Protein AF-A0A437M415-F1 (afdb_monomer_lite)

Radius of gyration: 37.69 Å; chains: 1; bounding box: 76×55×123 Å

Sequence (689 aa):
MDRAWTAIFARMRRPAEAPAPAQPVRPDLPPLEAAQQARQDRAWADAAAFYAVHLADHPRDAAIWVQRGHCEKESGDLDAAAVSYGMALELTPRDADLHLNLGHLRKLMGDAEGSLAAYEAARAADPGLEDAADEAERMKALIAEGRRLPPRRGSEGARLIAAADAARDARRWAEAASFYARYLALVPQDADLWIQRGHAEKEAGDLPAAEAAYREAVALAPRMAEARLQLGHALKRQGRHEEALASYGAALELAPGHGDAVREIRAYAADGQVAALLKARSPAESDLPLRPAQTGALAFCTIASANYMAQVLALRDSLAEHHPEARFILCLAERELPPNLPAGLEVILAGQLGIPDFQGFAFRYSILEFCTALKPYLLRLLLGRCGFASAVYLDPDMLALARMDEVTERLWRDAALVLTPHLRRPAVGHMAPTDLSIMRAGTFNLGFIGASSRPEALALLDWWADHLLLNCLAMPEEGLFVDQKFMDLMPGFTGALHVERHPGLNLAYWNLSEHSLTRHGDFWQVDGQALQLFHFSGYDPQVPDRLSRHTGLFAPIRDEALRALTDRYAALMARHAQEDWRGHGYAFGHFASGARIPAMARRLHLERYTGWREDPFAMFEAVMRKPTEGVPRLLHHIWDTTPMLRSGYDLAKPEDVARFVAWLRGGGAALVGLEDWALEALLTGASPP

InterPro domains:
  IPR011990 Tetratricopeptide-like helical domain superfamily [G3DSA:1.25.40.10] (32-146)
  IPR011990 Tetratricopeptide-like helical domain superfamily [G3DSA:1.25.40.10] (153-270)
  IPR011990 Tetratricopeptide-like helical domain superfamily [SSF48452] (41-267)
  IPR013105 Tetratricopeptide repeat 2 [PF07719] (225-258)
  IPR019734 Tetratricopeptide repeat [PF13181] (191-222)
  IPR019734 Tetratricopeptide repeat [PS50005] (62-95)
  IPR019734 Tetratricopeptide repeat [PS50005] (191-224)
  IPR019734 Tetratricopeptide repeat [PS50005] (225-258)
  IPR019734 Tetratricopeptide repeat [SM00028] (62-95)
  IPR019734 Tetratricopeptide repeat [SM00028] (96-129)
  IPR019734 Tetratricopeptide repeat [SM00028] (191-224)
  IPR019734 Tetratricopeptide repeat [SM00028] (225-258)
  IPR029044 Nucleotide-diphospho-sugar transferases [G3DSA:3.90.550.10] (297-551)
  IPR029044 Nucleotide-diphospho-sugar transferases [SSF53448] (300-539)

Secondary structure (DSSP, 8-state):
--SHHHHHHHHTT---S-PPPPP----SS-HHHHHHHHHHTT-HHHHHHHHHHHHHH-TT-HHHHHHHHHHHHHHT-HHHHHHHHHHHHHH-TT-HHHHHHHHHHHHHHT-HHHHHHHHHHHHHH-TT-HHHHHHHHHHHHHHHTTPPPPPPTTSHHHHHHHHHHHHHHTT-HHHHHHHHHHHHHH-TT-HHHHHHHHHHHHHHT-HHHHHHHHHHHHHH-TT-HHHHHHHHHHHHHTT-HHHHHHHHHHHHHH-TT-HHHHHHHHHHHTTTHHHHHHHT--------SSPPPPTT-EEEEEEE-GGGHHHHHHHHHHHHHH-TTSEEEEEE-SSS--TTPPTT-EEEEGGGG--TTHHHHHHH--HHHHHHHTHHHHHHHHHHTS--SEEEEE-TTEEE-S--HHHHHHHHHT-SEEEEES-SS---SSSSSPHHHHHHH-SEEEEEEEEESSHHHHHHHHHHHHHTTT---EEGGGTEETTGGGGGGHHHH-TTEEE---TTSSBSTTTGGGS-EEEETTEEEETTEE--EEE-TT--TTSTT-S-TT-STTSS---HHHHHHHHHHHHHHHHTTTS-GGGPPPTTSB-TTSPBPPHHHHHHHHHH-TT--S-HHHHHHHHHHSEETTEEHHHHHHHHH-HHHHHH--TTSHHHHHHHHHHIIIIIHHHTT--HHHHHHHHH-PPP-

Structure (mmCIF, N/CA/C/O backbone):
data_AF-A0A437M415-F1
#
_entry.id   AF-A0A437M415-F1
#
loop_
_atom_site.group_PDB
_atom_site.id
_atom_site.type_symbol
_atom_site.label_atom_id
_atom_site.label_alt_id
_atom_site.label_comp_id
_atom_site.label_asym_id
_atom_site.label_entity_id
_atom_site.label_seq_id
_atom_site.pdbx_PDB_ins_code
_atom_site.Cartn_x
_atom_site.Cartn_y
_atom_site.Cartn_z
_atom_site.occupancy
_atom_site.B_iso_or_equiv
_atom_site.auth_seq_id
_atom_site.auth_comp_id
_atom_site.auth_asym_id
_atom_site.auth_atom_id
_atom_site.pdbx_PDB_model_num
ATOM 1 N N . MET A 1 1 ? 36.093 -28.789 -61.834 1.00 39.66 1 MET A N 1
ATOM 2 C CA . MET A 1 1 ? 35.709 -27.383 -62.088 1.00 39.66 1 MET A CA 1
ATOM 3 C C . MET A 1 1 ? 34.350 -27.400 -62.781 1.00 39.66 1 MET A C 1
ATOM 5 O O . MET A 1 1 ? 34.132 -28.325 -63.547 1.00 39.66 1 MET A O 1
ATOM 9 N N . ASP A 1 2 ? 33.460 -26.442 -62.497 1.00 45.97 2 ASP A N 1
ATOM 10 C CA . ASP A 1 2 ? 32.218 -26.172 -63.264 1.00 45.97 2 ASP A CA 1
ATOM 11 C C . ASP A 1 2 ? 30.914 -26.960 -62.974 1.00 45.97 2 ASP A C 1
ATOM 13 O O . ASP A 1 2 ? 30.218 -27.410 -63.875 1.00 45.97 2 ASP A O 1
ATOM 17 N N . ARG A 1 3 ? 30.512 -27.083 -61.698 1.00 34.25 3 ARG A N 1
ATOM 18 C CA . ARG A 1 3 ? 29.103 -27.413 -61.347 1.00 34.25 3 ARG A CA 1
ATOM 19 C C . ARG A 1 3 ? 28.429 -26.422 -60.394 1.00 34.25 3 ARG A C 1
ATOM 21 O O . ARG A 1 3 ? 27.215 -26.269 -60.455 1.00 34.25 3 ARG A O 1
ATOM 28 N N . ALA A 1 4 ? 29.197 -25.726 -59.553 1.00 35.50 4 ALA A N 1
ATOM 29 C CA . ALA A 1 4 ? 28.656 -24.725 -58.628 1.00 35.50 4 ALA A CA 1
ATOM 30 C C . ALA A 1 4 ? 28.166 -23.458 -59.360 1.00 35.50 4 ALA A C 1
ATOM 32 O O . ALA A 1 4 ? 27.071 -22.978 -59.091 1.00 35.50 4 ALA A O 1
ATOM 33 N N . TRP A 1 5 ? 28.919 -22.986 -60.357 1.00 39.00 5 TRP A N 1
ATOM 34 C CA . TRP A 1 5 ? 28.601 -21.769 -61.114 1.00 39.00 5 TRP A CA 1
ATOM 35 C C . TRP A 1 5 ? 27.391 -21.924 -62.047 1.00 39.00 5 TRP A C 1
ATOM 37 O O . TRP A 1 5 ? 26.539 -21.042 -62.116 1.00 39.00 5 TRP A O 1
ATOM 47 N N . THR A 1 6 ? 27.237 -23.079 -62.701 1.00 37.47 6 THR A N 1
ATOM 48 C CA . THR A 1 6 ? 26.104 -23.365 -63.601 1.00 37.47 6 THR A CA 1
ATOM 49 C C . THR A 1 6 ? 24.757 -23.366 -62.865 1.00 37.47 6 THR A C 1
ATOM 51 O O . THR A 1 6 ? 23.741 -22.955 -63.423 1.00 37.47 6 THR A O 1
ATOM 54 N N . ALA A 1 7 ? 24.741 -23.790 -61.597 1.00 35.41 7 ALA A N 1
ATOM 55 C CA . ALA A 1 7 ? 23.541 -23.812 -60.760 1.00 35.41 7 ALA A CA 1
ATOM 56 C C . ALA A 1 7 ? 23.107 -22.407 -60.294 1.00 35.41 7 ALA A C 1
ATOM 58 O O . ALA A 1 7 ? 21.913 -22.161 -60.120 1.00 35.41 7 ALA A O 1
ATOM 59 N N . ILE A 1 8 ? 24.058 -21.480 -60.136 1.00 40.53 8 ILE A N 1
ATOM 60 C CA . ILE A 1 8 ? 23.806 -20.087 -59.737 1.00 40.53 8 ILE A CA 1
ATOM 61 C C . ILE A 1 8 ? 23.208 -19.296 -60.912 1.00 40.53 8 ILE A C 1
ATOM 63 O O . ILE A 1 8 ? 22.152 -18.681 -60.760 1.00 40.53 8 ILE A O 1
ATOM 67 N N . PHE A 1 9 ? 23.772 -19.425 -62.120 1.00 41.53 9 PHE A N 1
ATOM 68 C CA . PHE A 1 9 ? 23.213 -18.799 -63.330 1.00 41.53 9 PHE A CA 1
ATOM 69 C C . PHE A 1 9 ? 21.821 -19.333 -63.708 1.00 41.53 9 PHE A C 1
ATOM 71 O O . PHE A 1 9 ? 20.983 -18.587 -64.217 1.00 41.53 9 PHE A O 1
ATOM 78 N N . ALA A 1 10 ? 21.528 -20.605 -63.419 1.00 36.94 10 ALA A N 1
ATOM 79 C CA . ALA A 1 10 ? 20.194 -21.174 -63.624 1.00 36.94 10 ALA A CA 1
ATOM 80 C C . ALA A 1 10 ? 19.135 -20.576 -62.675 1.00 36.94 10 ALA A C 1
ATOM 82 O O . ALA A 1 10 ? 17.958 -20.509 -63.032 1.00 36.94 10 ALA A O 1
ATOM 83 N N . ARG A 1 11 ? 19.542 -20.108 -61.486 1.00 35.31 11 ARG A N 1
ATOM 84 C CA . ARG A 1 11 ? 18.655 -19.484 -60.490 1.00 35.31 11 ARG A CA 1
ATOM 85 C C . ARG A 1 11 ? 18.259 -18.050 -60.859 1.00 35.31 11 ARG A C 1
ATOM 87 O O . ARG A 1 11 ? 17.147 -17.646 -60.545 1.00 35.31 11 ARG A O 1
ATOM 94 N N . MET A 1 12 ? 19.110 -17.336 -61.598 1.00 39.47 12 MET A N 1
ATOM 95 C CA . MET A 1 12 ? 18.845 -15.980 -62.108 1.00 39.47 12 MET A CA 1
ATOM 96 C C . MET A 1 12 ? 17.839 -15.932 -63.278 1.00 39.47 12 MET A C 1
ATOM 98 O O . MET A 1 12 ? 17.379 -14.861 -63.654 1.00 39.47 12 MET A O 1
ATOM 102 N N . ARG A 1 13 ? 17.463 -17.080 -63.867 1.00 36.84 13 ARG A N 1
ATOM 103 C CA . ARG A 1 13 ? 16.581 -17.168 -65.051 1.00 36.84 13 ARG A CA 1
ATOM 104 C C . ARG A 1 13 ? 15.077 -17.292 -64.763 1.00 36.84 13 ARG A C 1
ATOM 106 O O . ARG A 1 13 ? 14.324 -17.605 -65.682 1.00 36.84 13 ARG A O 1
ATOM 113 N N . ARG A 1 14 ? 14.603 -17.053 -63.536 1.00 31.81 14 ARG A N 1
ATOM 114 C CA . ARG A 1 14 ? 13.157 -16.899 -63.273 1.00 31.81 14 ARG A CA 1
ATOM 115 C C . ARG A 1 14 ? 12.820 -15.418 -63.083 1.00 31.81 14 ARG A C 1
ATOM 117 O O . ARG A 1 14 ? 13.121 -14.899 -62.014 1.00 31.81 14 ARG A O 1
ATOM 124 N N . PRO A 1 15 ? 12.187 -14.744 -64.058 1.00 38.41 15 PRO A N 1
ATOM 125 C CA . PRO A 1 15 ? 11.645 -13.418 -63.827 1.00 38.41 15 PRO A CA 1
ATOM 126 C C . PRO A 1 15 ? 10.276 -13.533 -63.146 1.00 38.41 15 PRO A C 1
ATOM 128 O O . PRO A 1 15 ? 9.389 -14.233 -63.635 1.00 38.41 15 PRO A O 1
ATOM 131 N N . ALA A 1 16 ? 10.102 -12.809 -62.040 1.00 34.34 16 ALA A N 1
ATOM 132 C CA . ALA A 1 16 ? 8.840 -12.117 -61.813 1.00 34.34 16 ALA A CA 1
ATOM 133 C C . ALA A 1 16 ? 8.704 -11.060 -62.924 1.00 34.34 16 ALA A C 1
ATOM 135 O O . ALA A 1 16 ? 9.704 -10.469 -63.331 1.00 34.34 16 ALA A O 1
ATOM 136 N N . GLU A 1 17 ? 7.503 -10.900 -63.468 1.00 37.28 17 GLU A N 1
ATOM 137 C CA . GLU A 1 17 ? 7.198 -10.069 -64.636 1.00 37.28 17 GLU A CA 1
ATOM 138 C C . GLU A 1 17 ? 7.726 -8.627 -64.483 1.00 37.28 17 GLU A C 1
ATOM 140 O O . GLU A 1 17 ? 7.136 -7.795 -63.801 1.00 37.28 17 GLU A O 1
ATOM 145 N N . ALA A 1 18 ? 8.846 -8.339 -65.149 1.00 33.09 18 ALA A N 1
ATOM 146 C CA . ALA A 1 18 ? 9.401 -7.010 -65.388 1.00 33.09 18 ALA A CA 1
ATOM 147 C C . ALA A 1 18 ? 9.548 -6.826 -66.914 1.00 33.09 18 ALA A C 1
ATOM 149 O O . ALA A 1 18 ? 9.745 -7.819 -67.626 1.00 33.09 18 ALA A O 1
ATOM 150 N N . PRO A 1 19 ? 9.401 -5.599 -67.450 1.00 30.91 19 PRO A N 1
ATOM 151 C CA . PRO A 1 19 ? 9.330 -5.366 -68.891 1.00 30.91 19 PRO A CA 1
ATOM 152 C C . PRO A 1 19 ? 10.616 -5.818 -69.594 1.00 30.91 19 PRO A C 1
ATOM 154 O O . PRO A 1 19 ? 11.704 -5.768 -69.023 1.00 30.91 19 PRO A O 1
ATOM 157 N N . ALA A 1 20 ? 10.470 -6.289 -70.836 1.00 28.38 20 ALA A N 1
ATOM 158 C CA . ALA A 1 20 ? 11.552 -6.853 -71.639 1.00 28.38 20 ALA A CA 1
ATOM 159 C C . ALA A 1 20 ? 12.807 -5.953 -71.642 1.00 28.38 20 ALA A C 1
ATOM 161 O O . ALA A 1 20 ? 12.670 -4.739 -71.817 1.00 28.38 20 ALA A O 1
ATOM 162 N N . PRO A 1 21 ? 14.023 -6.518 -71.490 1.00 35.28 21 PRO A N 1
ATOM 163 C CA . PRO A 1 21 ? 15.241 -5.727 -71.553 1.00 35.28 21 PRO A CA 1
ATOM 164 C C . PRO A 1 21 ? 15.347 -5.067 -72.929 1.00 35.28 21 PRO A C 1
ATOM 166 O O . PRO A 1 21 ? 15.112 -5.708 -73.960 1.00 35.28 21 PRO A O 1
ATOM 169 N N . ALA A 1 22 ? 15.713 -3.784 -72.943 1.00 40.03 22 ALA A N 1
ATOM 170 C CA . ALA A 1 22 ? 16.155 -3.118 -74.157 1.00 40.03 22 ALA A CA 1
ATOM 171 C C . ALA A 1 22 ? 17.259 -3.970 -74.807 1.00 40.03 22 ALA A C 1
ATOM 173 O O . ALA A 1 22 ? 18.116 -4.520 -74.110 1.00 40.03 22 ALA A O 1
ATOM 174 N N . GLN A 1 23 ? 17.199 -4.137 -76.132 1.00 40.59 23 GLN A N 1
ATOM 175 C CA . GLN A 1 23 ? 18.213 -4.883 -76.879 1.00 40.59 23 GLN A CA 1
ATOM 176 C C . GLN A 1 23 ? 19.614 -4.392 -76.482 1.00 40.59 23 GLN A C 1
ATOM 178 O O . GLN A 1 23 ? 19.799 -3.179 -76.365 1.00 40.59 23 GLN A O 1
ATOM 183 N N . PRO A 1 24 ? 20.597 -5.290 -76.275 1.00 43.19 24 PRO A N 1
ATOM 184 C CA . PRO A 1 24 ? 21.942 -4.871 -75.921 1.00 43.19 24 PRO A CA 1
ATOM 185 C C . PRO A 1 24 ? 22.467 -3.979 -77.043 1.00 43.19 24 PRO A C 1
ATOM 187 O O . PRO A 1 24 ? 22.620 -4.428 -78.182 1.00 43.19 24 PRO A O 1
ATOM 190 N N . VAL A 1 25 ? 22.710 -2.710 -76.718 1.00 49.94 25 VAL A N 1
ATOM 191 C CA . VAL A 1 25 ? 23.445 -1.794 -77.584 1.00 49.94 25 VAL A CA 1
ATOM 192 C C . VAL A 1 25 ? 24.791 -2.464 -77.820 1.00 49.94 25 VAL A C 1
ATOM 194 O O . VAL A 1 25 ? 25.581 -2.604 -76.891 1.00 49.94 25 VAL A O 1
ATOM 197 N N . ARG A 1 26 ? 25.028 -2.981 -79.029 1.00 54.12 26 ARG A N 1
ATOM 198 C CA . ARG A 1 26 ? 26.365 -3.426 -79.420 1.00 54.12 26 ARG A CA 1
ATOM 199 C C . ARG A 1 26 ? 27.157 -2.157 -79.707 1.00 54.12 26 ARG A C 1
ATOM 201 O O . ARG A 1 26 ? 26.798 -1.468 -80.659 1.00 54.12 26 ARG A O 1
ATOM 208 N N . PRO A 1 27 ? 28.156 -1.808 -78.885 1.00 55.38 27 PRO A N 1
ATOM 209 C CA . PRO A 1 27 ? 28.953 -0.628 -79.158 1.00 55.38 27 PRO A CA 1
ATOM 210 C C . PRO A 1 27 ? 29.771 -0.824 -80.443 1.00 55.38 27 PRO A C 1
ATOM 212 O O . PRO A 1 27 ? 30.180 -1.942 -80.756 1.00 55.38 27 PRO A O 1
ATOM 215 N N . ASP A 1 28 ? 30.045 0.267 -81.162 1.00 62.78 28 ASP A N 1
ATOM 216 C CA . ASP A 1 28 ? 30.957 0.283 -82.322 1.00 62.78 28 ASP A CA 1
ATOM 217 C C . ASP A 1 28 ? 32.435 0.058 -81.919 1.00 62.78 28 ASP A C 1
ATOM 219 O O . ASP A 1 28 ? 33.307 -0.125 -82.768 1.00 62.78 28 ASP A O 1
ATOM 223 N N . LEU A 1 29 ? 32.709 0.053 -80.610 1.00 73.31 29 LEU A N 1
ATOM 224 C CA . LEU A 1 29 ? 34.000 -0.184 -79.965 1.00 73.31 29 LEU A CA 1
ATOM 225 C C . LEU A 1 29 ? 33.984 -1.507 -79.176 1.00 73.31 29 LEU A C 1
ATOM 227 O O . LEU A 1 29 ? 32.911 -1.984 -78.802 1.00 73.31 29 LEU A O 1
ATOM 231 N N . PRO A 1 30 ? 35.150 -2.094 -78.845 1.00 85.56 30 PRO A N 1
ATOM 232 C CA . PRO A 1 30 ? 35.244 -3.183 -77.875 1.00 85.56 30 PRO A CA 1
ATOM 233 C C . PRO A 1 30 ? 34.500 -2.858 -76.559 1.00 85.56 30 PRO A C 1
ATOM 235 O O . PRO A 1 30 ? 34.580 -1.719 -76.090 1.00 85.56 30 PRO A O 1
ATOM 238 N N . PRO A 1 31 ? 33.817 -3.826 -75.907 1.00 84.44 31 PRO A N 1
ATOM 239 C CA . PRO A 1 31 ? 32.949 -3.561 -74.752 1.00 84.44 31 PRO A CA 1
ATOM 240 C C . PRO A 1 31 ? 33.609 -2.785 -73.603 1.00 84.44 31 PRO A C 1
ATOM 242 O O . PRO A 1 31 ? 32.981 -1.914 -73.010 1.00 84.44 31 PRO A O 1
ATOM 245 N N . LEU A 1 32 ? 34.884 -3.052 -73.304 1.00 89.88 32 LEU A N 1
ATOM 246 C CA . LEU A 1 32 ? 35.609 -2.335 -72.249 1.00 89.88 32 LEU A CA 1
ATOM 247 C C . LEU A 1 32 ? 35.954 -0.889 -72.632 1.00 89.88 32 LEU A C 1
ATOM 249 O O . LEU A 1 32 ? 35.898 -0.012 -71.773 1.00 89.88 32 LEU A O 1
ATOM 253 N N . GLU A 1 33 ? 36.273 -0.624 -73.901 1.00 89.12 33 GLU A N 1
ATOM 254 C CA . GLU A 1 33 ? 36.530 0.735 -74.398 1.00 89.12 33 GLU A CA 1
ATOM 255 C C . GLU A 1 33 ? 35.235 1.555 -74.407 1.00 89.12 33 GLU A C 1
ATOM 257 O O . GLU A 1 33 ? 35.212 2.690 -73.933 1.00 89.12 33 GLU A O 1
ATOM 262 N N . ALA A 1 34 ? 34.129 0.942 -74.838 1.00 89.00 34 ALA A N 1
ATOM 263 C CA . ALA A 1 34 ? 32.801 1.543 -74.770 1.00 89.00 34 ALA A CA 1
ATOM 264 C C . ALA A 1 34 ? 32.374 1.849 -73.325 1.00 89.00 34 ALA A C 1
ATOM 266 O O . ALA A 1 34 ? 31.862 2.933 -73.046 1.00 89.00 34 ALA A O 1
ATOM 267 N N . ALA A 1 35 ? 32.638 0.931 -72.386 1.00 91.00 35 ALA A N 1
ATOM 268 C CA . ALA A 1 35 ? 32.369 1.145 -70.967 1.00 91.00 35 ALA A CA 1
ATOM 269 C C . ALA A 1 35 ? 33.192 2.310 -70.393 1.00 91.00 35 ALA A C 1
ATOM 271 O O . ALA A 1 35 ? 32.664 3.140 -69.653 1.00 91.00 35 ALA A O 1
ATOM 272 N N . GLN A 1 36 ? 34.478 2.407 -70.745 1.00 90.50 36 GLN A N 1
ATOM 273 C CA . GLN A 1 36 ? 35.339 3.507 -70.306 1.00 90.50 36 GLN A CA 1
ATOM 274 C C . GLN A 1 36 ? 34.888 4.856 -70.872 1.00 90.50 36 GLN A C 1
ATOM 276 O O . GLN A 1 36 ? 34.842 5.831 -70.121 1.00 90.50 36 GLN A O 1
ATOM 281 N N . GLN A 1 37 ? 34.509 4.910 -72.151 1.00 90.44 37 GLN A N 1
ATOM 282 C CA . GLN A 1 37 ? 33.969 6.118 -72.774 1.00 90.44 37 GLN A CA 1
ATOM 283 C C . GLN A 1 37 ? 32.665 6.556 -72.091 1.00 90.44 37 GLN A C 1
ATOM 285 O O . GLN A 1 37 ? 32.559 7.690 -71.633 1.00 90.44 37 GLN A O 1
ATOM 290 N N . ALA A 1 38 ? 31.720 5.631 -71.892 1.00 90.00 38 ALA A N 1
ATOM 291 C CA . ALA A 1 38 ? 30.463 5.916 -71.201 1.00 90.00 38 ALA A CA 1
ATOM 292 C C . ALA A 1 38 ? 30.679 6.446 -69.769 1.00 90.00 38 ALA A C 1
ATOM 294 O O . ALA A 1 38 ? 29.966 7.344 -69.322 1.00 90.00 38 ALA A O 1
ATOM 295 N N . ARG A 1 39 ? 31.704 5.966 -69.048 1.00 90.88 39 ARG A N 1
ATOM 296 C CA . ARG A 1 39 ? 32.084 6.523 -67.735 1.00 90.88 39 ARG A CA 1
ATOM 297 C C . ARG A 1 39 ? 32.604 7.955 -67.824 1.00 90.88 39 ARG A C 1
ATOM 299 O O . ARG A 1 39 ? 32.279 8.755 -66.949 1.00 90.88 39 ARG A O 1
ATOM 306 N N . GLN A 1 40 ? 33.402 8.282 -68.842 1.00 90.88 40 GLN A N 1
ATOM 307 C CA . GLN A 1 40 ? 33.881 9.655 -69.063 1.00 90.88 40 GLN A CA 1
ATOM 308 C C . GLN A 1 40 ? 32.709 10.606 -69.326 1.00 90.88 40 GLN A C 1
ATOM 310 O O . GLN A 1 40 ? 32.671 11.705 -68.772 1.00 90.88 40 GLN A O 1
ATOM 315 N N . ASP A 1 41 ? 31.708 10.124 -70.060 1.00 91.94 41 ASP A N 1
ATOM 316 C CA . ASP A 1 41 ? 30.479 10.855 -70.372 1.00 91.94 41 ASP A CA 1
ATOM 317 C C . ASP A 1 41 ? 29.461 10.854 -69.213 1.00 91.94 41 ASP A C 1
ATOM 319 O O . ASP A 1 41 ? 28.395 11.461 -69.312 1.00 91.94 41 ASP A O 1
ATOM 323 N N . ARG A 1 42 ? 29.787 10.200 -68.084 1.00 89.81 42 ARG A N 1
ATOM 324 C CA . ARG A 1 42 ? 28.907 9.988 -66.917 1.00 89.81 42 ARG A CA 1
ATOM 325 C C . ARG A 1 42 ? 27.601 9.253 -67.250 1.00 89.81 42 ARG A C 1
ATOM 327 O O . ARG A 1 42 ? 26.627 9.336 -66.501 1.00 89.81 42 ARG A O 1
ATOM 334 N N . ALA A 1 43 ? 27.589 8.496 -68.342 1.00 91.75 43 ALA A N 1
ATOM 335 C CA . ALA A 1 43 ? 26.523 7.581 -68.724 1.00 91.75 43 ALA A CA 1
ATOM 336 C C . ALA A 1 43 ? 26.670 6.260 -67.944 1.00 91.75 43 ALA A C 1
ATOM 338 O O . ALA A 1 43 ? 27.067 5.222 -68.472 1.00 91.75 43 ALA A O 1
ATOM 339 N N . TRP A 1 44 ? 26.407 6.313 -66.634 1.00 90.50 44 TRP A N 1
ATOM 340 C CA . TRP A 1 44 ? 26.714 5.220 -65.703 1.00 90.50 44 TRP A CA 1
ATOM 341 C C . TRP A 1 44 ? 25.949 3.920 -65.987 1.00 90.50 44 TRP A C 1
ATOM 343 O O . TRP A 1 44 ? 26.537 2.843 -65.902 1.00 90.50 44 TRP A O 1
ATOM 353 N N . ALA A 1 45 ? 24.669 4.010 -66.360 1.00 88.31 45 ALA A N 1
ATOM 354 C CA . ALA A 1 45 ? 23.859 2.840 -66.704 1.00 88.31 45 ALA A CA 1
ATOM 355 C C . ALA A 1 45 ? 24.376 2.142 -67.977 1.00 88.31 45 ALA A C 1
ATOM 357 O O . ALA A 1 45 ? 24.498 0.917 -68.009 1.00 88.31 45 ALA A O 1
ATOM 358 N N . ASP A 1 46 ? 24.765 2.923 -68.989 1.00 88.38 46 ASP A N 1
ATOM 359 C CA . ASP A 1 46 ? 25.326 2.399 -70.238 1.00 88.38 46 ASP A CA 1
ATOM 360 C C . ASP A 1 46 ? 26.691 1.743 -69.995 1.00 88.38 46 ASP A C 1
ATOM 362 O O . ASP A 1 46 ? 26.954 0.639 -70.473 1.00 88.38 46 ASP A O 1
ATOM 366 N N . ALA A 1 47 ? 27.539 2.360 -69.164 1.00 91.06 47 ALA A N 1
ATOM 367 C CA . ALA A 1 47 ? 28.811 1.772 -68.754 1.00 91.06 47 ALA A CA 1
ATOM 368 C C . ALA A 1 47 ? 28.635 0.416 -68.045 1.00 91.06 47 ALA A C 1
ATOM 370 O O . ALA A 1 47 ? 29.352 -0.539 -68.354 1.00 91.06 47 ALA A O 1
ATOM 371 N N . ALA A 1 48 ? 27.667 0.305 -67.127 1.00 91.12 48 ALA A N 1
ATOM 372 C CA . ALA A 1 48 ? 27.349 -0.956 -66.456 1.00 91.12 48 ALA A CA 1
ATOM 373 C C . ALA A 1 48 ? 26.872 -2.032 -67.446 1.00 91.12 48 ALA A C 1
ATOM 375 O O . ALA A 1 48 ? 27.308 -3.185 -67.361 1.00 91.12 48 ALA A O 1
ATOM 376 N N . ALA A 1 49 ? 26.038 -1.655 -68.420 1.00 89.50 49 ALA A N 1
ATOM 377 C CA . ALA A 1 49 ? 25.572 -2.555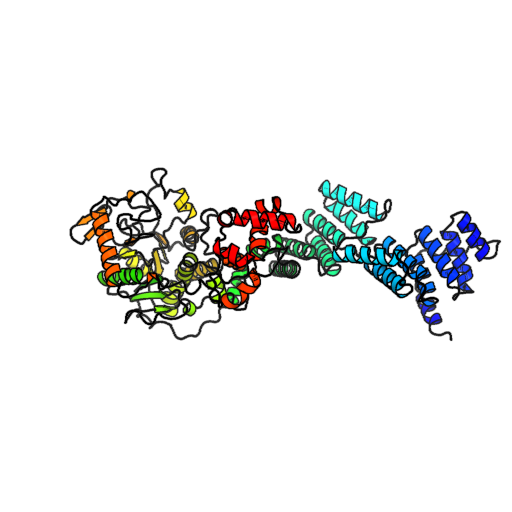 -69.470 1.00 89.50 49 ALA A CA 1
ATOM 378 C C . ALA A 1 49 ? 26.728 -3.065 -70.349 1.00 89.50 49 ALA A C 1
ATOM 380 O O . ALA A 1 49 ? 26.804 -4.263 -70.628 1.00 89.50 49 ALA A O 1
ATOM 381 N N . PHE A 1 50 ? 27.677 -2.204 -70.729 1.00 90.19 50 PHE A N 1
ATOM 382 C CA . PHE A 1 50 ? 28.857 -2.619 -71.495 1.00 90.19 50 PHE A CA 1
ATOM 383 C C . PHE A 1 50 ? 29.789 -3.542 -70.698 1.00 90.19 50 PHE A C 1
ATOM 385 O O . PHE A 1 50 ? 30.276 -4.537 -71.242 1.00 90.19 50 PHE A O 1
ATOM 392 N N . TYR A 1 51 ? 29.979 -3.300 -69.397 1.00 92.75 51 TYR A N 1
ATOM 393 C CA . TYR A 1 51 ? 30.696 -4.248 -68.538 1.00 92.75 51 TYR A CA 1
ATOM 394 C C . TYR A 1 51 ? 29.973 -5.594 -68.417 1.00 92.75 51 TYR A C 1
ATOM 396 O O . TYR A 1 51 ? 30.628 -6.635 -68.404 1.00 92.75 51 TYR A O 1
ATOM 404 N N . ALA A 1 52 ? 28.637 -5.608 -68.383 1.00 89.69 52 ALA A N 1
ATOM 405 C CA . ALA A 1 52 ? 27.862 -6.848 -68.371 1.00 89.69 52 ALA A CA 1
ATOM 406 C C . ALA A 1 52 ? 28.080 -7.689 -69.642 1.00 89.69 52 ALA A C 1
ATOM 408 O O . ALA A 1 52 ? 28.141 -8.915 -69.550 1.00 89.69 52 ALA A O 1
ATOM 409 N N . VAL A 1 53 ? 28.252 -7.048 -70.807 1.00 88.50 53 VAL A N 1
ATOM 410 C CA . VAL A 1 53 ? 28.594 -7.735 -72.066 1.00 88.50 53 VAL A CA 1
ATOM 411 C C . VAL A 1 53 ? 29.953 -8.429 -71.961 1.00 88.50 53 VAL A C 1
ATOM 413 O O . VAL A 1 53 ? 30.051 -9.601 -72.306 1.00 88.50 53 VAL A O 1
ATOM 416 N N . HIS A 1 54 ? 30.982 -7.761 -71.428 1.00 89.06 54 HIS A N 1
ATOM 417 C CA . HIS A 1 54 ? 32.300 -8.384 -71.206 1.00 89.06 54 HIS A CA 1
ATOM 418 C C . HIS A 1 54 ? 32.227 -9.562 -70.226 1.00 89.06 54 HIS A C 1
ATOM 420 O O . HIS A 1 54 ? 32.787 -10.628 -70.472 1.00 89.06 54 HIS A O 1
ATOM 426 N N . LEU A 1 55 ? 31.495 -9.397 -69.123 1.00 89.44 55 LEU A N 1
ATOM 427 C CA . LEU A 1 55 ? 31.347 -10.425 -68.088 1.00 89.44 55 LEU A CA 1
ATOM 428 C C . LEU A 1 55 ? 30.569 -11.662 -68.556 1.00 89.44 55 LEU A C 1
ATOM 430 O O . LEU A 1 55 ? 30.718 -12.723 -67.950 1.00 89.44 55 LEU A O 1
ATOM 434 N N . ALA A 1 56 ? 29.769 -11.555 -69.621 1.00 86.50 56 ALA A N 1
ATOM 435 C CA . ALA A 1 56 ? 29.097 -12.707 -70.219 1.00 86.50 56 ALA A CA 1
ATOM 436 C C . ALA A 1 56 ? 30.105 -13.734 -70.766 1.00 86.50 56 ALA A C 1
ATOM 438 O O . ALA A 1 56 ? 29.900 -14.937 -70.599 1.00 86.50 56 ALA A O 1
ATOM 439 N N . ASP A 1 57 ? 31.211 -13.257 -71.344 1.00 83.81 57 ASP A N 1
ATOM 440 C CA . ASP A 1 57 ? 32.291 -14.093 -71.881 1.00 83.81 57 ASP A CA 1
ATOM 441 C C . ASP A 1 57 ? 33.434 -14.297 -70.864 1.00 83.81 57 ASP A C 1
ATOM 443 O O . ASP A 1 57 ? 34.152 -15.301 -70.908 1.00 83.81 57 ASP A O 1
ATOM 447 N N . HIS A 1 58 ? 33.574 -13.385 -69.894 1.00 88.75 58 HIS A N 1
ATOM 448 C CA . HIS A 1 58 ? 34.637 -13.379 -68.885 1.00 88.75 58 HIS A CA 1
ATOM 449 C C . HIS A 1 58 ? 34.100 -13.306 -67.437 1.00 88.75 58 HIS A C 1
ATOM 451 O O . HIS A 1 58 ? 34.445 -12.392 -66.687 1.00 88.75 58 HIS A O 1
ATOM 457 N N . PRO A 1 59 ? 33.305 -14.287 -66.965 1.00 88.00 59 PRO A N 1
ATOM 458 C CA . PRO A 1 59 ? 32.584 -14.190 -65.687 1.00 88.00 59 PRO A CA 1
ATOM 459 C C . PRO A 1 59 ? 33.475 -14.205 -64.435 1.00 88.00 59 PRO A C 1
ATOM 461 O O . PRO A 1 59 ? 32.994 -13.928 -63.339 1.00 88.00 59 PRO A O 1
ATOM 464 N N . ARG A 1 60 ? 34.762 -14.547 -64.575 1.00 89.00 60 ARG A N 1
ATOM 465 C CA . ARG A 1 60 ? 35.747 -14.579 -63.477 1.00 89.00 60 ARG A CA 1
ATOM 466 C C . ARG A 1 60 ? 36.608 -13.316 -63.389 1.00 89.00 60 ARG A C 1
ATOM 468 O O . ARG A 1 60 ? 37.585 -13.305 -62.645 1.00 89.00 60 ARG A O 1
ATOM 475 N N . ASP A 1 61 ? 36.278 -12.278 -64.150 1.00 91.50 61 ASP A N 1
ATOM 476 C CA . ASP A 1 61 ? 36.987 -11.003 -64.121 1.00 91.50 61 ASP A CA 1
ATOM 477 C C . ASP A 1 61 ? 36.495 -10.138 -62.946 1.00 91.50 61 ASP A C 1
ATOM 479 O O . ASP A 1 61 ? 35.560 -9.343 -63.066 1.00 91.50 61 ASP A O 1
ATOM 483 N N . ALA A 1 62 ? 37.099 -10.347 -61.772 1.00 91.06 62 ALA A N 1
ATOM 484 C CA . ALA A 1 62 ? 36.708 -9.672 -60.533 1.00 91.06 62 ALA A CA 1
ATOM 485 C C . ALA A 1 62 ? 36.808 -8.143 -60.645 1.00 91.06 62 ALA A C 1
ATOM 487 O O . ALA A 1 62 ? 35.925 -7.432 -60.171 1.00 91.06 62 ALA A O 1
ATOM 488 N N . ALA A 1 63 ? 37.839 -7.632 -61.327 1.00 94.06 63 ALA A N 1
ATOM 489 C CA . ALA A 1 63 ? 38.035 -6.198 -61.503 1.00 94.06 63 ALA A CA 1
ATOM 490 C C . ALA A 1 63 ? 36.870 -5.565 -62.276 1.00 94.06 63 ALA A C 1
ATOM 492 O O . ALA A 1 63 ? 36.394 -4.491 -61.906 1.00 94.06 63 ALA A O 1
ATOM 493 N N . ILE A 1 64 ? 36.362 -6.244 -63.307 1.00 95.00 64 ILE A N 1
ATOM 494 C CA . ILE A 1 64 ? 35.225 -5.748 -64.087 1.00 95.00 64 ILE A CA 1
ATOM 495 C C . ILE A 1 64 ? 33.909 -5.847 -63.310 1.00 95.00 64 ILE A C 1
ATOM 497 O O . ILE A 1 64 ? 33.095 -4.928 -63.404 1.00 95.00 64 ILE A O 1
ATOM 501 N N . TRP A 1 65 ? 33.716 -6.875 -62.477 1.00 93.06 65 TRP A N 1
ATOM 502 C CA . TRP A 1 65 ? 32.587 -6.914 -61.537 1.00 93.06 65 TRP A CA 1
ATOM 503 C C . TRP A 1 65 ? 32.591 -5.716 -60.574 1.00 93.06 65 TRP A C 1
ATOM 505 O O . TRP A 1 65 ? 31.546 -5.095 -60.375 1.00 93.06 65 TRP A O 1
ATOM 515 N N . VAL A 1 66 ? 33.758 -5.319 -60.049 1.00 95.25 66 VAL A N 1
ATOM 516 C CA . VAL A 1 66 ? 33.885 -4.110 -59.215 1.00 95.25 66 VAL A CA 1
ATOM 517 C C . VAL A 1 66 ? 33.541 -2.846 -60.007 1.00 95.25 66 VAL A C 1
ATOM 519 O O . VAL A 1 66 ? 32.732 -2.038 -59.550 1.00 95.25 66 VAL A O 1
ATOM 522 N N . GLN A 1 67 ? 34.101 -2.679 -61.212 1.00 94.75 67 GLN A N 1
ATOM 523 C CA . GLN A 1 67 ? 33.838 -1.489 -62.034 1.00 94.75 67 GLN A CA 1
ATOM 524 C C . GLN A 1 67 ? 32.368 -1.365 -62.438 1.00 94.75 67 GLN A C 1
ATOM 526 O O . GLN A 1 67 ? 31.834 -0.253 -62.465 1.00 94.75 67 GLN A O 1
ATOM 531 N N . ARG A 1 68 ? 31.711 -2.495 -62.710 1.00 94.44 68 ARG A N 1
ATOM 532 C CA . ARG A 1 68 ? 30.274 -2.556 -62.961 1.00 94.44 68 ARG A CA 1
ATOM 533 C C . ARG A 1 68 ? 29.473 -2.137 -61.728 1.00 94.44 68 ARG A C 1
ATOM 535 O O . ARG A 1 68 ? 28.615 -1.269 -61.858 1.00 94.44 68 ARG A O 1
ATOM 542 N N . GLY A 1 69 ? 29.811 -2.658 -60.547 1.00 92.94 69 GLY A N 1
ATOM 543 C CA . GLY A 1 69 ? 29.163 -2.277 -59.288 1.00 92.94 69 GLY A CA 1
ATOM 544 C C . GLY A 1 69 ? 29.305 -0.786 -58.958 1.00 92.94 69 GLY A C 1
ATOM 545 O O . GLY A 1 69 ? 28.347 -0.159 -58.504 1.00 92.94 69 GLY A O 1
ATOM 546 N N . HIS A 1 70 ? 30.458 -0.170 -59.260 1.00 93.88 70 HIS A N 1
ATOM 547 C CA . HIS A 1 70 ? 30.626 1.287 -59.136 1.00 93.88 70 HIS A CA 1
ATOM 548 C C . HIS A 1 70 ? 29.684 2.053 -60.070 1.00 93.88 70 HIS A C 1
ATOM 550 O O . HIS A 1 70 ? 29.042 3.006 -59.637 1.00 93.88 70 HIS A O 1
ATOM 556 N N . CYS A 1 71 ? 29.574 1.639 -61.335 1.00 93.12 71 CYS A N 1
ATOM 557 C CA . CYS A 1 71 ? 28.670 2.266 -62.299 1.00 93.12 71 CYS A CA 1
ATOM 558 C C . CYS A 1 71 ? 27.195 2.115 -61.895 1.00 93.12 71 CYS A C 1
ATOM 560 O O . CYS A 1 71 ? 26.449 3.090 -61.938 1.00 93.12 71 CYS A O 1
ATOM 562 N N . GLU A 1 72 ? 26.783 0.930 -61.446 1.00 89.62 72 GLU A N 1
ATOM 563 C CA . GLU A 1 72 ? 25.418 0.667 -60.973 1.00 89.62 72 GLU A CA 1
ATOM 564 C C . GLU A 1 72 ? 25.086 1.550 -59.757 1.00 89.62 72 GLU A C 1
ATOM 566 O O . GLU A 1 72 ? 24.070 2.251 -59.760 1.00 89.62 72 GLU A O 1
ATOM 571 N N . LYS A 1 73 ? 26.011 1.667 -58.795 1.00 89.62 73 LYS A N 1
ATOM 572 C CA . LYS A 1 73 ? 25.888 2.576 -57.644 1.00 89.62 73 LYS A CA 1
ATOM 573 C C . LYS A 1 73 ? 25.704 4.039 -58.067 1.00 89.62 73 LYS A C 1
ATOM 575 O O . LYS A 1 73 ? 24.818 4.712 -57.541 1.00 89.62 73 LYS A O 1
ATOM 580 N N . GLU A 1 74 ? 26.521 4.544 -58.993 1.00 88.19 74 GLU A N 1
ATOM 581 C CA . GLU A 1 74 ? 26.426 5.937 -59.466 1.00 88.19 74 GLU A CA 1
ATOM 582 C C . GLU A 1 74 ? 25.169 6.188 -60.318 1.00 88.19 74 GLU A C 1
ATOM 584 O O . GLU A 1 74 ? 24.622 7.291 -60.304 1.00 88.19 74 GLU A O 1
ATOM 589 N N . SER A 1 75 ? 24.663 5.159 -61.007 1.00 85.88 75 SER A N 1
ATOM 590 C CA . SER A 1 75 ? 23.378 5.211 -61.719 1.00 85.88 75 SER A CA 1
ATOM 591 C C . SER A 1 75 ? 22.160 5.183 -60.783 1.00 85.88 75 SER A C 1
ATOM 593 O O . SER A 1 75 ? 21.073 5.600 -61.178 1.00 85.88 75 SER A O 1
ATOM 595 N N . GLY A 1 76 ? 22.348 4.744 -59.533 1.00 78.81 76 GLY A N 1
ATOM 596 C CA . GLY A 1 76 ? 21.301 4.618 -58.518 1.00 78.81 76 GLY A CA 1
ATOM 597 C C . GLY A 1 76 ? 20.680 3.222 -58.398 1.00 78.81 76 GLY A C 1
ATOM 598 O O . GLY A 1 76 ? 19.827 3.037 -57.533 1.00 78.81 76 GLY A O 1
ATOM 599 N N . ASP A 1 77 ? 21.116 2.248 -59.200 1.00 82.50 77 ASP A N 1
ATOM 600 C CA . ASP A 1 77 ? 20.706 0.843 -59.097 1.00 82.50 77 ASP A CA 1
ATOM 601 C C . ASP A 1 77 ? 21.537 0.123 -58.019 1.00 82.50 77 ASP A C 1
ATOM 603 O O . ASP A 1 77 ? 22.533 -0.556 -58.286 1.00 82.50 77 ASP A O 1
ATOM 607 N N . LEU A 1 78 ? 21.175 0.363 -56.754 1.00 83.94 78 LEU A N 1
ATOM 608 C CA . LEU A 1 78 ? 21.928 -0.139 -55.601 1.00 83.94 78 LEU A CA 1
ATOM 609 C C . LEU A 1 78 ? 21.824 -1.665 -55.449 1.00 83.94 78 LEU A C 1
ATOM 611 O O . LEU A 1 78 ? 22.782 -2.290 -54.996 1.00 83.94 78 LEU A O 1
ATOM 615 N N . ASP A 1 79 ? 20.700 -2.264 -55.855 1.00 78.50 79 ASP A N 1
ATOM 616 C CA . ASP A 1 79 ? 20.494 -3.715 -55.812 1.00 78.50 79 ASP A CA 1
ATOM 617 C C . ASP A 1 79 ? 21.395 -4.428 -56.825 1.00 78.50 79 ASP A C 1
ATOM 619 O O . ASP A 1 79 ? 22.084 -5.391 -56.471 1.00 78.50 79 ASP A O 1
ATOM 623 N N . ALA A 1 80 ? 21.469 -3.926 -58.065 1.00 80.44 80 ALA A N 1
ATOM 624 C CA . ALA A 1 80 ? 22.403 -4.453 -59.055 1.00 80.44 80 ALA A CA 1
ATOM 625 C C . ALA A 1 80 ? 23.859 -4.286 -58.593 1.00 80.44 80 ALA A C 1
ATOM 627 O O . ALA A 1 80 ? 24.634 -5.245 -58.649 1.00 80.44 80 ALA A O 1
ATOM 628 N N . ALA A 1 81 ? 24.201 -3.123 -58.023 1.00 88.50 81 ALA A N 1
ATOM 629 C CA . ALA A 1 81 ? 25.534 -2.874 -57.481 1.00 88.50 81 ALA A CA 1
ATOM 630 C C . ALA A 1 81 ? 25.913 -3.871 -56.371 1.00 88.50 81 ALA A C 1
ATOM 632 O O . ALA A 1 81 ? 27.052 -4.343 -56.325 1.00 88.50 81 ALA A O 1
ATOM 633 N N . ALA A 1 82 ? 24.965 -4.228 -55.496 1.00 82.50 82 ALA A N 1
ATOM 634 C CA . ALA A 1 82 ? 25.190 -5.186 -54.416 1.00 82.50 82 ALA A CA 1
ATOM 635 C C . ALA A 1 82 ? 25.464 -6.593 -54.961 1.00 82.50 82 ALA A C 1
ATOM 637 O O . ALA A 1 82 ? 26.360 -7.281 -54.466 1.00 82.50 82 ALA A O 1
ATOM 638 N N . VAL A 1 83 ? 24.745 -6.999 -56.014 1.00 84.38 83 VAL A N 1
ATOM 639 C CA . VAL A 1 83 ? 25.005 -8.255 -56.734 1.00 84.38 83 VAL A CA 1
ATOM 640 C C . VAL A 1 83 ? 26.398 -8.230 -57.361 1.00 84.38 83 VAL A C 1
ATOM 642 O O . VAL A 1 83 ? 27.163 -9.173 -57.169 1.00 84.38 83 VAL A O 1
ATOM 645 N N . SER A 1 84 ? 26.762 -7.151 -58.056 1.00 89.88 84 SER A N 1
ATOM 646 C CA . SER A 1 84 ? 28.068 -7.021 -58.711 1.00 89.88 84 SER A CA 1
ATOM 647 C C . SER A 1 84 ? 29.236 -7.067 -57.717 1.00 89.88 84 SER A C 1
ATOM 649 O O . SER A 1 84 ? 30.209 -7.785 -57.951 1.00 89.88 84 SER A O 1
ATOM 651 N N . TYR A 1 85 ? 29.135 -6.390 -56.566 1.00 91.56 85 TYR A N 1
ATOM 652 C CA . TYR A 1 85 ? 30.139 -6.516 -55.502 1.00 91.56 85 TYR A CA 1
ATOM 653 C C . TYR A 1 85 ? 30.157 -7.903 -54.859 1.00 91.56 85 TYR A C 1
ATOM 655 O O . TYR A 1 85 ? 31.236 -8.408 -54.563 1.00 91.56 85 TYR A O 1
ATOM 663 N N . GLY A 1 86 ? 28.999 -8.545 -54.677 1.00 88.81 86 GLY A N 1
ATOM 664 C CA . GLY A 1 86 ? 28.923 -9.923 -54.189 1.00 88.81 86 GLY A CA 1
ATOM 665 C C . GLY A 1 86 ? 29.662 -10.900 -55.106 1.00 88.81 86 GLY A C 1
ATOM 666 O O . GLY A 1 86 ? 30.478 -11.688 -54.635 1.00 88.81 86 GLY A O 1
ATOM 667 N N . MET A 1 87 ? 29.457 -10.783 -56.421 1.00 88.44 87 MET A N 1
ATOM 668 C CA . MET A 1 87 ? 30.161 -11.587 -57.426 1.00 88.44 87 MET A CA 1
ATOM 669 C C . MET A 1 87 ? 31.673 -11.342 -57.408 1.00 88.44 87 MET A C 1
ATOM 671 O O . MET A 1 87 ? 32.454 -12.289 -57.492 1.00 88.44 87 MET A O 1
ATOM 675 N N . ALA A 1 88 ? 32.104 -10.085 -57.262 1.00 91.75 88 ALA A N 1
ATOM 676 C CA . ALA A 1 88 ? 33.518 -9.770 -57.100 1.00 91.75 88 ALA A CA 1
ATOM 677 C C . ALA A 1 88 ? 34.094 -10.388 -55.809 1.00 91.75 88 ALA A C 1
ATOM 679 O O . ALA A 1 88 ? 35.150 -11.012 -55.864 1.00 91.75 88 ALA A O 1
ATOM 680 N N . LEU A 1 89 ? 33.376 -10.327 -54.680 1.00 90.19 89 LEU A N 1
ATOM 681 C CA . LEU A 1 89 ? 33.804 -10.913 -53.401 1.00 90.19 89 LEU A CA 1
ATOM 682 C C . LEU A 1 89 ? 33.866 -12.444 -53.421 1.00 90.19 89 LEU A C 1
ATOM 684 O O . LEU A 1 89 ? 34.700 -13.020 -52.729 1.00 90.19 89 LEU A O 1
ATOM 688 N N . GLU A 1 90 ? 33.038 -13.125 -54.215 1.00 89.88 90 GLU A N 1
ATOM 689 C CA . GLU A 1 90 ? 33.175 -14.575 -54.417 1.00 89.88 90 GLU A CA 1
ATOM 690 C C . GLU A 1 90 ? 34.517 -14.939 -55.077 1.00 89.88 90 GLU A C 1
ATOM 692 O O . GLU A 1 90 ? 35.069 -16.014 -54.824 1.00 89.88 90 GLU A O 1
ATOM 697 N N . LEU A 1 91 ? 35.062 -14.039 -55.902 1.00 90.25 91 LEU A N 1
ATOM 698 C CA . LEU A 1 91 ? 36.346 -14.202 -56.584 1.00 90.25 91 LEU A CA 1
ATOM 699 C C . LEU A 1 91 ? 37.520 -13.684 -55.739 1.00 90.25 91 LEU A C 1
ATOM 701 O O . LEU A 1 91 ? 38.602 -14.274 -55.780 1.00 90.25 91 LEU A O 1
ATOM 705 N N . THR A 1 92 ? 37.308 -12.629 -54.946 1.00 92.50 92 THR A N 1
ATOM 706 C CA . THR A 1 92 ? 38.308 -12.010 -54.061 1.00 92.50 92 THR A CA 1
ATOM 707 C C . THR A 1 92 ? 37.797 -11.849 -52.613 1.00 92.50 92 THR A C 1
ATOM 709 O O . THR A 1 92 ? 37.623 -10.736 -52.121 1.00 92.50 92 THR A O 1
ATOM 712 N N . PRO A 1 93 ? 37.624 -12.944 -51.840 1.00 90.69 93 PRO A N 1
ATOM 713 C CA . PRO A 1 93 ? 36.938 -12.889 -50.536 1.00 90.69 93 PRO A CA 1
ATOM 714 C C . PRO A 1 93 ? 37.636 -12.068 -49.443 1.00 90.69 93 PRO A C 1
ATOM 716 O O . PRO A 1 93 ? 37.025 -11.754 -48.422 1.00 90.69 93 PRO A O 1
ATOM 719 N N . ARG A 1 94 ? 38.929 -11.775 -49.620 1.00 90.75 94 ARG A N 1
ATOM 720 C CA . ARG A 1 94 ? 39.771 -11.021 -48.676 1.00 90.75 94 ARG A CA 1
ATOM 721 C C . ARG A 1 94 ? 40.127 -9.622 -49.190 1.00 90.75 94 ARG A C 1
ATOM 723 O O . ARG A 1 94 ? 41.105 -9.047 -48.734 1.00 90.75 94 ARG A O 1
ATOM 730 N N . ASP A 1 95 ? 39.389 -9.109 -50.166 1.00 93.94 95 ASP A N 1
ATOM 731 C CA . ASP A 1 95 ? 39.586 -7.756 -50.681 1.00 93.94 95 ASP A CA 1
ATOM 732 C C . ASP A 1 95 ? 38.976 -6.733 -49.709 1.00 93.94 95 ASP A C 1
ATOM 734 O O . ASP A 1 95 ? 37.753 -6.616 -49.589 1.00 93.94 95 ASP A O 1
ATOM 738 N N . ALA A 1 96 ? 39.841 -6.042 -48.962 1.00 92.69 96 ALA A N 1
ATOM 739 C CA . ALA A 1 96 ? 39.429 -5.093 -47.932 1.00 92.69 96 ALA A CA 1
ATOM 740 C C . ALA A 1 96 ? 38.684 -3.880 -48.520 1.00 92.69 96 ALA A C 1
ATOM 742 O O . ALA A 1 96 ? 37.650 -3.478 -47.980 1.00 92.69 96 ALA A O 1
ATOM 743 N N . ASP A 1 97 ? 39.144 -3.353 -49.658 1.00 92.38 97 ASP A N 1
ATOM 744 C CA . ASP A 1 97 ? 38.533 -2.203 -50.335 1.00 92.38 97 ASP A CA 1
ATOM 745 C C . ASP A 1 97 ? 37.144 -2.543 -50.876 1.00 92.38 97 ASP A C 1
ATOM 747 O O . ASP A 1 97 ? 36.218 -1.725 -50.851 1.00 92.38 97 ASP A O 1
ATOM 751 N N . LEU A 1 98 ? 36.964 -3.768 -51.365 1.00 93.31 98 LEU A N 1
ATOM 752 C CA . LEU A 1 98 ? 35.677 -4.231 -51.860 1.00 93.31 98 LEU A CA 1
ATOM 753 C C . LEU A 1 98 ? 34.659 -4.436 -50.729 1.00 93.31 98 LEU A C 1
ATOM 755 O O . LEU A 1 98 ? 33.502 -4.034 -50.874 1.00 93.31 98 LEU A O 1
ATOM 759 N N . HIS A 1 99 ? 35.085 -4.982 -49.585 1.00 94.62 99 HIS A N 1
ATOM 760 C CA . HIS A 1 99 ? 34.251 -5.044 -48.378 1.00 94.62 99 HIS A CA 1
ATOM 761 C C . HIS A 1 99 ? 33.881 -3.641 -47.868 1.00 94.62 99 HIS A C 1
ATOM 763 O O . HIS A 1 99 ? 32.718 -3.402 -47.539 1.00 94.62 99 HIS A O 1
ATOM 769 N N . LEU A 1 100 ? 34.816 -2.682 -47.887 1.00 92.81 100 LEU A N 1
ATOM 770 C CA . LEU A 1 100 ? 34.546 -1.283 -47.530 1.00 92.81 100 LEU A CA 1
ATOM 771 C C . LEU A 1 100 ? 33.510 -0.649 -48.478 1.00 92.81 100 LEU A C 1
ATOM 773 O O . LEU A 1 100 ? 32.550 -0.014 -48.035 1.00 92.81 100 LEU A O 1
ATOM 777 N N . ASN A 1 101 ? 33.656 -0.863 -49.789 1.00 92.62 101 ASN A N 1
ATOM 778 C CA . ASN A 1 101 ? 32.712 -0.377 -50.798 1.00 92.62 101 ASN A CA 1
ATOM 779 C C . ASN A 1 101 ? 31.312 -0.989 -50.649 1.00 92.62 101 ASN A C 1
ATOM 781 O O . ASN A 1 101 ? 30.316 -0.276 -50.809 1.00 92.62 101 ASN A O 1
ATOM 785 N N . LEU A 1 102 ? 31.225 -2.277 -50.307 1.00 92.75 102 LEU A N 1
ATOM 786 C CA . LEU A 1 102 ? 29.959 -2.938 -50.001 1.00 92.75 102 LEU A CA 1
ATOM 787 C C . LEU A 1 102 ? 29.317 -2.362 -48.730 1.00 92.75 102 LEU A C 1
ATOM 789 O O . LEU A 1 102 ? 28.107 -2.143 -48.715 1.00 92.75 102 LEU A O 1
ATOM 793 N N . GLY A 1 103 ? 30.109 -2.053 -47.699 1.00 92.00 103 GLY A N 1
ATOM 794 C CA . GLY A 1 103 ? 29.631 -1.375 -46.493 1.00 92.00 103 GLY A CA 1
ATOM 795 C C . GLY A 1 103 ? 29.019 -0.009 -46.802 1.00 92.00 103 GLY A C 1
ATOM 796 O O . GLY A 1 103 ? 27.874 0.256 -46.437 1.00 92.00 103 GLY A O 1
ATOM 797 N N . HIS A 1 104 ? 29.713 0.822 -47.585 1.00 91.06 104 HIS A N 1
ATOM 798 C CA . HIS A 1 104 ? 29.182 2.114 -48.032 1.00 91.06 104 HIS A CA 1
ATOM 799 C C . HIS A 1 104 ? 27.903 1.978 -48.867 1.00 91.06 104 HIS A C 1
ATOM 801 O O . HIS A 1 104 ? 26.981 2.784 -48.724 1.00 91.06 104 HIS A O 1
ATOM 807 N N . LEU A 1 105 ? 27.834 0.970 -49.740 1.00 89.62 105 LEU A N 1
ATOM 808 C CA . LEU A 1 105 ? 26.641 0.698 -50.536 1.00 89.62 105 LEU A CA 1
ATOM 809 C C . LEU A 1 105 ? 25.456 0.311 -49.643 1.00 89.62 105 LEU A C 1
ATOM 811 O O . LEU A 1 105 ? 24.382 0.889 -49.775 1.00 89.62 105 LEU A O 1
ATOM 815 N N . ARG A 1 106 ? 25.658 -0.599 -48.688 1.00 87.25 106 ARG A N 1
ATOM 816 C CA . ARG A 1 106 ? 24.611 -1.025 -47.748 1.00 87.25 106 ARG A CA 1
ATOM 817 C C . ARG A 1 106 ? 24.146 0.112 -46.845 1.00 87.25 106 ARG A C 1
ATOM 819 O O . ARG A 1 106 ? 22.946 0.278 -46.643 1.00 87.25 106 ARG A O 1
ATOM 826 N N . LYS A 1 107 ? 25.060 0.989 -46.420 1.00 85.56 107 LYS A N 1
ATOM 827 C CA . LYS A 1 107 ? 24.722 2.240 -45.726 1.00 85.56 107 LYS A CA 1
ATOM 828 C C . LYS A 1 107 ? 23.828 3.150 -46.578 1.00 85.56 107 LYS A C 1
ATOM 830 O O . LYS A 1 107 ? 22.887 3.738 -46.052 1.00 85.56 107 LYS A O 1
ATOM 835 N N . LEU A 1 108 ? 24.076 3.249 -47.889 1.00 81.56 108 LEU A N 1
ATOM 836 C CA . LEU A 1 108 ? 23.206 3.987 -48.821 1.00 81.56 108 LEU A CA 1
ATOM 837 C C . LEU A 1 108 ? 21.833 3.326 -49.006 1.00 81.56 108 LEU A C 1
ATOM 839 O O . LEU A 1 108 ? 20.852 4.039 -49.213 1.00 81.56 108 LEU A O 1
ATOM 843 N N . MET A 1 109 ? 21.765 1.999 -48.907 1.00 76.75 109 MET A N 1
ATOM 844 C CA . MET A 1 109 ? 20.520 1.222 -48.944 1.00 76.75 109 MET A CA 1
ATOM 845 C C . MET A 1 109 ? 19.739 1.267 -47.619 1.00 76.75 109 MET A C 1
ATOM 847 O O . MET A 1 109 ? 18.603 0.810 -47.569 1.00 76.75 109 MET A O 1
ATOM 851 N N . GLY A 1 110 ? 20.321 1.827 -46.552 1.00 74.50 110 GLY A N 1
ATOM 852 C CA . GLY A 1 110 ? 19.717 1.850 -45.217 1.00 74.50 110 GLY A CA 1
ATOM 853 C C . GLY A 1 110 ? 19.890 0.550 -44.420 1.00 74.50 110 GLY A C 1
ATOM 854 O O . GLY A 1 110 ? 19.299 0.416 -43.354 1.00 74.50 110 GLY A O 1
ATOM 855 N N . ASP A 1 111 ? 20.714 -0.385 -44.896 1.00 77.94 111 ASP A N 1
ATOM 856 C CA . ASP A 1 111 ? 21.025 -1.654 -44.229 1.00 77.94 111 ASP A CA 1
ATOM 857 C C . ASP A 1 111 ? 22.196 -1.472 -43.245 1.00 77.94 111 ASP A C 1
ATOM 859 O O . ASP A 1 111 ? 23.367 -1.643 -43.595 1.00 77.94 111 ASP A O 1
ATOM 863 N N . ALA A 1 112 ? 21.882 -1.069 -42.008 1.00 82.81 112 ALA A N 1
ATOM 864 C CA . ALA A 1 112 ? 22.880 -0.800 -40.969 1.00 82.81 112 ALA A CA 1
ATOM 865 C C . ALA A 1 112 ? 23.636 -2.067 -40.524 1.00 82.81 112 ALA A C 1
ATOM 867 O O . ALA A 1 112 ? 24.855 -2.024 -40.352 1.00 82.81 112 ALA A O 1
ATOM 868 N N . GLU A 1 113 ? 22.940 -3.198 -40.374 1.00 82.69 113 GLU A N 1
ATOM 869 C CA . GLU A 1 113 ? 23.550 -4.465 -39.951 1.00 82.69 113 GLU A CA 1
ATOM 870 C C . GLU A 1 113 ? 24.450 -5.046 -41.040 1.00 82.69 113 GLU A C 1
ATOM 872 O O . GLU A 1 113 ? 25.597 -5.420 -40.778 1.00 82.69 113 GLU A O 1
ATOM 877 N N . GLY A 1 114 ? 23.978 -5.071 -42.287 1.00 85.06 114 GLY A N 1
ATOM 878 C CA . GLY A 1 114 ? 24.794 -5.522 -43.400 1.00 85.06 114 GLY A CA 1
ATOM 879 C C . GLY A 1 114 ? 25.951 -4.569 -43.693 1.00 85.06 114 GLY A C 1
ATOM 880 O O . GLY A 1 114 ? 27.010 -5.038 -44.122 1.00 85.06 114 GLY A O 1
ATOM 881 N N . SER A 1 115 ? 25.790 -3.265 -43.443 1.00 90.38 115 SER A N 1
ATOM 882 C CA . SER A 1 115 ? 26.884 -2.289 -43.485 1.00 90.38 115 SER A CA 1
ATOM 883 C C . SER A 1 115 ? 27.938 -2.595 -42.421 1.00 90.38 115 SER A C 1
ATOM 885 O O . SER A 1 115 ? 29.122 -2.640 -42.750 1.00 90.38 115 SER A O 1
ATOM 887 N N . LEU A 1 116 ? 27.532 -2.847 -41.170 1.00 93.88 116 LEU A N 1
ATOM 888 C CA . LEU A 1 116 ? 28.444 -3.231 -40.091 1.00 93.88 116 LEU A CA 1
ATOM 889 C C . LEU A 1 116 ? 29.220 -4.507 -40.442 1.00 93.88 116 LEU A C 1
ATOM 891 O O . LEU A 1 116 ? 30.445 -4.521 -40.352 1.00 93.88 116 LEU A O 1
ATOM 895 N N . ALA A 1 117 ? 28.525 -5.550 -40.901 1.00 92.19 117 ALA A N 1
ATOM 896 C CA . ALA A 1 117 ? 29.153 -6.815 -41.274 1.00 92.19 117 ALA A CA 1
ATOM 897 C C . ALA A 1 117 ? 30.214 -6.641 -42.376 1.00 92.19 117 ALA A C 1
ATOM 899 O O . ALA A 1 117 ? 31.276 -7.260 -42.321 1.00 92.19 117 ALA A O 1
ATOM 900 N N . ALA A 1 118 ? 29.947 -5.780 -43.362 1.00 93.50 118 ALA A N 1
ATOM 901 C CA . ALA A 1 118 ? 30.891 -5.489 -44.435 1.00 93.50 118 ALA A CA 1
ATOM 902 C C . ALA A 1 118 ? 32.113 -4.693 -43.936 1.00 93.50 118 ALA A C 1
ATOM 904 O O . ALA A 1 118 ? 33.240 -5.031 -44.290 1.00 93.50 118 ALA A O 1
ATOM 905 N N . TYR A 1 119 ? 31.934 -3.705 -43.050 1.00 96.06 119 TYR A N 1
ATOM 906 C CA . TYR A 1 119 ? 33.067 -2.994 -42.442 1.00 96.06 119 TYR A CA 1
ATOM 907 C C . TYR A 1 119 ? 33.916 -3.896 -41.538 1.00 96.06 119 TYR A C 1
ATOM 909 O O . TYR A 1 119 ? 35.144 -3.810 -41.554 1.00 96.06 119 TYR A O 1
ATOM 917 N N . GLU A 1 120 ? 33.299 -4.810 -40.786 1.00 95.12 120 GLU A N 1
ATOM 918 C CA . GLU A 1 120 ? 34.045 -5.782 -39.984 1.00 95.12 120 GLU A CA 1
ATOM 919 C C . GLU A 1 120 ? 34.820 -6.777 -40.853 1.00 95.12 120 GLU A C 1
ATOM 921 O O . GLU A 1 120 ? 35.949 -7.128 -40.504 1.00 95.12 120 GLU A O 1
ATOM 926 N N . ALA A 1 121 ? 34.264 -7.183 -41.998 1.00 93.75 121 ALA A N 1
ATOM 927 C CA . ALA A 1 121 ? 34.965 -8.007 -42.979 1.00 93.75 121 ALA A CA 1
ATOM 928 C C . ALA A 1 121 ? 36.141 -7.258 -43.632 1.00 93.75 121 ALA A C 1
ATOM 930 O O . ALA A 1 121 ? 37.219 -7.837 -43.772 1.00 93.75 121 ALA A O 1
ATOM 931 N N . ALA A 1 122 ? 35.977 -5.967 -43.948 1.00 94.31 122 ALA A N 1
ATOM 932 C CA . ALA A 1 122 ? 37.060 -5.106 -44.429 1.00 94.31 122 ALA A CA 1
ATOM 933 C C . ALA A 1 122 ? 38.194 -5.005 -43.399 1.00 94.31 122 ALA A C 1
ATOM 935 O O . ALA A 1 122 ? 39.347 -5.276 -43.723 1.00 94.31 122 ALA A O 1
ATOM 936 N N . ARG A 1 123 ? 37.858 -4.735 -42.130 1.00 92.88 123 ARG A N 1
ATOM 937 C CA . ARG A 1 123 ? 38.818 -4.672 -41.015 1.00 92.88 123 ARG A CA 1
ATOM 938 C C . ARG A 1 123 ? 39.519 -6.009 -40.753 1.00 92.88 123 ARG A C 1
ATOM 940 O O . ARG A 1 123 ? 40.675 -6.037 -40.347 1.00 92.88 123 ARG A O 1
ATOM 947 N N . ALA A 1 124 ? 38.822 -7.129 -40.938 1.00 92.81 124 ALA A N 1
ATOM 948 C CA . ALA A 1 124 ? 39.421 -8.454 -40.793 1.00 92.81 124 ALA A CA 1
ATOM 949 C C . ALA A 1 124 ? 40.407 -8.775 -41.930 1.00 92.81 124 ALA A C 1
ATOM 951 O O . ALA A 1 124 ? 41.372 -9.508 -41.709 1.00 92.81 124 ALA A O 1
ATOM 952 N N . ALA A 1 125 ? 40.160 -8.248 -43.133 1.00 91.12 125 ALA A N 1
ATOM 953 C CA . ALA A 1 125 ? 41.028 -8.404 -44.294 1.00 91.12 125 ALA A CA 1
ATOM 954 C C . ALA A 1 125 ? 42.258 -7.480 -44.240 1.00 91.12 125 ALA A C 1
ATOM 956 O O . ALA A 1 125 ? 43.358 -7.934 -44.556 1.00 91.12 125 ALA A O 1
ATOM 957 N N . ASP A 1 126 ? 42.084 -6.235 -43.788 1.00 92.62 126 ASP A N 1
ATOM 958 C CA . ASP A 1 126 ? 43.160 -5.278 -43.525 1.00 92.62 126 ASP A CA 1
ATOM 959 C C . ASP A 1 126 ? 42.923 -4.525 -42.198 1.00 92.62 126 ASP A C 1
ATOM 961 O O . ASP A 1 126 ? 42.149 -3.563 -42.146 1.00 92.62 126 ASP A O 1
ATOM 965 N N . PRO A 1 127 ? 43.599 -4.932 -41.107 1.00 87.88 127 PRO A N 1
ATOM 966 C CA . PRO A 1 127 ? 43.498 -4.255 -39.816 1.00 87.88 127 PRO A CA 1
ATOM 967 C C . PRO A 1 127 ? 44.016 -2.808 -39.798 1.00 87.88 127 PRO A C 1
ATOM 969 O O . PRO A 1 127 ? 43.746 -2.103 -38.828 1.00 87.88 127 PRO A O 1
ATOM 972 N N . GLY A 1 128 ? 44.776 -2.377 -40.813 1.00 87.12 128 GLY A N 1
ATOM 973 C CA . GLY A 1 128 ? 45.306 -1.015 -40.935 1.00 87.12 128 GLY A CA 1
ATOM 974 C C . GLY A 1 128 ? 44.351 -0.019 -41.602 1.00 87.12 128 GLY A C 1
ATOM 975 O O . GLY A 1 128 ? 44.674 1.164 -41.683 1.00 87.12 128 GLY A O 1
ATOM 976 N N . LEU A 1 129 ? 43.185 -0.471 -42.074 1.00 88.19 129 LEU A N 1
ATOM 977 C CA . LEU A 1 129 ? 42.198 0.360 -42.761 1.00 88.19 129 LEU A CA 1
ATOM 978 C C . LEU A 1 129 ? 41.344 1.151 -41.750 1.00 88.19 129 LEU A C 1
ATOM 980 O O . LEU A 1 129 ? 40.250 0.724 -41.372 1.00 88.19 129 LEU A O 1
ATOM 984 N N . GLU A 1 130 ? 41.860 2.302 -41.304 1.00 85.19 130 GLU A N 1
ATOM 985 C CA . GLU A 1 130 ? 41.235 3.156 -40.273 1.00 85.19 130 GLU A CA 1
ATOM 986 C C . GLU A 1 130 ? 39.781 3.535 -40.616 1.00 85.19 130 GLU A C 1
ATOM 988 O O . GLU A 1 130 ? 38.901 3.421 -39.762 1.00 85.19 130 GLU A O 1
ATOM 993 N N . ASP A 1 131 ? 39.494 3.855 -41.884 1.00 85.94 131 ASP A N 1
ATOM 994 C CA . ASP A 1 131 ? 38.146 4.208 -42.360 1.00 85.94 131 ASP A CA 1
ATOM 995 C C . ASP A 1 131 ? 37.104 3.106 -42.083 1.00 85.94 131 ASP A C 1
ATOM 997 O O . ASP A 1 131 ? 35.969 3.394 -41.691 1.00 85.94 131 ASP A O 1
ATOM 1001 N N . ALA A 1 132 ? 37.477 1.830 -42.250 1.00 88.94 132 ALA A N 1
ATOM 1002 C CA . ALA A 1 132 ? 36.582 0.702 -41.988 1.00 88.94 132 ALA A CA 1
ATOM 1003 C C . ALA A 1 132 ? 36.334 0.506 -40.485 1.00 88.94 132 ALA A C 1
ATOM 1005 O O . ALA A 1 132 ? 35.231 0.133 -40.081 1.00 88.94 132 ALA A O 1
ATOM 1006 N N . ALA A 1 133 ? 37.344 0.759 -39.648 1.00 85.62 133 ALA A N 1
ATOM 1007 C CA . ALA A 1 133 ? 37.211 0.671 -38.198 1.00 85.62 133 ALA A CA 1
ATOM 1008 C C . ALA A 1 133 ? 36.281 1.768 -37.657 1.00 85.62 133 ALA A C 1
ATOM 1010 O O . ALA A 1 133 ? 35.354 1.465 -36.902 1.00 85.62 133 ALA A O 1
ATOM 1011 N N . ASP A 1 134 ? 36.474 3.009 -38.103 1.00 88.50 134 ASP A N 1
ATOM 1012 C CA . ASP A 1 134 ? 35.645 4.151 -37.719 1.00 88.50 134 ASP A CA 1
ATOM 1013 C C . ASP A 1 134 ? 34.181 3.960 -38.127 1.00 88.50 134 ASP A C 1
ATOM 1015 O O . ASP A 1 134 ? 33.263 4.198 -37.337 1.00 88.50 134 ASP A O 1
ATOM 1019 N N . GLU A 1 135 ? 33.935 3.509 -39.358 1.00 92.50 135 GLU A N 1
ATOM 1020 C CA . GLU A 1 135 ? 32.578 3.262 -39.841 1.00 92.50 135 GLU A CA 1
ATOM 1021 C C . GLU A 1 135 ? 31.915 2.059 -39.152 1.00 92.50 135 GLU A C 1
ATOM 1023 O O . GLU A 1 135 ? 30.722 2.125 -38.842 1.00 92.50 135 GLU A O 1
ATOM 1028 N N . ALA A 1 136 ? 32.662 1.001 -38.815 1.00 90.75 136 ALA A N 1
ATOM 1029 C CA . ALA A 1 136 ? 32.140 -0.107 -38.013 1.00 90.75 136 ALA A CA 1
ATOM 1030 C C . ALA A 1 136 ? 31.701 0.358 -36.617 1.00 90.75 136 ALA A C 1
ATOM 1032 O O . ALA A 1 136 ? 30.599 0.025 -36.181 1.00 90.75 136 ALA A O 1
ATOM 1033 N N . GLU A 1 137 ? 32.512 1.161 -35.922 1.00 90.12 137 GLU A N 1
ATOM 1034 C CA . GLU A 1 137 ? 32.149 1.679 -34.597 1.00 90.12 137 GLU A CA 1
ATOM 1035 C C . GLU A 1 137 ? 30.963 2.653 -34.664 1.00 90.12 137 GLU A C 1
ATOM 1037 O O . GLU A 1 137 ? 30.058 2.578 -33.830 1.00 90.12 137 GLU A O 1
ATOM 1042 N N . ARG A 1 138 ? 30.871 3.491 -35.709 1.00 87.62 138 ARG A N 1
ATOM 1043 C CA . ARG A 1 138 ? 29.682 4.331 -35.955 1.00 87.62 138 ARG A CA 1
ATOM 1044 C C . ARG A 1 138 ? 28.421 3.496 -36.164 1.00 87.62 138 ARG A C 1
ATOM 1046 O O . ARG A 1 138 ? 27.372 3.850 -35.628 1.00 87.62 138 ARG A O 1
ATOM 1053 N N . MET A 1 139 ? 28.499 2.410 -36.936 1.00 88.88 139 MET A N 1
ATOM 1054 C CA . MET A 1 139 ? 27.345 1.532 -37.157 1.00 88.88 139 MET A CA 1
ATOM 1055 C C . MET A 1 139 ? 26.968 0.769 -35.886 1.00 88.88 139 MET A C 1
ATOM 1057 O O . MET A 1 139 ? 25.783 0.672 -35.582 1.00 88.88 139 MET A O 1
ATOM 1061 N N . LYS A 1 140 ? 27.941 0.303 -35.092 1.00 87.38 140 LYS A N 1
ATOM 1062 C CA . LYS A 1 140 ? 27.675 -0.312 -33.780 1.00 87.38 140 LYS A CA 1
ATOM 1063 C C . LYS A 1 140 ? 26.975 0.645 -32.832 1.00 87.38 140 LYS A C 1
ATOM 1065 O O . LYS A 1 140 ? 26.002 0.241 -32.208 1.00 87.38 140 LYS A O 1
ATOM 1070 N N . ALA A 1 141 ? 27.439 1.892 -32.743 1.00 79.69 141 ALA A N 1
ATOM 1071 C CA . ALA A 1 141 ? 26.801 2.913 -31.920 1.00 79.69 141 ALA A CA 1
ATOM 1072 C C . ALA A 1 141 ? 25.366 3.185 -32.391 1.00 79.69 141 ALA A C 1
ATOM 1074 O O . ALA A 1 141 ? 24.440 3.138 -31.591 1.00 79.69 141 ALA A O 1
ATOM 1075 N N . LEU A 1 142 ? 25.159 3.364 -33.699 1.00 79.69 142 LEU A N 1
ATOM 1076 C CA . LEU A 1 142 ? 23.837 3.586 -34.289 1.00 79.69 142 LEU A CA 1
ATOM 1077 C C . LEU A 1 142 ? 22.865 2.422 -34.012 1.00 79.69 142 LEU A C 1
ATOM 1079 O O . LEU A 1 142 ? 21.726 2.669 -33.619 1.00 79.69 142 LEU A O 1
ATOM 1083 N N . ILE A 1 143 ? 23.325 1.173 -34.151 1.00 76.38 143 ILE A N 1
ATOM 1084 C CA . ILE A 1 143 ? 22.542 -0.039 -33.855 1.00 76.38 143 ILE A CA 1
ATOM 1085 C C . ILE A 1 143 ? 22.268 -0.164 -32.349 1.00 76.38 143 ILE A C 1
ATOM 1087 O O . ILE A 1 143 ? 21.144 -0.470 -31.955 1.00 76.38 143 ILE A O 1
ATOM 1091 N N . ALA A 1 144 ? 23.264 0.092 -31.496 1.00 69.31 144 ALA A N 1
ATOM 1092 C CA . ALA A 1 144 ? 23.118 0.031 -30.041 1.00 69.31 144 ALA A CA 1
ATOM 1093 C C . ALA A 1 144 ? 22.161 1.109 -29.503 1.00 69.31 144 ALA A C 1
ATOM 1095 O O . ALA A 1 144 ? 21.397 0.840 -28.579 1.00 69.31 144 ALA A O 1
ATOM 1096 N N . GLU A 1 145 ? 22.175 2.300 -30.107 1.00 66.50 145 GLU A N 1
ATOM 1097 C CA . GLU A 1 145 ? 21.244 3.403 -29.836 1.00 66.50 145 GLU A CA 1
ATOM 1098 C C . GLU A 1 145 ? 19.853 3.170 -30.455 1.00 66.50 145 GLU A C 1
ATOM 1100 O O . GLU A 1 145 ? 18.942 3.957 -30.207 1.00 66.50 145 GLU A O 1
ATOM 1105 N N . GLY A 1 146 ? 19.676 2.121 -31.269 1.00 61.44 146 GLY A N 1
ATOM 1106 C CA . GLY A 1 146 ? 18.419 1.824 -31.958 1.00 61.44 146 GLY A CA 1
ATOM 1107 C C . GLY A 1 146 ? 18.002 2.897 -32.966 1.00 61.44 146 GLY A C 1
ATOM 1108 O O . GLY A 1 146 ? 16.819 3.037 -33.250 1.00 61.44 146 GLY A O 1
ATOM 1109 N N . ARG A 1 147 ? 18.946 3.690 -33.484 1.00 67.69 147 ARG A N 1
ATOM 1110 C CA . ARG A 1 147 ? 18.656 4.801 -34.399 1.00 67.69 147 ARG A CA 1
ATOM 1111 C C . ARG A 1 147 ? 18.623 4.320 -35.841 1.00 67.69 147 ARG A C 1
ATOM 1113 O O . ARG A 1 147 ? 19.512 3.600 -36.282 1.00 67.69 147 ARG A O 1
ATOM 1120 N N . ARG A 1 148 ? 17.664 4.810 -36.625 1.00 72.44 148 ARG A N 1
ATOM 1121 C CA . ARG A 1 148 ? 17.636 4.580 -38.078 1.00 72.44 148 ARG A CA 1
ATOM 1122 C C . ARG A 1 148 ? 18.726 5.350 -38.836 1.00 72.44 148 ARG A C 1
ATOM 1124 O O . ARG A 1 148 ? 19.095 6.473 -38.471 1.00 72.44 148 ARG A O 1
ATOM 1131 N N . LEU A 1 149 ? 19.173 4.797 -39.965 1.00 75.88 149 LEU A N 1
ATOM 1132 C CA . LEU A 1 149 ? 19.977 5.539 -40.939 1.00 75.88 149 LEU A CA 1
ATOM 1133 C C . LEU A 1 149 ? 19.107 6.611 -41.624 1.00 75.88 149 LEU A C 1
ATOM 1135 O O . LEU A 1 149 ? 18.015 6.302 -42.105 1.00 75.88 149 LEU A O 1
ATOM 1139 N N . PRO A 1 150 ? 19.553 7.878 -41.697 1.00 70.31 150 PRO A N 1
ATOM 1140 C CA . PRO A 1 150 ? 18.772 8.915 -42.352 1.00 70.31 150 PRO A CA 1
ATOM 1141 C C . PRO A 1 150 ? 18.679 8.633 -43.860 1.00 70.31 150 PRO A C 1
ATOM 1143 O O . PRO A 1 150 ? 19.697 8.324 -44.488 1.00 70.31 150 PRO A O 1
ATOM 1146 N N . PRO A 1 151 ? 17.495 8.795 -44.481 1.00 71.25 151 PRO A N 1
ATOM 1147 C CA . PRO A 1 151 ? 17.365 8.634 -45.921 1.00 71.25 151 PRO A CA 1
ATOM 1148 C C . PRO A 1 151 ? 18.239 9.664 -46.641 1.00 71.25 151 PRO A C 1
ATOM 1150 O O . PRO A 1 151 ? 18.366 10.817 -46.211 1.00 71.25 151 PRO A O 1
ATOM 1153 N N . ARG A 1 152 ? 18.818 9.271 -47.781 1.00 72.19 152 ARG A N 1
ATOM 1154 C CA . ARG A 1 152 ? 19.643 10.163 -48.607 1.00 72.19 152 ARG A CA 1
ATOM 1155 C C . ARG A 1 152 ? 18.877 11.455 -48.909 1.00 72.19 152 ARG A C 1
ATOM 1157 O O . ARG A 1 152 ? 17.740 11.410 -49.387 1.00 72.19 152 ARG A O 1
ATOM 1164 N N . ARG A 1 153 ? 19.500 12.614 -48.665 1.00 67.81 153 ARG A N 1
ATOM 1165 C CA . ARG A 1 153 ? 18.901 13.923 -48.982 1.00 67.81 153 ARG A CA 1
ATOM 1166 C C . ARG A 1 153 ? 18.482 13.969 -50.456 1.00 67.81 153 ARG A C 1
ATOM 1168 O O . ARG A 1 153 ? 19.262 13.607 -51.330 1.00 67.81 153 ARG A O 1
ATOM 1175 N N . GLY A 1 154 ? 17.248 14.404 -50.714 1.00 67.56 154 GLY A N 1
ATOM 1176 C CA . GLY A 1 154 ? 16.666 14.474 -52.061 1.00 67.56 154 GLY A CA 1
ATOM 1177 C C . GLY A 1 154 ? 16.078 13.161 -52.600 1.00 67.56 154 GLY A C 1
ATOM 1178 O O . GLY A 1 154 ? 15.453 13.181 -53.657 1.00 67.56 154 GLY A O 1
ATOM 1179 N N . SER A 1 155 ? 16.217 12.038 -51.884 1.00 77.62 155 SER A N 1
ATOM 1180 C CA . SER A 1 155 ? 15.579 10.769 -52.265 1.00 77.62 155 SER A CA 1
ATOM 1181 C C . SER A 1 155 ? 14.049 10.838 -52.193 1.00 77.62 155 SER A C 1
ATOM 1183 O O . SER A 1 155 ? 13.466 11.704 -51.534 1.00 77.62 155 SER A O 1
ATOM 1185 N N . GLU A 1 156 ? 13.373 9.906 -52.868 1.00 80.38 156 GLU A N 1
ATOM 1186 C CA . GLU A 1 156 ? 11.929 9.713 -52.693 1.00 80.38 156 GLU A CA 1
ATOM 1187 C C . GLU A 1 156 ? 11.572 9.392 -51.236 1.00 80.38 156 GLU A C 1
ATOM 1189 O O . GLU A 1 156 ? 10.665 10.016 -50.692 1.00 80.38 156 GLU A O 1
ATOM 1194 N N . GLY A 1 157 ? 12.351 8.539 -50.563 1.00 83.25 157 GLY A N 1
ATOM 1195 C CA . GLY A 1 157 ? 12.128 8.222 -49.152 1.00 83.25 157 GLY A CA 1
ATOM 1196 C C . GLY A 1 157 ? 12.199 9.449 -48.234 1.00 83.25 157 GLY A C 1
ATOM 1197 O O . GLY A 1 157 ? 11.329 9.639 -47.387 1.00 83.25 157 GLY A O 1
ATOM 1198 N N . ALA A 1 158 ? 13.169 10.345 -48.454 1.00 82.06 158 ALA A N 1
ATOM 1199 C CA . ALA A 1 158 ? 13.265 11.599 -47.704 1.00 82.06 158 ALA A CA 1
ATOM 1200 C C . ALA A 1 158 ? 12.054 12.523 -47.939 1.00 82.06 158 ALA A C 1
ATOM 1202 O O . ALA A 1 158 ? 11.578 13.164 -47.002 1.00 82.06 158 ALA A O 1
ATOM 1203 N N . ARG A 1 159 ? 11.531 12.577 -49.174 1.00 86.25 159 ARG A N 1
ATOM 1204 C CA . ARG A 1 159 ? 10.325 13.355 -49.509 1.00 86.25 159 ARG A CA 1
ATOM 1205 C C . ARG A 1 159 ? 9.067 12.773 -48.863 1.00 86.25 159 ARG A C 1
ATOM 1207 O O . ARG A 1 159 ? 8.243 13.537 -48.371 1.00 86.25 159 ARG A O 1
ATOM 1214 N N . LEU A 1 160 ? 8.932 11.446 -48.842 1.00 92.12 160 LEU A N 1
ATOM 1215 C CA . LEU A 1 160 ? 7.794 10.756 -48.230 1.00 92.12 160 LEU A CA 1
ATOM 1216 C C . LEU A 1 160 ? 7.742 10.970 -46.717 1.00 92.12 160 LEU A C 1
ATOM 1218 O O . LEU A 1 160 ? 6.681 11.301 -46.201 1.00 92.12 160 LEU A O 1
ATOM 1222 N N . ILE A 1 161 ? 8.877 10.861 -46.020 1.00 90.44 161 ILE A N 1
ATOM 1223 C CA . ILE A 1 161 ? 8.935 11.127 -44.576 1.00 90.44 161 ILE A CA 1
ATOM 1224 C C . ILE A 1 161 ? 8.593 12.586 -44.273 1.00 90.44 161 ILE A C 1
ATOM 1226 O O . ILE A 1 161 ? 7.761 12.841 -43.412 1.00 90.44 161 ILE A O 1
ATOM 1230 N N . ALA A 1 162 ? 9.158 13.542 -45.017 1.00 88.06 162 ALA A N 1
ATOM 1231 C CA . ALA A 1 162 ? 8.846 14.956 -44.810 1.00 88.06 162 ALA A CA 1
ATOM 1232 C C . ALA A 1 162 ? 7.353 15.264 -45.033 1.00 88.06 162 ALA A C 1
ATOM 1234 O O . ALA A 1 162 ? 6.762 16.040 -44.284 1.00 88.06 162 ALA A O 1
ATOM 1235 N N . ALA A 1 163 ? 6.728 14.640 -46.039 1.00 92.75 163 ALA A N 1
ATOM 1236 C CA . ALA A 1 163 ? 5.291 14.759 -46.274 1.00 92.75 163 ALA A CA 1
ATOM 1237 C C . ALA A 1 163 ? 4.462 14.107 -45.154 1.00 92.75 163 ALA A C 1
ATOM 1239 O O . ALA A 1 163 ? 3.467 14.688 -44.719 1.00 92.75 163 ALA A O 1
ATOM 1240 N N . ALA A 1 164 ? 4.885 12.938 -44.662 1.00 94.00 164 ALA A N 1
ATOM 1241 C CA . ALA A 1 164 ? 4.241 12.245 -43.552 1.00 94.00 164 ALA A CA 1
ATOM 1242 C C . ALA A 1 164 ? 4.293 13.067 -42.257 1.00 94.00 164 ALA A C 1
ATOM 1244 O O . ALA A 1 164 ? 3.256 13.288 -41.636 1.00 94.00 164 ALA A O 1
ATOM 1245 N N . ASP A 1 165 ? 5.469 13.587 -41.900 1.00 89.38 165 ASP A N 1
ATOM 1246 C CA . ASP A 1 165 ? 5.667 14.417 -40.710 1.00 89.38 165 ASP A CA 1
ATOM 1247 C C . ASP A 1 165 ? 4.848 15.715 -40.804 1.00 89.38 165 ASP A C 1
ATOM 1249 O O . ASP A 1 165 ? 4.141 16.071 -39.865 1.00 89.38 165 ASP A O 1
ATOM 1253 N N . ALA A 1 166 ? 4.829 16.374 -41.969 1.00 92.69 166 ALA A N 1
ATOM 1254 C CA . ALA A 1 166 ? 3.998 17.560 -42.186 1.00 92.69 166 ALA A CA 1
ATOM 1255 C C . ALA A 1 166 ? 2.488 17.260 -42.090 1.00 92.69 166 ALA A C 1
ATOM 1257 O O . ALA A 1 166 ? 1.714 18.083 -41.594 1.00 92.69 166 ALA A O 1
ATOM 1258 N N . ALA A 1 167 ? 2.037 16.094 -42.565 1.00 93.81 167 ALA A N 1
ATOM 1259 C CA . ALA A 1 167 ? 0.649 15.659 -42.417 1.00 93.81 167 ALA A CA 1
ATOM 1260 C C . ALA A 1 167 ? 0.307 15.334 -40.953 1.00 93.81 167 ALA A C 1
ATOM 1262 O O . ALA A 1 167 ? -0.753 15.745 -40.476 1.00 93.81 167 ALA A O 1
ATOM 1263 N N . ARG A 1 168 ? 1.217 14.669 -40.230 1.00 94.50 168 ARG A N 1
ATOM 1264 C CA . ARG A 1 168 ? 1.106 14.351 -38.800 1.00 94.50 168 ARG A CA 1
ATOM 1265 C C . ARG A 1 168 ? 0.990 15.619 -37.958 1.00 94.50 168 ARG A C 1
ATOM 1267 O O . ARG A 1 168 ? 0.070 15.737 -37.153 1.00 94.50 168 ARG A O 1
ATOM 1274 N N . ASP A 1 169 ? 1.865 16.592 -38.187 1.00 89.25 169 ASP A N 1
ATOM 1275 C CA . ASP A 1 169 ? 1.884 17.855 -37.442 1.00 89.25 169 ASP A CA 1
ATOM 1276 C C . ASP A 1 169 ? 0.623 18.695 -37.730 1.00 89.25 169 ASP A C 1
ATOM 1278 O O . ASP A 1 169 ? 0.095 19.374 -36.847 1.00 89.25 169 ASP A O 1
ATOM 1282 N N . ALA A 1 170 ? 0.062 18.567 -38.938 1.00 93.19 170 ALA A N 1
ATOM 1283 C CA . ALA A 1 170 ? -1.245 19.112 -39.310 1.00 93.19 170 ALA A CA 1
ATOM 1284 C C . ALA A 1 170 ? -2.444 18.269 -38.817 1.00 93.19 170 ALA A C 1
ATOM 1286 O O . ALA A 1 170 ? -3.586 18.595 -39.143 1.00 93.19 170 ALA A O 1
ATOM 1287 N N . ARG A 1 171 ? -2.209 17.184 -38.061 1.00 93.38 171 ARG A N 1
ATOM 1288 C CA . ARG A 1 171 ? -3.212 16.219 -37.564 1.00 93.38 171 ARG A CA 1
ATOM 1289 C C . ARG A 1 171 ? -4.058 15.557 -38.660 1.00 93.38 171 ARG A C 1
ATOM 1291 O O . ARG A 1 171 ? -5.177 15.110 -38.415 1.00 93.38 171 ARG A O 1
ATOM 1298 N N . ARG A 1 172 ? -3.531 15.468 -39.883 1.00 96.38 172 ARG A N 1
ATOM 1299 C CA . ARG A 1 172 ? -4.129 14.729 -41.006 1.00 96.38 172 ARG A CA 1
ATOM 1300 C C . ARG A 1 172 ? -3.671 13.273 -40.942 1.00 96.38 172 ARG A C 1
ATOM 1302 O O . ARG A 1 172 ? -2.868 12.817 -41.752 1.00 96.38 172 ARG A O 1
ATOM 1309 N N . TRP A 1 173 ? -4.162 12.557 -39.934 1.00 96.00 173 TRP A N 1
ATOM 1310 C CA . TRP A 1 173 ? -3.628 11.257 -39.513 1.00 96.00 173 TRP A CA 1
ATOM 1311 C C . TRP A 1 173 ? -3.668 10.173 -40.599 1.00 96.00 173 TRP A C 1
ATOM 1313 O O . TRP A 1 173 ? -2.652 9.533 -40.848 1.00 96.00 173 TRP A O 1
ATOM 1323 N N . ALA A 1 174 ? -4.786 10.028 -41.317 1.00 96.44 174 ALA A N 1
ATOM 1324 C CA . ALA A 1 174 ? -4.904 9.052 -42.408 1.00 96.44 174 ALA A CA 1
ATOM 1325 C C . ALA A 1 174 ? -3.935 9.340 -43.575 1.00 96.44 174 ALA A C 1
ATOM 1327 O O . ALA A 1 174 ? -3.397 8.430 -44.205 1.00 96.44 174 ALA A O 1
ATOM 1328 N N . GLU A 1 175 ? -3.673 10.618 -43.854 1.00 95.69 175 GLU A N 1
ATOM 1329 C CA . GLU A 1 175 ? -2.728 11.033 -44.893 1.00 95.69 175 GLU A CA 1
ATOM 1330 C C . GLU A 1 175 ? -1.277 10.777 -44.457 1.00 95.69 175 GLU A C 1
ATOM 1332 O O . GLU A 1 175 ? -0.481 10.255 -45.238 1.00 95.69 175 GLU A O 1
ATOM 1337 N N . ALA A 1 176 ? -0.949 11.057 -43.190 1.00 97.00 176 ALA A N 1
ATOM 1338 C CA . ALA A 1 176 ? 0.349 10.723 -42.605 1.00 97.00 176 ALA A CA 1
ATOM 1339 C C . ALA A 1 176 ? 0.620 9.210 -42.651 1.00 97.00 176 ALA A C 1
ATOM 1341 O O . ALA A 1 176 ? 1.682 8.792 -43.113 1.00 97.00 176 ALA A O 1
ATOM 1342 N N . ALA A 1 177 ? -0.362 8.390 -42.260 1.00 96.75 177 ALA A N 1
ATOM 1343 C CA . ALA A 1 177 ? -0.272 6.934 -42.326 1.00 96.75 177 ALA A CA 1
ATOM 1344 C C . ALA A 1 177 ? -0.018 6.432 -43.758 1.00 96.75 177 ALA A C 1
ATOM 1346 O O . ALA A 1 177 ? 0.843 5.577 -43.966 1.00 96.75 177 ALA A O 1
ATOM 1347 N N . SER A 1 178 ? -0.690 7.020 -44.756 1.00 96.94 178 SER A N 1
ATOM 1348 C CA . SER A 1 178 ? -0.481 6.704 -46.176 1.00 96.94 178 SER A CA 1
ATOM 1349 C C . SER A 1 178 ? 0.941 7.028 -46.651 1.00 96.94 178 SER A C 1
ATOM 1351 O O . SER A 1 178 ? 1.580 6.212 -47.322 1.00 96.94 178 SER A O 1
ATOM 1353 N N . PHE A 1 179 ? 1.492 8.186 -46.272 1.00 97.12 179 PHE A N 1
ATOM 1354 C CA . PHE A 1 179 ? 2.874 8.531 -46.616 1.00 97.12 179 PHE A CA 1
ATOM 1355 C C . PHE A 1 179 ? 3.899 7.636 -45.908 1.00 97.12 179 PHE A C 1
ATOM 1357 O O . PHE A 1 179 ? 4.839 7.177 -46.562 1.00 97.12 179 PHE A O 1
ATOM 1364 N N . TYR A 1 180 ? 3.701 7.322 -44.622 1.00 96.06 180 TYR A N 1
ATOM 1365 C CA . TYR A 1 180 ? 4.550 6.360 -43.913 1.00 96.06 180 TYR A CA 1
ATOM 1366 C C . TYR A 1 180 ? 4.469 4.961 -44.539 1.00 96.06 180 TYR A C 1
ATOM 1368 O O . TYR A 1 180 ? 5.501 4.331 -44.742 1.00 96.06 180 TYR A O 1
ATOM 1376 N N . ALA A 1 181 ? 3.282 4.492 -44.937 1.00 96.19 181 ALA A N 1
ATOM 1377 C CA . ALA A 1 181 ? 3.118 3.207 -45.617 1.00 96.19 181 ALA A CA 1
ATOM 1378 C C . ALA A 1 181 ? 3.867 3.154 -46.959 1.00 96.19 181 ALA A C 1
ATOM 1380 O O . ALA A 1 181 ? 4.537 2.167 -47.256 1.00 96.19 181 ALA A O 1
ATOM 1381 N N . ARG A 1 182 ? 3.808 4.231 -47.754 1.00 93.88 182 ARG A N 1
ATOM 1382 C CA . ARG A 1 182 ? 4.568 4.341 -49.010 1.00 93.88 182 ARG A CA 1
ATOM 1383 C C . ARG A 1 182 ? 6.075 4.347 -48.778 1.00 93.88 182 ARG A C 1
ATOM 1385 O O . ARG A 1 182 ? 6.799 3.752 -49.566 1.00 93.88 182 ARG A O 1
ATOM 1392 N N . TYR A 1 183 ? 6.547 4.995 -47.713 1.00 91.25 183 TYR A N 1
ATOM 1393 C CA . TYR A 1 183 ? 7.958 4.939 -47.334 1.00 91.25 183 TYR A CA 1
ATOM 1394 C C . TYR A 1 183 ? 8.376 3.519 -46.935 1.00 91.25 183 TYR A C 1
ATOM 1396 O O . TYR A 1 183 ? 9.377 3.016 -47.432 1.00 91.25 183 TYR A O 1
ATOM 1404 N N . LEU A 1 184 ? 7.581 2.851 -46.099 1.00 90.69 184 LEU A N 1
ATOM 1405 C CA . LEU A 1 184 ? 7.850 1.490 -45.630 1.00 90.69 184 LEU A CA 1
ATOM 1406 C C . LEU A 1 184 ? 7.770 0.444 -46.753 1.00 90.69 184 LEU A C 1
ATOM 1408 O O . LEU A 1 184 ? 8.388 -0.607 -46.649 1.00 90.69 184 LEU A O 1
ATOM 1412 N N . ALA A 1 185 ? 7.080 0.733 -47.860 1.00 88.50 185 ALA A N 1
ATOM 1413 C CA . ALA A 1 185 ? 7.154 -0.094 -49.066 1.00 88.50 185 ALA A CA 1
ATOM 1414 C C . ALA A 1 185 ? 8.532 -0.021 -49.756 1.00 88.50 185 ALA A C 1
ATOM 1416 O O . ALA A 1 185 ? 8.921 -0.968 -50.433 1.00 88.50 185 ALA A O 1
ATOM 1417 N N . LEU A 1 186 ? 9.264 1.087 -49.584 1.00 79.75 186 LEU A N 1
ATOM 1418 C CA . LEU A 1 186 ? 10.640 1.252 -50.067 1.00 79.75 186 LEU A CA 1
ATOM 1419 C C . LEU A 1 186 ? 11.662 0.732 -49.048 1.00 79.75 186 LEU A C 1
ATOM 1421 O O . LEU A 1 186 ? 12.687 0.180 -49.432 1.00 79.75 186 LEU A O 1
ATOM 1425 N N . VAL A 1 187 ? 11.395 0.932 -47.754 1.00 77.88 187 VAL A N 1
ATOM 1426 C CA . VAL A 1 187 ? 12.294 0.574 -46.648 1.00 77.88 187 VAL A CA 1
ATOM 1427 C C . VAL A 1 187 ? 11.502 -0.186 -45.576 1.00 77.88 187 VAL A C 1
ATOM 1429 O O . VAL A 1 187 ? 11.121 0.395 -44.559 1.00 77.88 187 VAL A O 1
ATOM 1432 N N . PRO A 1 188 ? 11.223 -1.487 -45.780 1.00 80.56 188 PRO A N 1
ATOM 1433 C CA . PRO A 1 188 ? 10.368 -2.256 -44.874 1.00 80.56 188 PRO A CA 1
ATOM 1434 C C . PRO A 1 188 ? 11.007 -2.525 -43.509 1.00 80.56 188 PRO A C 1
ATOM 1436 O O . PRO A 1 188 ? 10.288 -2.814 -42.562 1.00 80.56 188 PRO A O 1
ATOM 1439 N N . GLN A 1 189 ? 12.330 -2.391 -43.389 1.00 78.69 189 GLN A N 1
ATOM 1440 C CA . GLN A 1 189 ? 13.076 -2.693 -42.163 1.00 78.69 189 GLN A CA 1
ATOM 1441 C C . GLN A 1 189 ? 13.161 -1.511 -41.176 1.00 78.69 189 GLN A C 1
ATOM 1443 O O . GLN A 1 189 ? 13.846 -1.611 -40.161 1.00 78.69 189 GLN A O 1
ATOM 1448 N N . ASP A 1 190 ? 12.489 -0.384 -41.446 1.00 79.88 190 ASP A N 1
ATOM 1449 C CA . ASP A 1 190 ? 12.536 0.805 -40.581 1.00 79.88 190 ASP A CA 1
ATOM 1450 C C . ASP A 1 190 ? 11.501 0.710 -39.437 1.00 79.88 190 ASP A C 1
ATOM 1452 O O . ASP A 1 190 ? 10.356 1.156 -39.555 1.00 79.88 190 ASP A O 1
ATOM 1456 N N . ALA A 1 191 ? 11.906 0.093 -38.321 1.00 84.81 191 ALA A N 1
ATOM 1457 C CA . ALA A 1 191 ? 11.053 -0.146 -37.151 1.00 84.81 191 ALA A CA 1
ATOM 1458 C C . ALA A 1 191 ? 10.488 1.144 -36.519 1.00 84.81 191 ALA A C 1
ATOM 1460 O O . ALA A 1 191 ? 9.340 1.153 -36.064 1.00 84.81 191 ALA A O 1
ATOM 1461 N N . ASP A 1 192 ? 11.251 2.243 -36.527 1.00 86.44 192 ASP A N 1
ATOM 1462 C CA . ASP A 1 192 ? 10.798 3.544 -36.015 1.00 86.44 192 ASP A CA 1
ATOM 1463 C C . ASP A 1 192 ? 9.609 4.057 -36.829 1.00 86.44 192 ASP A C 1
ATOM 1465 O O . ASP A 1 192 ? 8.616 4.554 -36.289 1.00 86.44 192 ASP A O 1
ATOM 1469 N N . LEU A 1 193 ? 9.683 3.910 -38.152 1.00 91.44 193 LEU A N 1
ATOM 1470 C CA . LEU A 1 193 ? 8.638 4.377 -39.054 1.00 91.44 193 LEU A CA 1
ATOM 1471 C C . LEU A 1 193 ? 7.405 3.471 -39.026 1.00 91.44 193 LEU A C 1
ATOM 1473 O O . LEU A 1 193 ? 6.291 3.963 -39.223 1.00 91.44 193 LEU A O 1
ATOM 1477 N N . TRP A 1 194 ? 7.561 2.192 -38.676 1.00 94.75 194 TRP A N 1
ATOM 1478 C CA . TRP A 1 194 ? 6.433 1.332 -38.315 1.00 94.75 194 TRP A CA 1
ATOM 1479 C C . TRP A 1 194 ? 5.704 1.817 -37.053 1.00 94.75 194 TRP A C 1
ATOM 1481 O O . TRP A 1 194 ? 4.470 1.844 -37.054 1.00 94.75 194 TRP A O 1
ATOM 1491 N N . ILE A 1 195 ? 6.415 2.295 -36.018 1.00 94.69 195 ILE A N 1
ATOM 1492 C CA . ILE A 1 195 ? 5.773 2.950 -34.859 1.00 94.69 195 ILE A CA 1
ATOM 1493 C C . ILE A 1 195 ? 5.020 4.208 -35.300 1.00 94.69 195 ILE A C 1
ATOM 1495 O O . ILE A 1 195 ? 3.856 4.374 -34.934 1.00 94.69 195 ILE A O 1
ATOM 1499 N N . GLN A 1 196 ? 5.654 5.087 -36.085 1.00 94.69 196 GLN A N 1
ATOM 1500 C CA . GLN A 1 196 ? 5.031 6.346 -36.522 1.00 94.69 196 GLN A CA 1
ATOM 1501 C C . GLN A 1 196 ? 3.785 6.104 -37.379 1.00 94.69 196 GLN A C 1
ATOM 1503 O O . GLN A 1 196 ? 2.768 6.781 -37.204 1.00 94.69 196 GLN A O 1
ATOM 1508 N N . ARG A 1 197 ? 3.817 5.089 -38.252 1.00 97.00 197 ARG A N 1
ATOM 1509 C CA . ARG A 1 197 ? 2.626 4.620 -38.962 1.00 97.00 197 ARG A CA 1
ATOM 1510 C C . ARG A 1 197 ? 1.558 4.155 -37.978 1.00 97.00 197 ARG A C 1
ATOM 1512 O O . ARG A 1 197 ? 0.430 4.624 -38.068 1.00 97.00 197 ARG A O 1
ATOM 1519 N N . GLY A 1 198 ? 1.906 3.294 -37.022 1.00 96.38 198 GLY A N 1
ATOM 1520 C CA . GLY A 1 198 ? 0.966 2.817 -36.007 1.00 96.38 198 GLY A CA 1
ATOM 1521 C C . GLY A 1 198 ? 0.334 3.952 -35.196 1.00 96.38 198 GLY A C 1
ATOM 1522 O O . GLY A 1 198 ? -0.868 3.927 -34.938 1.00 96.38 198 GLY A O 1
ATOM 1523 N N . HIS A 1 199 ? 1.102 4.994 -34.850 1.00 95.31 199 HIS A N 1
ATOM 1524 C CA . HIS A 1 199 ? 0.572 6.198 -34.200 1.00 95.31 199 HIS A CA 1
ATOM 1525 C C . HIS A 1 199 ? -0.432 6.921 -35.091 1.00 95.31 199 HIS A C 1
ATOM 1527 O O . HIS A 1 199 ? -1.524 7.235 -34.626 1.00 95.31 199 HIS A O 1
ATOM 1533 N N . ALA A 1 200 ? -0.089 7.153 -36.357 1.00 96.25 200 ALA A N 1
ATOM 1534 C CA . ALA A 1 200 ? -0.981 7.814 -37.300 1.00 96.25 200 ALA A CA 1
ATOM 1535 C C . ALA A 1 200 ? -2.289 7.022 -37.510 1.00 96.25 200 ALA A C 1
ATOM 1537 O O . ALA A 1 200 ? -3.363 7.612 -37.460 1.00 96.25 200 ALA A O 1
ATOM 1538 N N . GLU A 1 201 ? -2.229 5.695 -37.646 1.00 96.94 201 GLU A N 1
ATOM 1539 C CA . GLU A 1 201 ? -3.419 4.832 -37.769 1.00 96.94 201 GLU A CA 1
ATOM 1540 C C . GLU A 1 201 ? -4.277 4.855 -36.487 1.00 96.94 201 GLU A C 1
ATOM 1542 O O . GLU A 1 201 ? -5.501 4.997 -36.537 1.00 96.94 201 GLU A O 1
ATOM 1547 N N . LYS A 1 202 ? -3.638 4.820 -35.307 1.00 95.19 202 LYS A N 1
ATOM 1548 C CA . LYS A 1 202 ? -4.313 4.891 -33.999 1.00 95.19 202 LYS A CA 1
ATOM 1549 C C . LYS A 1 202 ? -5.070 6.210 -33.806 1.00 95.19 202 LYS A C 1
ATOM 1551 O O . LYS A 1 202 ? -6.173 6.208 -33.250 1.00 95.19 202 LYS A O 1
ATOM 1556 N N . GLU A 1 203 ? -4.484 7.327 -34.232 1.00 93.38 203 GLU A N 1
ATOM 1557 C CA . GLU A 1 203 ? -5.116 8.652 -34.173 1.00 93.38 203 GLU A CA 1
ATOM 1558 C C . GLU A 1 203 ? -6.154 8.858 -35.289 1.00 93.38 203 GLU A C 1
ATOM 1560 O O . GLU A 1 203 ? -7.125 9.590 -35.099 1.00 93.38 203 GLU A O 1
ATOM 1565 N N . ALA A 1 204 ? -6.013 8.162 -36.423 1.00 93.06 204 ALA A N 1
ATOM 1566 C CA . ALA A 1 204 ? -7.043 8.080 -37.460 1.00 93.06 204 ALA A CA 1
ATOM 1567 C C . ALA A 1 204 ? -8.252 7.214 -37.043 1.00 93.06 204 ALA A C 1
ATOM 1569 O O . ALA A 1 204 ? -9.318 7.322 -37.648 1.00 93.06 204 ALA A O 1
ATOM 1570 N N . GLY A 1 205 ? -8.105 6.393 -35.996 1.00 91.12 205 GLY A N 1
ATOM 1571 C CA . GLY A 1 205 ? -9.148 5.517 -35.457 1.00 91.12 205 GLY A CA 1
ATOM 1572 C C . GLY A 1 205 ? -9.118 4.081 -35.990 1.00 91.12 205 GLY A C 1
ATOM 1573 O O . GLY A 1 205 ? -9.942 3.272 -35.563 1.00 91.12 205 GLY A O 1
ATOM 1574 N N . ASP A 1 206 ? -8.165 3.736 -36.858 1.00 95.25 206 ASP A N 1
ATOM 1575 C CA . ASP A 1 206 ? -7.971 2.375 -37.369 1.00 95.25 206 ASP A CA 1
ATOM 1576 C C . ASP A 1 206 ? -7.057 1.578 -36.423 1.00 95.25 206 ASP A C 1
ATOM 1578 O O . ASP A 1 206 ? -5.846 1.434 -36.610 1.00 95.25 206 ASP A O 1
ATOM 1582 N N . LEU A 1 207 ? -7.649 1.100 -35.325 1.00 93.12 207 LEU A N 1
ATOM 1583 C CA . LEU A 1 207 ? -6.934 0.325 -34.307 1.00 93.12 207 LEU A CA 1
ATOM 1584 C C . LEU A 1 207 ? -6.358 -1.006 -34.842 1.00 93.12 207 LEU A C 1
ATOM 1586 O O . LEU A 1 207 ? -5.231 -1.327 -34.456 1.00 93.12 207 LEU A O 1
ATOM 1590 N N . PRO A 1 208 ? -7.043 -1.761 -35.729 1.00 96.19 208 PRO A N 1
ATOM 1591 C CA . PRO A 1 208 ? -6.460 -2.943 -36.367 1.00 96.19 208 PRO A CA 1
ATOM 1592 C C . PRO A 1 208 ? -5.214 -2.639 -37.211 1.00 96.19 208 PRO A C 1
ATOM 1594 O O . PRO A 1 208 ? -4.214 -3.353 -37.095 1.00 96.19 208 PRO A O 1
ATOM 1597 N N . ALA A 1 209 ? -5.233 -1.577 -38.025 1.00 94.50 209 ALA A N 1
ATOM 1598 C CA . ALA A 1 209 ? -4.063 -1.174 -38.806 1.00 94.50 209 ALA A CA 1
ATOM 1599 C C . ALA A 1 209 ? -2.910 -0.704 -37.903 1.00 94.50 209 ALA A C 1
ATOM 1601 O O . ALA A 1 209 ? -1.749 -1.043 -38.153 1.00 94.50 209 ALA A O 1
ATOM 1602 N N . ALA A 1 210 ? -3.224 0.009 -36.815 1.00 96.81 210 ALA A N 1
ATOM 1603 C CA . ALA A 1 210 ? -2.240 0.412 -35.815 1.00 96.81 210 ALA A CA 1
ATOM 1604 C C . ALA A 1 210 ? -1.569 -0.792 -35.139 1.00 96.81 210 ALA A C 1
ATOM 1606 O O . ALA A 1 210 ? -0.346 -0.844 -35.031 1.00 96.81 210 ALA A O 1
ATOM 1607 N N . GLU A 1 211 ? -2.357 -1.784 -34.717 1.00 97.06 211 GLU A N 1
ATOM 1608 C CA . GLU A 1 211 ? -1.856 -3.026 -34.125 1.00 97.06 211 GLU A CA 1
ATOM 1609 C C . GLU A 1 211 ? -0.935 -3.785 -35.086 1.00 97.06 211 GLU A C 1
ATOM 1611 O O . GLU A 1 211 ? 0.139 -4.224 -34.673 1.00 97.06 211 GLU A O 1
ATOM 1616 N N . ALA A 1 212 ? -1.320 -3.912 -36.361 1.00 96.81 212 ALA A N 1
ATOM 1617 C CA . ALA A 1 212 ? -0.482 -4.544 -37.377 1.00 96.81 212 ALA A CA 1
ATOM 1618 C C . ALA A 1 212 ? 0.865 -3.817 -37.520 1.00 96.81 212 ALA A C 1
ATOM 1620 O O . ALA A 1 212 ? 1.914 -4.455 -37.462 1.00 96.81 212 ALA A O 1
ATOM 1621 N N . ALA A 1 213 ? 0.848 -2.484 -37.606 1.00 96.12 213 ALA A N 1
ATOM 1622 C CA . ALA A 1 213 ? 2.063 -1.681 -37.703 1.00 96.12 213 ALA A CA 1
ATOM 1623 C C . ALA A 1 213 ? 2.962 -1.805 -36.456 1.00 96.12 213 ALA A C 1
ATOM 1625 O O . ALA A 1 213 ? 4.176 -1.958 -36.586 1.00 96.12 213 ALA A O 1
ATOM 1626 N N . TYR A 1 214 ? 2.391 -1.810 -35.246 1.00 97.19 214 TYR A N 1
ATOM 1627 C CA . TYR A 1 214 ? 3.173 -2.015 -34.023 1.00 97.19 214 TYR A CA 1
ATOM 1628 C C . TYR A 1 214 ? 3.746 -3.429 -33.915 1.00 97.19 214 TYR A C 1
ATOM 1630 O O . TYR A 1 214 ? 4.857 -3.587 -33.413 1.00 97.19 214 TYR A O 1
ATOM 1638 N N . ARG A 1 215 ? 3.042 -4.462 -34.394 1.00 96.62 215 ARG A N 1
ATOM 1639 C CA . ARG A 1 215 ? 3.596 -5.824 -34.432 1.00 96.62 215 ARG A CA 1
ATOM 1640 C C . ARG A 1 215 ? 4.781 -5.941 -35.381 1.00 96.62 215 ARG A C 1
ATOM 1642 O O . ARG A 1 215 ? 5.757 -6.579 -34.999 1.00 96.62 215 ARG A O 1
ATOM 1649 N N . GLU A 1 216 ? 4.729 -5.299 -36.547 1.00 96.12 216 GLU A N 1
ATOM 1650 C CA . GLU A 1 216 ? 5.887 -5.222 -37.448 1.00 96.12 216 GLU A CA 1
ATOM 1651 C C . GLU A 1 216 ? 7.066 -4.512 -36.767 1.00 96.12 216 GLU A C 1
ATOM 1653 O O . GLU A 1 216 ? 8.179 -5.036 -36.757 1.00 96.12 216 GLU A O 1
ATOM 1658 N N . ALA A 1 217 ? 6.824 -3.394 -36.071 1.00 93.50 217 ALA A N 1
ATOM 1659 C CA . ALA A 1 217 ? 7.868 -2.723 -35.290 1.00 93.50 217 ALA A CA 1
ATOM 1660 C C . ALA A 1 217 ? 8.484 -3.636 -34.208 1.00 93.50 217 ALA A C 1
ATOM 1662 O O . ALA A 1 217 ? 9.703 -3.656 -34.038 1.00 93.50 217 ALA A O 1
ATOM 1663 N N . VAL A 1 218 ? 7.667 -4.423 -33.491 1.00 92.62 218 VAL A N 1
ATOM 1664 C CA . VAL A 1 218 ? 8.144 -5.400 -32.490 1.00 92.62 218 VAL A CA 1
ATOM 1665 C C . VAL A 1 218 ? 8.926 -6.548 -33.138 1.00 92.62 218 VAL A C 1
ATOM 1667 O O . VAL A 1 218 ? 9.895 -7.021 -32.545 1.00 92.62 218 VAL A O 1
ATOM 1670 N N . ALA A 1 219 ? 8.522 -7.008 -34.324 1.00 91.19 219 ALA A N 1
ATOM 1671 C CA . ALA A 1 219 ? 9.205 -8.078 -35.047 1.00 91.19 219 ALA A CA 1
ATOM 1672 C C . ALA A 1 219 ? 10.590 -7.637 -35.541 1.00 91.19 219 ALA A C 1
ATOM 1674 O O . ALA A 1 219 ? 11.554 -8.391 -35.413 1.00 91.19 219 ALA A O 1
ATOM 1675 N N . LEU A 1 220 ? 10.690 -6.406 -36.047 1.00 82.19 220 LEU A N 1
ATOM 1676 C CA . LEU A 1 220 ? 11.932 -5.820 -36.548 1.00 82.19 220 LEU A CA 1
ATOM 1677 C C . LEU A 1 220 ? 12.884 -5.404 -35.425 1.00 82.19 220 LEU A C 1
ATOM 1679 O O . LEU A 1 220 ? 14.092 -5.576 -35.550 1.00 82.19 220 LEU A O 1
ATOM 1683 N N . ALA A 1 221 ? 12.351 -4.905 -34.306 1.00 82.06 221 ALA A N 1
ATOM 1684 C CA . ALA A 1 221 ? 13.140 -4.488 -33.151 1.00 82.06 221 ALA A CA 1
ATOM 1685 C C . ALA A 1 221 ? 12.619 -5.112 -31.839 1.00 82.06 221 ALA A C 1
ATOM 1687 O O . ALA A 1 221 ? 12.038 -4.419 -30.995 1.00 82.06 221 ALA A O 1
ATOM 1688 N N . PRO A 1 222 ? 12.895 -6.409 -31.576 1.00 81.12 222 PRO A N 1
ATOM 1689 C CA . PRO A 1 222 ? 12.394 -7.115 -30.391 1.00 81.12 222 PRO A CA 1
ATOM 1690 C C . PRO A 1 222 ? 12.908 -6.579 -29.050 1.00 81.12 222 PRO A C 1
ATOM 1692 O O . PRO A 1 222 ? 12.450 -7.026 -27.999 1.00 81.12 222 PRO A O 1
ATOM 1695 N N . ARG A 1 223 ? 13.889 -5.670 -29.058 1.00 80.06 223 ARG A N 1
ATOM 1696 C CA . ARG A 1 223 ? 14.441 -5.021 -27.860 1.00 80.06 223 ARG A CA 1
ATOM 1697 C C . ARG A 1 223 ? 13.973 -3.575 -27.676 1.00 80.06 223 ARG A C 1
ATOM 1699 O O . ARG A 1 223 ? 14.400 -2.924 -26.729 1.00 80.06 223 ARG A O 1
ATOM 1706 N N . MET A 1 224 ? 13.073 -3.084 -28.528 1.00 81.88 224 MET A N 1
ATOM 1707 C CA . MET A 1 224 ? 12.522 -1.738 -28.415 1.00 81.88 224 MET A CA 1
ATOM 1708 C C . MET A 1 224 ? 11.290 -1.724 -27.501 1.00 81.88 224 MET A C 1
ATOM 1710 O O . MET A 1 224 ? 10.192 -2.124 -27.894 1.00 81.88 224 MET A O 1
ATOM 1714 N N . ALA A 1 225 ? 11.470 -1.239 -26.269 1.00 80.19 225 ALA A N 1
ATOM 1715 C CA . ALA A 1 225 ? 10.398 -1.162 -25.273 1.00 80.19 225 ALA A CA 1
ATOM 1716 C C . ALA A 1 225 ? 9.213 -0.298 -25.747 1.00 80.19 225 ALA A C 1
ATOM 1718 O O . ALA A 1 225 ? 8.060 -0.635 -25.483 1.00 80.19 225 ALA A O 1
ATOM 1719 N N . GLU A 1 226 ? 9.489 0.768 -26.505 1.00 88.00 226 GLU A N 1
ATOM 1720 C CA . GLU A 1 226 ? 8.470 1.693 -27.007 1.00 88.00 226 GLU A CA 1
ATOM 1721 C C . GLU A 1 226 ? 7.466 1.017 -27.954 1.00 88.00 226 GLU A C 1
ATOM 1723 O O . GLU A 1 226 ? 6.261 1.200 -27.797 1.00 88.00 226 GLU A O 1
ATOM 1728 N N . ALA A 1 227 ? 7.913 0.155 -28.877 1.00 88.31 227 ALA A N 1
ATOM 1729 C CA . ALA A 1 227 ? 6.995 -0.582 -29.753 1.00 88.31 227 ALA A CA 1
ATOM 1730 C C . ALA A 1 227 ? 6.045 -1.494 -28.963 1.00 88.31 227 ALA A C 1
ATOM 1732 O O . ALA A 1 227 ? 4.863 -1.598 -29.295 1.00 88.31 227 ALA A O 1
ATOM 1733 N N . ARG A 1 228 ? 6.531 -2.117 -27.882 1.00 90.81 228 ARG A N 1
ATOM 1734 C CA . ARG A 1 228 ? 5.705 -2.961 -27.005 1.00 90.81 228 ARG A CA 1
ATOM 1735 C C . ARG A 1 228 ? 4.703 -2.155 -26.189 1.00 90.81 228 ARG A C 1
ATOM 1737 O O . ARG A 1 228 ? 3.550 -2.569 -26.073 1.00 90.81 228 ARG A O 1
ATOM 1744 N N . LEU A 1 229 ? 5.108 -0.988 -25.686 1.00 89.12 229 LEU A N 1
ATOM 1745 C CA . LEU A 1 229 ? 4.196 -0.056 -25.026 1.00 89.12 229 LEU A CA 1
ATOM 1746 C C . LEU A 1 229 ? 3.067 0.366 -25.976 1.00 89.12 229 LEU A C 1
ATOM 1748 O O . LEU A 1 229 ? 1.892 0.301 -25.618 1.00 89.12 229 LEU A O 1
ATOM 1752 N N . GLN A 1 230 ? 3.406 0.767 -27.202 1.00 95.06 230 GLN A N 1
ATOM 1753 C CA . GLN A 1 230 ? 2.410 1.240 -28.163 1.00 95.06 230 GLN A CA 1
ATOM 1754 C C . GLN A 1 230 ? 1.477 0.128 -28.655 1.00 95.06 230 GLN A C 1
ATOM 1756 O O . GLN A 1 230 ? 0.273 0.367 -28.789 1.00 95.06 230 GLN A O 1
ATOM 1761 N N . LEU A 1 231 ? 1.985 -1.099 -28.814 1.00 95.50 231 LEU A N 1
ATOM 1762 C CA . LEU A 1 231 ? 1.151 -2.281 -29.035 1.00 95.50 231 LEU A CA 1
ATOM 1763 C C . LEU A 1 231 ? 0.154 -2.478 -27.882 1.00 95.50 231 LEU A C 1
ATOM 1765 O O . LEU A 1 231 ? -1.039 -2.667 -28.126 1.00 95.50 231 LEU A O 1
ATOM 1769 N N . GLY A 1 232 ? 0.613 -2.355 -26.633 1.00 90.12 232 GLY A N 1
ATOM 1770 C CA . GLY A 1 232 ? -0.250 -2.427 -25.454 1.00 90.12 232 GLY A CA 1
ATOM 1771 C C . GLY A 1 232 ? -1.357 -1.366 -25.454 1.00 90.12 232 GLY A C 1
ATOM 1772 O O . GLY A 1 232 ? -2.520 -1.695 -25.216 1.00 90.12 232 GLY A O 1
ATOM 1773 N N . HIS A 1 233 ? -1.045 -0.118 -25.826 1.00 91.75 233 HIS A N 1
ATOM 1774 C CA . HIS A 1 233 ? -2.049 0.945 -25.962 1.00 91.75 233 HIS A CA 1
ATOM 1775 C C . HIS A 1 233 ? -3.100 0.632 -27.040 1.00 91.75 233 HIS A C 1
ATOM 1777 O O . HIS A 1 233 ? -4.293 0.873 -26.827 1.00 91.75 233 HIS A O 1
ATOM 1783 N N . ALA A 1 234 ? -2.679 0.104 -28.194 1.00 93.62 234 ALA A N 1
ATOM 1784 C CA . ALA A 1 234 ? -3.593 -0.276 -29.271 1.00 93.62 234 ALA A CA 1
ATOM 1785 C C . ALA A 1 234 ? -4.529 -1.420 -28.846 1.00 93.62 234 ALA A C 1
ATOM 1787 O O . ALA A 1 234 ? -5.734 -1.346 -29.090 1.00 93.62 234 ALA A O 1
ATOM 1788 N N . LEU A 1 235 ? -4.000 -2.433 -28.154 1.00 90.00 235 LEU A N 1
ATOM 1789 C CA . LEU A 1 235 ? -4.771 -3.560 -27.616 1.00 90.00 235 LEU A CA 1
ATOM 1790 C C . LEU A 1 235 ? -5.747 -3.113 -26.517 1.00 90.00 235 LEU A C 1
ATOM 1792 O O . LEU A 1 235 ? -6.913 -3.511 -26.524 1.00 90.00 235 LEU A O 1
ATOM 1796 N N . LYS A 1 236 ? -5.315 -2.211 -25.624 1.00 88.31 236 LYS A N 1
ATOM 1797 C CA . LYS A 1 236 ? -6.164 -1.604 -24.585 1.00 88.31 236 LYS A CA 1
ATOM 1798 C C . LYS A 1 236 ? -7.369 -0.884 -25.190 1.00 88.31 236 LYS A C 1
ATOM 1800 O O . LYS A 1 236 ? -8.487 -1.106 -24.735 1.00 88.31 236 LYS A O 1
ATOM 1805 N N . ARG A 1 237 ? -7.170 -0.050 -26.221 1.00 88.50 237 ARG A N 1
ATOM 1806 C CA . ARG A 1 237 ? -8.274 0.672 -26.896 1.00 88.50 237 ARG A CA 1
ATOM 1807 C C . ARG A 1 237 ? -9.257 -0.262 -27.608 1.00 88.50 237 ARG A C 1
ATOM 1809 O O . ARG A 1 237 ? -10.393 0.136 -27.835 1.00 88.50 237 ARG A O 1
ATOM 1816 N N . GLN A 1 238 ? -8.836 -1.484 -27.924 1.00 89.00 238 GLN A N 1
ATOM 1817 C CA . GLN A 1 238 ? -9.684 -2.538 -28.485 1.00 89.00 238 GLN A CA 1
ATOM 1818 C C . GLN A 1 238 ? -10.342 -3.433 -27.416 1.00 89.00 238 GLN A C 1
ATOM 1820 O O . GLN A 1 238 ? -11.020 -4.392 -27.768 1.00 89.00 238 GLN A O 1
ATOM 1825 N N . GLY A 1 239 ? -10.143 -3.164 -26.118 1.00 81.69 239 GLY A N 1
ATOM 1826 C CA . GLY A 1 239 ? -10.693 -3.974 -25.020 1.00 81.69 239 GLY A CA 1
ATOM 1827 C C . GLY A 1 239 ? -9.944 -5.288 -24.752 1.00 81.69 239 GLY A C 1
ATOM 1828 O O . GLY A 1 239 ? -10.396 -6.111 -23.961 1.00 81.69 239 GLY A O 1
ATOM 1829 N N . ARG A 1 240 ? -8.784 -5.507 -25.384 1.00 82.69 240 ARG A N 1
ATOM 1830 C CA . ARG A 1 240 ? -7.974 -6.733 -25.251 1.00 82.69 240 ARG A CA 1
ATOM 1831 C C . ARG A 1 240 ? -6.985 -6.603 -24.095 1.00 82.69 240 ARG A C 1
ATOM 1833 O O . ARG A 1 240 ? -5.775 -6.485 -24.276 1.00 82.69 240 ARG A O 1
ATOM 1840 N N . HIS A 1 241 ? -7.543 -6.575 -22.890 1.00 78.19 241 HIS A N 1
ATOM 1841 C CA . HIS A 1 241 ? -6.861 -6.211 -21.649 1.00 78.19 241 HIS A CA 1
ATOM 1842 C C . HIS A 1 241 ? -5.689 -7.135 -21.265 1.00 78.19 241 HIS A C 1
ATOM 1844 O O . HIS A 1 241 ? -4.620 -6.645 -20.907 1.00 78.19 241 HIS A O 1
ATOM 1850 N N . GLU A 1 242 ? -5.845 -8.457 -21.392 1.00 72.81 242 GLU A N 1
ATOM 1851 C CA . GLU A 1 242 ? -4.779 -9.421 -21.068 1.00 72.81 242 GLU A CA 1
ATOM 1852 C C . GLU A 1 242 ? -3.569 -9.286 -22.005 1.00 72.81 242 GLU A C 1
ATOM 1854 O O . GLU A 1 242 ? -2.420 -9.278 -21.564 1.00 72.81 242 GLU A O 1
ATOM 1859 N N . GLU A 1 243 ? -3.817 -9.110 -23.303 1.00 79.31 243 GLU A N 1
ATOM 1860 C CA . GLU A 1 243 ? -2.761 -8.946 -24.305 1.00 79.31 243 GLU A CA 1
ATOM 1861 C C . GLU A 1 243 ? -2.079 -7.576 -24.197 1.00 79.31 243 GLU A C 1
ATOM 1863 O O . GLU A 1 243 ? -0.875 -7.454 -24.441 1.00 79.31 243 GLU A O 1
ATOM 1868 N N . ALA A 1 244 ? -2.826 -6.546 -23.786 1.00 82.00 244 ALA A N 1
ATOM 1869 C CA . ALA A 1 244 ? -2.266 -5.241 -23.460 1.00 82.00 244 ALA A CA 1
ATOM 1870 C C . ALA A 1 244 ? -1.302 -5.336 -22.269 1.00 82.00 244 ALA A C 1
ATOM 1872 O O . ALA A 1 244 ? -0.175 -4.854 -22.357 1.00 82.00 244 ALA A O 1
ATOM 1873 N N . LEU A 1 245 ? -1.703 -6.022 -21.193 1.00 73.56 245 LEU A N 1
ATOM 1874 C CA . LEU A 1 245 ? -0.858 -6.271 -20.022 1.00 73.56 245 LEU A CA 1
ATOM 1875 C C . LEU A 1 245 ? 0.395 -7.081 -20.357 1.00 73.56 245 LEU A C 1
ATOM 1877 O O . LEU A 1 245 ? 1.479 -6.722 -19.903 1.00 73.56 245 LEU A O 1
ATOM 1881 N N . ALA A 1 246 ? 0.274 -8.131 -21.173 1.00 75.69 246 ALA A N 1
ATOM 1882 C CA . ALA A 1 246 ? 1.428 -8.896 -21.644 1.00 75.69 246 ALA A CA 1
ATOM 1883 C C . ALA A 1 246 ? 2.402 -8.004 -22.433 1.00 75.69 246 ALA A C 1
ATOM 1885 O O . ALA A 1 246 ? 3.616 -8.081 -22.246 1.00 75.69 246 ALA A O 1
ATOM 1886 N N . SER A 1 247 ? 1.866 -7.108 -23.267 1.00 79.56 247 SER A N 1
ATOM 1887 C CA . SER A 1 247 ? 2.656 -6.160 -24.060 1.00 79.56 247 SER A CA 1
ATOM 1888 C C . SER A 1 247 ? 3.353 -5.114 -23.178 1.00 79.56 247 SER A C 1
ATOM 1890 O O . SER A 1 247 ? 4.542 -4.856 -23.362 1.00 79.56 247 SER A O 1
ATOM 1892 N N . TYR A 1 248 ? 2.668 -4.564 -22.168 1.00 78.88 248 TYR A N 1
ATOM 1893 C CA . TYR A 1 248 ? 3.270 -3.656 -21.183 1.00 78.88 248 TYR A CA 1
ATOM 1894 C C . TYR A 1 248 ? 4.315 -4.350 -20.300 1.00 78.88 248 TYR A C 1
ATOM 1896 O O . TYR A 1 248 ? 5.374 -3.780 -20.043 1.00 78.88 248 TYR A O 1
ATOM 1904 N N . GLY A 1 249 ? 4.062 -5.589 -19.871 1.00 71.56 249 GLY A N 1
ATOM 1905 C CA . GLY A 1 249 ? 5.021 -6.398 -19.116 1.00 71.56 249 GLY A CA 1
ATOM 1906 C C . GLY A 1 249 ? 6.296 -6.650 -19.920 1.00 71.56 249 GLY A C 1
ATOM 1907 O O . GLY A 1 249 ? 7.393 -6.387 -19.439 1.00 71.56 249 GLY A O 1
ATOM 1908 N N . ALA A 1 250 ? 6.155 -7.030 -21.190 1.00 72.62 250 ALA A N 1
ATOM 1909 C CA . ALA A 1 250 ? 7.287 -7.216 -22.091 1.00 72.62 250 ALA A CA 1
ATOM 1910 C C . ALA A 1 250 ? 8.024 -5.900 -22.429 1.00 72.62 250 ALA A C 1
ATOM 1912 O O . ALA A 1 250 ? 9.199 -5.939 -22.803 1.00 72.62 250 ALA A O 1
ATOM 1913 N N . ALA A 1 251 ? 7.369 -4.736 -22.317 1.00 72.75 251 ALA A N 1
ATOM 1914 C CA . ALA A 1 251 ? 8.032 -3.430 -22.373 1.00 72.75 251 ALA A CA 1
ATOM 1915 C C . ALA A 1 251 ? 8.862 -3.162 -21.102 1.00 72.75 251 ALA A C 1
ATOM 1917 O O . ALA A 1 251 ? 9.993 -2.688 -21.209 1.00 72.75 251 ALA A O 1
ATOM 1918 N N . LEU A 1 252 ? 8.350 -3.523 -19.918 1.00 60.53 252 LEU A N 1
ATOM 1919 C CA . LEU A 1 252 ? 9.078 -3.407 -18.647 1.00 60.53 252 LEU A CA 1
ATOM 1920 C C . LEU A 1 252 ? 10.251 -4.379 -18.519 1.00 60.53 252 LEU A C 1
ATOM 1922 O O . LEU A 1 252 ? 11.264 -4.020 -17.930 1.00 60.53 252 LEU A O 1
ATOM 1926 N N . GLU A 1 253 ? 10.155 -5.583 -19.080 1.00 63.84 253 GLU A N 1
ATOM 1927 C CA . GLU A 1 253 ? 11.290 -6.514 -19.129 1.00 63.84 253 GLU A CA 1
ATOM 1928 C C . GLU A 1 253 ? 12.478 -5.923 -19.898 1.00 63.84 253 GLU A C 1
ATOM 1930 O O . GLU A 1 253 ? 13.631 -6.129 -19.520 1.00 63.84 253 GLU A O 1
ATOM 1935 N N . LEU A 1 254 ? 12.199 -5.160 -20.961 1.00 61.88 254 LEU A N 1
ATOM 1936 C CA . LEU A 1 254 ? 13.221 -4.471 -21.748 1.00 61.88 254 LEU A CA 1
ATOM 1937 C C . LEU A 1 254 ? 13.711 -3.186 -21.081 1.00 61.88 254 LEU A C 1
ATOM 1939 O O . LEU A 1 254 ? 14.900 -2.885 -21.129 1.00 61.88 254 LEU A O 1
ATOM 1943 N N . ALA A 1 255 ? 12.796 -2.427 -20.479 1.00 62.66 255 ALA A N 1
ATOM 1944 C CA . ALA A 1 255 ? 13.077 -1.163 -19.816 1.00 62.66 255 ALA A CA 1
ATOM 1945 C C . ALA A 1 255 ? 12.376 -1.123 -18.445 1.00 62.66 255 ALA A C 1
ATOM 1947 O O . ALA A 1 255 ? 11.280 -0.570 -18.325 1.00 62.66 255 ALA A O 1
ATOM 1948 N N . PRO A 1 256 ? 13.019 -1.646 -17.380 1.00 46.41 256 PRO A N 1
ATOM 1949 C CA . PRO A 1 256 ? 12.436 -1.728 -16.031 1.00 46.41 256 PRO A CA 1
ATOM 1950 C C . PRO A 1 256 ? 12.088 -0.380 -15.367 1.00 46.41 256 PRO A C 1
ATOM 1952 O O . PRO A 1 256 ? 11.568 -0.351 -14.252 1.00 46.41 256 PRO A O 1
ATOM 1955 N N . GLY A 1 257 ? 12.405 0.742 -16.022 1.00 46.94 257 GLY A N 1
ATOM 1956 C CA . GLY A 1 257 ? 12.060 2.109 -15.625 1.00 46.94 257 GLY A CA 1
ATOM 1957 C C . GLY A 1 257 ? 11.064 2.807 -16.558 1.00 46.94 257 GLY A C 1
ATOM 1958 O O . GLY A 1 257 ? 10.916 4.019 -16.458 1.00 46.94 257 GLY A O 1
ATOM 1959 N N . HIS A 1 258 ? 10.396 2.095 -17.477 1.00 60.41 258 HIS A N 1
ATOM 1960 C CA . HIS A 1 258 ? 9.436 2.713 -18.403 1.00 60.41 258 HIS A CA 1
ATOM 1961 C C . HIS A 1 258 ? 8.158 3.143 -17.658 1.00 60.41 258 HIS A C 1
ATOM 1963 O O . HIS A 1 258 ? 7.219 2.364 -17.483 1.00 60.41 258 HIS A O 1
ATOM 1969 N N . GLY A 1 259 ? 8.150 4.383 -17.157 1.00 52.41 259 GLY A N 1
ATOM 1970 C CA . GLY A 1 259 ? 7.120 4.907 -16.251 1.00 52.41 259 GLY A CA 1
ATOM 1971 C C . GLY A 1 259 ? 5.695 4.876 -16.811 1.00 52.41 259 GLY A C 1
ATOM 1972 O O . GLY A 1 259 ? 4.742 4.713 -16.046 1.00 52.41 259 GLY A O 1
ATOM 1973 N N . ASP A 1 260 ? 5.535 4.956 -18.133 1.00 65.88 260 ASP A N 1
ATOM 1974 C CA . ASP A 1 260 ? 4.226 4.854 -18.779 1.00 65.88 260 ASP A CA 1
ATOM 1975 C C . ASP A 1 260 ? 3.695 3.415 -18.756 1.00 65.88 260 ASP A C 1
ATOM 1977 O O . ASP A 1 260 ? 2.532 3.207 -18.409 1.00 65.88 260 ASP A O 1
ATOM 1981 N N . ALA A 1 261 ? 4.550 2.415 -19.006 1.00 60.59 261 ALA A N 1
ATOM 1982 C CA . ALA A 1 261 ? 4.177 1.005 -18.870 1.00 60.59 261 ALA A CA 1
ATOM 1983 C C . ALA A 1 261 ? 3.819 0.654 -17.414 1.00 60.59 261 ALA A C 1
ATOM 1985 O O . ALA A 1 261 ? 2.834 -0.041 -17.171 1.00 60.59 261 ALA A O 1
ATOM 1986 N N . VAL A 1 262 ? 4.562 1.189 -16.433 1.00 52.78 262 VAL A N 1
ATOM 1987 C CA . VAL A 1 262 ? 4.245 1.021 -15.001 1.00 52.78 262 VAL A CA 1
ATOM 1988 C C . VAL A 1 262 ? 2.882 1.627 -14.662 1.00 52.78 262 VAL A C 1
ATOM 1990 O O . VAL A 1 262 ? 2.071 0.969 -14.014 1.00 52.78 262 VAL A O 1
ATOM 1993 N N . ARG A 1 263 ? 2.603 2.862 -15.097 1.00 65.25 263 ARG A N 1
ATOM 1994 C CA . ARG A 1 263 ? 1.321 3.538 -14.835 1.00 65.25 263 ARG A CA 1
ATOM 1995 C C . ARG A 1 263 ? 0.147 2.774 -15.441 1.00 65.25 263 ARG A C 1
ATOM 1997 O O . ARG A 1 263 ? -0.871 2.600 -14.777 1.00 65.25 263 ARG A O 1
ATOM 2004 N N . GLU A 1 264 ? 0.298 2.298 -16.673 1.00 77.56 264 GLU A N 1
ATOM 2005 C CA . GLU A 1 264 ? -0.722 1.510 -17.362 1.00 77.56 264 GLU A CA 1
ATOM 2006 C C . GLU A 1 264 ? -0.977 0.171 -16.660 1.00 77.56 264 GLU A C 1
ATOM 2008 O O . GLU A 1 264 ? -2.130 -0.180 -16.416 1.00 77.56 264 GLU A O 1
ATOM 2013 N N . ILE A 1 265 ? 0.075 -0.538 -16.238 1.00 59.72 265 ILE A N 1
ATOM 2014 C CA . ILE A 1 265 ? -0.069 -1.768 -15.451 1.00 59.72 265 ILE A CA 1
ATOM 2015 C C . ILE A 1 265 ? -0.705 -1.483 -14.093 1.00 59.72 265 ILE A C 1
ATOM 2017 O O . ILE A 1 265 ? -1.560 -2.257 -13.691 1.00 59.72 265 ILE A O 1
ATOM 2021 N N . ARG A 1 266 ? -0.363 -0.387 -13.399 1.00 57.19 266 ARG A N 1
ATOM 2022 C CA . ARG A 1 266 ? -1.001 -0.002 -12.123 1.00 57.19 266 ARG A CA 1
ATOM 2023 C C . ARG A 1 266 ? -2.485 0.324 -12.287 1.00 57.19 266 ARG A C 1
ATOM 2025 O O . ARG A 1 266 ? -3.288 -0.074 -11.450 1.00 57.19 266 ARG A O 1
ATOM 2032 N N . ALA A 1 267 ? -2.855 0.997 -13.375 1.00 64.19 267 ALA A N 1
ATOM 2033 C CA . ALA A 1 267 ? -4.253 1.264 -13.696 1.00 64.19 267 ALA A CA 1
ATOM 2034 C C . ALA A 1 267 ? -5.039 -0.040 -13.913 1.00 64.19 267 ALA A C 1
ATOM 2036 O O . ALA A 1 267 ? -6.168 -0.151 -13.453 1.00 64.19 267 ALA A O 1
ATOM 2037 N N . TYR A 1 268 ? -4.421 -1.049 -14.536 1.00 57.66 268 TYR A N 1
ATOM 2038 C CA . TYR A 1 268 ? -4.977 -2.403 -14.596 1.00 57.66 268 TYR A CA 1
ATOM 2039 C C . TYR A 1 268 ? -4.842 -3.181 -13.287 1.00 57.66 268 TYR A C 1
ATOM 2041 O O . TYR A 1 268 ? -5.633 -4.078 -13.046 1.00 57.66 268 TYR A O 1
ATOM 2049 N N . ALA A 1 269 ? -3.846 -2.897 -12.447 1.00 44.88 269 ALA A N 1
ATOM 2050 C CA . ALA A 1 269 ? -3.574 -3.600 -11.197 1.00 44.88 269 ALA A CA 1
ATOM 2051 C C . ALA A 1 269 ? -4.684 -3.397 -10.168 1.00 44.88 269 ALA A C 1
ATOM 2053 O O . ALA A 1 269 ? -4.928 -4.315 -9.385 1.00 44.88 269 ALA A O 1
ATOM 2054 N N . ALA A 1 270 ? -5.375 -2.254 -10.236 1.00 50.16 270 ALA A N 1
ATOM 2055 C CA . ALA A 1 270 ? -6.624 -2.019 -9.521 1.00 50.16 270 ALA A CA 1
ATOM 2056 C C . ALA A 1 270 ? -7.677 -3.112 -9.811 1.00 50.16 270 ALA A C 1
ATOM 2058 O O . ALA A 1 270 ? -8.428 -3.460 -8.909 1.00 50.16 270 ALA A O 1
ATOM 2059 N N . ASP A 1 271 ? -7.640 -3.731 -11.000 1.00 51.06 271 ASP A N 1
ATOM 2060 C CA . ASP A 1 271 ? -8.565 -4.795 -11.417 1.00 51.06 271 ASP A CA 1
ATOM 2061 C C . ASP A 1 271 ? -7.899 -6.187 -11.610 1.00 51.06 271 ASP A C 1
ATOM 2063 O O . ASP A 1 271 ? -8.580 -7.210 -11.593 1.00 51.06 271 ASP A O 1
ATOM 2067 N N . GLY A 1 272 ? -6.570 -6.279 -11.782 1.00 44.50 272 GLY A N 1
ATOM 2068 C CA . GLY A 1 272 ? -5.893 -7.474 -12.326 1.00 44.50 272 GLY A CA 1
ATOM 2069 C C . GLY A 1 272 ? -4.676 -8.015 -11.558 1.00 44.50 272 GLY A C 1
ATOM 2070 O O . GLY A 1 272 ? -4.440 -9.224 -11.579 1.00 44.50 272 GLY A O 1
ATOM 2071 N N . GLN A 1 273 ? -3.915 -7.194 -10.819 1.00 46.91 273 GLN A N 1
ATOM 2072 C CA . GLN A 1 273 ? -2.853 -7.723 -9.935 1.00 46.91 273 GLN A CA 1
ATOM 2073 C C . GLN A 1 273 ? -3.447 -8.378 -8.693 1.00 46.91 273 GLN A C 1
ATOM 2075 O O . GLN A 1 273 ? -2.920 -9.382 -8.211 1.00 46.91 273 GLN A O 1
ATOM 2080 N N . VAL A 1 274 ? -4.587 -7.857 -8.236 1.00 45.44 274 VAL A N 1
ATOM 2081 C CA . VAL A 1 274 ? -5.415 -8.504 -7.226 1.00 45.44 274 VAL A CA 1
ATOM 2082 C C . VAL A 1 274 ? -5.818 -9.896 -7.712 1.00 45.44 274 VAL A C 1
ATOM 2084 O O . VAL A 1 274 ? -5.626 -10.841 -6.972 1.00 45.44 274 VAL A O 1
ATOM 2087 N N . ALA A 1 275 ? -6.197 -10.096 -8.980 1.00 42.00 275 ALA A N 1
ATOM 2088 C CA . ALA A 1 275 ? -6.528 -11.426 -9.508 1.00 42.00 275 ALA A CA 1
ATOM 2089 C C . ALA A 1 275 ? -5.343 -12.421 -9.522 1.00 42.00 275 ALA A C 1
ATOM 2091 O O . ALA A 1 275 ? -5.545 -13.614 -9.292 1.00 42.00 275 ALA A O 1
ATOM 2092 N N . ALA A 1 276 ? -4.107 -11.965 -9.762 1.00 45.03 276 ALA A N 1
ATOM 2093 C CA . ALA A 1 276 ? -2.909 -12.814 -9.695 1.00 45.03 276 ALA A CA 1
ATOM 2094 C C . ALA A 1 276 ? -2.514 -13.166 -8.245 1.00 45.03 276 ALA A C 1
ATOM 2096 O O . ALA A 1 276 ? -2.173 -14.317 -7.969 1.00 45.03 276 ALA A O 1
ATOM 2097 N N . LEU A 1 277 ? -2.628 -12.208 -7.315 1.00 40.72 277 LEU A N 1
ATOM 2098 C CA . LEU A 1 277 ? -2.464 -12.433 -5.871 1.00 40.72 277 LEU A CA 1
ATOM 2099 C C . LEU A 1 277 ? -3.603 -13.304 -5.303 1.00 40.72 277 LEU A C 1
ATOM 2101 O O . LEU A 1 277 ? -3.362 -14.200 -4.503 1.00 40.72 277 LEU A O 1
ATOM 2105 N N . LEU A 1 278 ? -4.834 -13.125 -5.781 1.00 38.75 278 LEU A N 1
ATOM 2106 C CA . LEU A 1 278 ? -6.014 -13.910 -5.416 1.00 38.75 278 LEU A CA 1
ATOM 2107 C C . LEU A 1 278 ? -5.971 -15.333 -5.970 1.00 38.75 278 LEU A C 1
ATOM 2109 O O . LEU A 1 278 ? -6.375 -16.256 -5.270 1.00 38.75 278 LEU A O 1
ATOM 2113 N N . LYS A 1 279 ? -5.435 -15.548 -7.181 1.00 36.69 279 LYS A N 1
ATOM 2114 C CA . LYS A 1 279 ? -5.144 -16.896 -7.709 1.00 36.69 279 LYS A CA 1
ATOM 2115 C C . LYS A 1 279 ? -4.109 -17.641 -6.860 1.00 36.69 279 LYS A C 1
ATOM 2117 O O . LYS A 1 279 ? -4.106 -18.867 -6.873 1.00 36.69 279 LYS A O 1
ATOM 2122 N N . ALA A 1 280 ? -3.272 -16.922 -6.108 1.00 36.06 280 ALA A N 1
ATOM 2123 C CA . ALA A 1 280 ? -2.350 -17.488 -5.127 1.00 36.06 280 ALA A CA 1
ATOM 2124 C C . ALA A 1 280 ? -2.981 -17.715 -3.734 1.00 36.06 280 ALA A C 1
ATOM 2126 O O . ALA A 1 280 ? -2.263 -18.121 -2.818 1.00 36.06 280 ALA A O 1
ATOM 2127 N N . ARG A 1 281 ? -4.306 -17.521 -3.552 1.00 39.34 281 ARG A N 1
ATOM 2128 C CA . ARG A 1 281 ? -5.047 -18.061 -2.395 1.00 39.34 281 ARG A CA 1
ATOM 2129 C C . ARG A 1 281 ? -5.009 -19.594 -2.462 1.00 39.34 281 ARG A C 1
ATOM 2131 O O . ARG A 1 281 ? -5.959 -20.235 -2.904 1.00 39.34 281 ARG A O 1
ATOM 2138 N N . SER A 1 282 ? -3.933 -20.204 -1.978 1.00 32.91 282 SER A N 1
ATOM 2139 C CA . SER A 1 282 ? -4.061 -21.534 -1.391 1.00 32.91 282 SER A CA 1
ATOM 2140 C C . SER A 1 282 ? -4.927 -21.367 -0.143 1.00 32.91 282 SER A C 1
ATOM 2142 O O . SER A 1 282 ? -4.617 -20.496 0.678 1.00 32.91 282 SER A O 1
ATOM 2144 N N . PRO A 1 283 ? -6.005 -22.147 0.046 1.00 36.22 283 PRO A N 1
ATOM 2145 C CA . PRO A 1 283 ? -6.600 -22.235 1.362 1.00 36.22 283 PRO A CA 1
ATOM 2146 C C . PRO A 1 283 ? -5.478 -22.732 2.264 1.00 36.22 283 PRO A C 1
ATOM 2148 O O . PRO A 1 283 ? -4.970 -23.836 2.072 1.00 36.22 283 PRO A O 1
ATOM 2151 N N . ALA A 1 284 ? -5.042 -21.912 3.216 1.00 40.38 284 ALA A N 1
ATOM 2152 C CA . ALA A 1 284 ? -4.344 -22.456 4.359 1.00 40.38 284 ALA A CA 1
ATOM 2153 C C . ALA A 1 284 ? -5.370 -23.346 5.075 1.00 40.38 284 ALA A C 1
ATOM 2155 O O . ALA A 1 284 ? -6.107 -22.899 5.962 1.00 40.38 284 ALA A O 1
ATOM 2156 N N . GLU A 1 285 ? -5.414 -24.613 4.658 1.00 42.91 285 GLU A N 1
ATOM 2157 C CA . GLU A 1 285 ? -5.845 -25.781 5.427 1.00 42.91 285 GLU A CA 1
ATOM 2158 C C . GLU A 1 285 ? -4.905 -25.976 6.633 1.00 42.91 285 GLU A C 1
ATOM 2160 O O . GLU A 1 285 ? -4.517 -27.086 6.976 1.00 42.91 285 GLU A O 1
ATOM 2165 N N . SER A 1 286 ? -4.481 -24.883 7.273 1.00 50.81 286 SER A N 1
ATOM 2166 C CA . SER A 1 286 ? -3.954 -24.947 8.619 1.00 50.81 286 SER 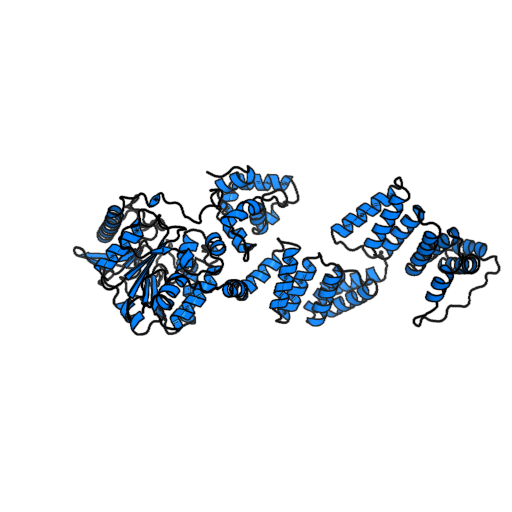A CA 1
ATOM 2167 C C . SER A 1 286 ? -5.131 -25.148 9.561 1.00 50.81 286 SER A C 1
ATOM 2169 O O . SER A 1 286 ? -6.238 -24.643 9.314 1.00 50.81 286 SER A O 1
ATOM 2171 N N . ASP A 1 287 ? -4.860 -25.826 10.671 1.00 61.66 287 ASP A N 1
ATOM 2172 C CA . ASP A 1 287 ? -5.739 -25.828 11.829 1.00 61.66 287 ASP A CA 1
ATOM 2173 C C . ASP A 1 287 ? -6.223 -24.403 12.133 1.00 61.66 287 ASP A C 1
ATOM 2175 O O . ASP A 1 287 ? -5.504 -23.412 11.938 1.00 61.66 287 ASP A O 1
ATOM 2179 N N . LEU A 1 288 ? -7.479 -24.296 12.572 1.00 62.53 288 LEU A N 1
ATOM 2180 C CA . LEU A 1 288 ? -8.044 -23.029 13.021 1.00 62.53 288 LEU A CA 1
ATOM 2181 C C . LEU A 1 288 ? -7.132 -22.446 14.113 1.00 62.53 288 LEU A C 1
ATOM 2183 O O . LEU A 1 288 ? -6.890 -23.126 15.111 1.00 62.53 288 LEU A O 1
ATOM 2187 N N . PRO A 1 289 ? -6.654 -21.193 13.977 1.00 74.25 289 PRO A N 1
ATOM 2188 C CA . PRO A 1 289 ? -5.735 -20.604 14.952 1.00 74.25 289 PRO A CA 1
ATOM 2189 C C . PRO A 1 289 ? -6.410 -20.340 16.306 1.00 74.25 289 PRO A C 1
ATOM 2191 O O . PRO A 1 289 ? -5.739 -20.045 17.288 1.00 74.25 289 PRO A O 1
ATOM 2194 N N . LEU A 1 290 ? -7.739 -20.461 16.367 1.00 84.44 290 LEU A N 1
ATOM 2195 C CA . LEU A 1 290 ? -8.549 -20.294 17.563 1.00 84.44 290 LEU A CA 1
ATOM 2196 C C . LEU A 1 290 ? -9.510 -21.462 17.744 1.00 84.44 290 LEU A C 1
ATOM 2198 O O . LEU A 1 290 ? -9.925 -22.124 16.793 1.00 84.44 290 LEU A O 1
ATOM 2202 N N . ARG A 1 291 ? -9.964 -21.639 18.986 1.00 84.31 291 ARG A N 1
ATOM 2203 C CA . ARG A 1 291 ? -11.084 -22.536 19.276 1.00 84.31 291 ARG A CA 1
ATOM 2204 C C . ARG A 1 291 ? -12.353 -22.024 18.574 1.00 84.31 291 ARG A C 1
ATOM 2206 O O . ARG A 1 291 ? -12.644 -20.823 18.700 1.00 84.31 291 ARG A O 1
ATOM 2213 N N . PRO A 1 292 ? -13.119 -22.903 17.894 1.00 86.00 292 PRO A N 1
ATOM 2214 C CA . PRO A 1 292 ? -14.395 -22.534 17.293 1.00 86.00 292 PRO A CA 1
ATOM 2215 C C . PRO A 1 292 ? -15.314 -21.858 18.309 1.00 86.00 292 PRO A C 1
ATOM 2217 O O . PRO A 1 292 ? -15.394 -22.268 19.469 1.00 86.00 292 PRO A O 1
ATOM 2220 N N . ALA A 1 293 ? -15.979 -20.793 17.882 1.00 89.12 293 ALA A N 1
ATOM 2221 C CA . ALA A 1 293 ? -16.945 -20.087 18.695 1.00 89.12 293 ALA A CA 1
ATOM 2222 C C . ALA A 1 293 ? -18.265 -20.863 18.782 1.00 89.12 293 ALA A C 1
ATOM 2224 O O . ALA A 1 293 ? -18.608 -21.666 17.914 1.00 89.12 293 ALA A O 1
ATOM 2225 N N . GLN A 1 294 ? -19.012 -20.614 19.855 1.00 86.75 294 GLN A N 1
ATOM 2226 C CA . GLN A 1 294 ? -20.376 -21.116 19.979 1.00 86.75 294 GLN A CA 1
ATOM 2227 C C . GLN A 1 294 ? -21.316 -20.306 19.077 1.00 86.75 294 GLN A C 1
ATOM 2229 O O . GLN A 1 294 ? -21.038 -19.155 18.739 1.00 86.75 294 GLN A O 1
ATOM 2234 N N . THR A 1 295 ? -22.451 -20.901 18.709 1.00 84.44 295 THR A N 1
ATOM 2235 C CA . THR A 1 295 ? -23.459 -20.219 17.882 1.00 84.44 295 THR A CA 1
ATOM 2236 C C . THR A 1 295 ? -23.923 -18.938 18.577 1.00 84.44 295 THR A C 1
ATOM 2238 O O . THR A 1 295 ? -24.284 -18.974 19.750 1.00 84.44 295 THR A O 1
ATOM 2241 N N . GLY A 1 296 ? -23.920 -17.811 17.861 1.00 87.06 296 GLY A N 1
ATOM 2242 C CA . GLY A 1 296 ? -24.327 -16.512 18.412 1.00 87.06 296 GLY A CA 1
ATOM 2243 C C . GLY A 1 296 ? -23.225 -15.743 19.151 1.00 87.06 296 GLY A C 1
ATOM 2244 O O . GLY A 1 296 ? -23.499 -14.663 19.661 1.00 87.06 296 GLY A O 1
ATOM 2245 N N . ALA A 1 297 ? -21.994 -16.261 19.217 1.00 94.44 297 ALA A N 1
ATOM 2246 C CA . ALA A 1 297 ? -20.911 -15.615 19.955 1.00 94.44 297 ALA A CA 1
ATOM 2247 C C . ALA A 1 297 ? -20.486 -14.261 19.357 1.00 94.44 297 ALA A C 1
ATOM 2249 O O . ALA A 1 297 ? -20.392 -14.105 18.134 1.00 94.44 297 ALA A O 1
ATOM 2250 N N . LEU A 1 298 ? -20.143 -13.332 20.254 1.00 96.94 298 LEU A N 1
ATOM 2251 C CA . LEU A 1 298 ? -19.563 -12.022 19.964 1.00 96.94 298 LEU A CA 1
ATOM 2252 C C . LEU A 1 298 ? -18.045 -12.042 20.191 1.00 96.94 298 LEU A C 1
ATOM 2254 O O . LEU A 1 298 ? -17.564 -12.525 21.221 1.00 96.94 298 LEU A O 1
ATOM 2258 N N . ALA A 1 299 ? -17.306 -11.483 19.238 1.00 97.88 299 ALA A N 1
ATOM 2259 C CA . ALA A 1 299 ? -15.891 -11.167 19.377 1.00 97.88 299 ALA A CA 1
ATOM 2260 C C . ALA A 1 299 ? -15.682 -9.654 19.500 1.00 97.88 299 ALA A C 1
ATOM 2262 O O . ALA A 1 299 ? -16.168 -8.899 18.661 1.00 97.88 299 ALA A O 1
ATOM 2263 N N . PHE A 1 300 ? -14.881 -9.226 20.471 1.00 98.50 300 PHE A N 1
ATOM 2264 C CA . PHE A 1 300 ? -14.117 -7.988 20.343 1.00 98.50 300 PHE A CA 1
ATOM 2265 C C . PHE A 1 300 ? -12.713 -8.344 19.883 1.00 98.50 300 PHE A C 1
ATOM 2267 O O . PHE A 1 300 ? -12.105 -9.278 20.407 1.00 98.50 300 PHE A O 1
ATOM 2274 N N . CYS A 1 301 ? -12.192 -7.625 18.898 1.00 98.62 301 CYS A N 1
ATOM 2275 C CA . CYS A 1 301 ? -10.850 -7.875 18.403 1.00 98.62 301 CYS A CA 1
ATOM 2276 C C . CYS A 1 301 ? -10.044 -6.596 18.218 1.00 98.62 301 CYS A C 1
ATOM 2278 O O . CYS A 1 301 ? -10.594 -5.532 17.954 1.00 98.62 301 CYS A O 1
ATOM 2280 N N . THR A 1 302 ? -8.727 -6.715 18.324 1.00 98.81 302 THR A N 1
ATOM 2281 C CA . THR A 1 302 ? -7.797 -5.616 18.060 1.00 98.81 302 THR A CA 1
ATOM 2282 C C . THR A 1 302 ? -6.569 -6.123 17.315 1.00 98.81 302 THR A C 1
ATOM 2284 O O . THR A 1 302 ? -6.295 -7.328 17.299 1.00 98.81 302 THR A O 1
ATOM 2287 N N . ILE A 1 303 ? -5.835 -5.212 16.681 1.00 98.62 303 ILE A N 1
ATOM 2288 C CA . ILE A 1 303 ? -4.584 -5.496 15.981 1.00 98.62 303 ILE A CA 1
ATOM 2289 C C . ILE A 1 303 ? -3.492 -4.615 16.570 1.00 98.62 303 ILE A C 1
ATOM 2291 O O . ILE A 1 303 ? -3.652 -3.402 16.679 1.00 98.62 303 ILE A O 1
ATOM 2295 N N . ALA A 1 304 ? -2.363 -5.221 16.925 1.00 96.75 304 ALA A N 1
ATOM 2296 C CA . ALA A 1 304 ? -1.233 -4.487 17.473 1.00 96.75 304 ALA A CA 1
ATOM 2297 C C . ALA A 1 304 ? 0.097 -5.182 17.178 1.00 96.75 304 ALA A C 1
ATOM 2299 O O . ALA A 1 304 ? 0.163 -6.394 16.998 1.00 96.75 304 ALA A O 1
ATOM 2300 N N . SER A 1 305 ? 1.168 -4.398 17.181 1.00 94.75 305 SER A N 1
ATOM 2301 C CA . SER A 1 305 ? 2.542 -4.881 17.365 1.00 94.75 305 SER A CA 1
ATOM 2302 C C . SER A 1 305 ? 2.834 -4.998 18.867 1.00 94.75 305 SER A C 1
ATOM 2304 O O . SER A 1 305 ? 2.137 -4.378 19.679 1.00 94.75 305 SER A O 1
ATOM 2306 N N . ALA A 1 306 ? 3.850 -5.770 19.266 1.00 92.75 306 ALA A N 1
ATOM 2307 C CA . ALA A 1 306 ? 4.138 -6.034 20.681 1.00 92.75 306 ALA A CA 1
ATOM 2308 C C . ALA A 1 306 ? 4.377 -4.752 21.502 1.00 92.75 306 ALA A C 1
ATOM 2310 O O . ALA A 1 306 ? 4.048 -4.695 22.686 1.00 92.75 306 ALA A O 1
ATOM 2311 N N . ASN A 1 307 ? 4.842 -3.677 20.863 1.00 91.56 307 ASN A N 1
ATOM 2312 C CA . ASN A 1 307 ? 5.026 -2.370 21.496 1.00 91.56 307 ASN A CA 1
ATOM 2313 C C . ASN A 1 307 ? 3.750 -1.628 21.915 1.00 91.56 307 ASN A C 1
ATOM 2315 O O . ASN A 1 307 ? 3.840 -0.622 22.620 1.00 91.56 307 ASN A O 1
ATOM 2319 N N . TYR A 1 308 ? 2.576 -2.121 21.522 1.00 93.88 308 TYR A N 1
ATOM 2320 C CA . TYR A 1 308 ? 1.268 -1.609 21.942 1.00 93.88 308 TYR A CA 1
ATOM 2321 C C . TYR A 1 308 ? 0.568 -2.519 22.964 1.00 93.88 308 TYR A C 1
ATOM 2323 O O . TYR A 1 308 ? -0.606 -2.320 23.273 1.00 93.88 308 TYR A O 1
ATOM 2331 N N . MET A 1 309 ? 1.265 -3.521 23.513 1.00 94.00 309 MET A N 1
ATOM 2332 C CA . MET A 1 309 ? 0.647 -4.519 24.389 1.00 94.00 309 MET A CA 1
ATOM 2333 C C . MET A 1 309 ? 0.025 -3.914 25.656 1.00 94.00 309 MET A C 1
ATOM 2335 O O . MET A 1 309 ? -1.044 -4.346 26.071 1.00 94.00 309 MET A O 1
ATOM 2339 N N . ALA A 1 310 ? 0.625 -2.879 26.254 1.00 93.75 310 ALA A N 1
ATOM 2340 C CA . ALA A 1 310 ? 0.037 -2.223 27.428 1.00 93.75 310 ALA A CA 1
ATOM 2341 C C . ALA A 1 310 ? -1.352 -1.623 27.127 1.00 93.75 310 ALA A C 1
ATOM 2343 O O . ALA A 1 310 ? -2.257 -1.707 27.957 1.00 93.75 310 ALA A O 1
ATOM 2344 N N . GLN A 1 311 ? -1.530 -1.062 25.929 1.00 95.81 311 GLN A N 1
ATOM 2345 C CA . GLN A 1 311 ? -2.796 -0.521 25.442 1.00 95.81 311 GLN A CA 1
ATOM 2346 C C . GLN A 1 311 ? -3.791 -1.653 25.149 1.00 95.81 311 GLN A C 1
ATOM 2348 O O . GLN A 1 311 ? -4.904 -1.630 25.664 1.00 95.81 311 GLN A O 1
ATOM 2353 N N . VAL A 1 312 ? -3.354 -2.710 24.451 1.00 96.94 312 VAL A N 1
ATOM 2354 C CA . VAL A 1 312 ? -4.167 -3.917 24.197 1.00 96.94 312 VAL A CA 1
ATOM 2355 C C . VAL A 1 312 ? -4.725 -4.507 25.492 1.00 96.94 312 VAL A C 1
ATOM 2357 O O . VAL A 1 312 ? -5.898 -4.871 25.554 1.00 96.94 312 VAL A O 1
ATOM 2360 N N . LEU A 1 313 ? -3.897 -4.615 26.532 1.00 95.94 313 LEU A N 1
ATOM 2361 C CA . LEU A 1 313 ? -4.305 -5.183 27.815 1.00 95.94 313 LEU A CA 1
ATOM 2362 C C . LEU A 1 313 ? -5.243 -4.244 28.584 1.00 95.94 313 LEU A C 1
ATOM 2364 O O . LEU A 1 313 ? -6.194 -4.725 29.196 1.00 95.94 313 LEU A O 1
ATOM 2368 N N . ALA A 1 314 ? -5.044 -2.924 28.502 1.00 96.19 314 ALA A N 1
ATOM 2369 C CA . ALA A 1 314 ? -5.988 -1.948 29.048 1.00 96.19 314 ALA A CA 1
ATOM 2370 C C . ALA A 1 314 ? -7.359 -2.024 28.346 1.00 96.19 314 ALA A C 1
ATOM 2372 O O . ALA A 1 314 ? -8.397 -2.043 29.014 1.00 96.19 314 ALA A O 1
ATOM 2373 N N . LEU A 1 315 ? -7.372 -2.146 27.015 1.00 98.00 315 LEU A N 1
ATOM 2374 C CA . LEU A 1 315 ? -8.586 -2.356 26.230 1.00 98.00 315 LEU A CA 1
ATOM 2375 C C . LEU A 1 315 ? -9.277 -3.669 26.625 1.00 98.00 315 LEU A C 1
ATOM 2377 O O . LEU A 1 315 ? -10.464 -3.655 26.939 1.00 98.00 315 LEU A O 1
ATOM 2381 N N . ARG A 1 316 ? -8.541 -4.786 26.676 1.00 97.31 316 ARG A N 1
ATOM 2382 C CA . ARG A 1 316 ? -9.067 -6.094 27.100 1.00 97.31 316 ARG A CA 1
ATOM 2383 C C . ARG A 1 316 ? -9.730 -6.018 28.472 1.00 97.31 316 ARG A C 1
ATOM 2385 O O . ARG A 1 316 ? -10.852 -6.490 28.627 1.00 97.31 316 ARG A O 1
ATOM 2392 N N . ASP A 1 317 ? -9.029 -5.462 29.457 1.00 96.12 317 ASP A N 1
ATOM 2393 C CA . ASP A 1 317 ? -9.506 -5.423 30.840 1.00 96.12 317 ASP A CA 1
ATOM 2394 C C . ASP A 1 317 ? -10.770 -4.567 30.952 1.00 96.12 317 ASP A C 1
ATOM 2396 O O . ASP A 1 317 ? -11.755 -4.997 31.546 1.00 96.12 317 ASP A O 1
ATOM 2400 N N . SER A 1 318 ? -10.778 -3.399 30.303 1.00 97.25 318 SER A N 1
ATOM 2401 C CA . SER A 1 318 ? -11.955 -2.527 30.284 1.00 97.25 318 SER A CA 1
ATOM 2402 C C . SER A 1 318 ? -13.147 -3.143 29.542 1.00 97.25 318 SER A C 1
ATOM 2404 O O . SER A 1 318 ? -14.287 -3.014 29.982 1.00 97.25 318 SER A O 1
ATOM 2406 N N . LEU A 1 319 ? -12.913 -3.889 28.458 1.00 97.50 319 LEU A N 1
ATOM 2407 C CA . LEU A 1 319 ? -13.971 -4.636 27.781 1.00 97.50 319 LEU A CA 1
ATOM 2408 C C . LEU A 1 319 ? -14.507 -5.773 28.644 1.00 97.50 319 LEU A C 1
ATOM 2410 O O . LEU A 1 319 ? -15.712 -5.977 28.655 1.00 97.50 319 LEU A O 1
ATOM 2414 N N . ALA A 1 320 ? -13.663 -6.490 29.386 1.00 96.25 320 ALA A N 1
ATOM 2415 C CA . ALA A 1 320 ? -14.109 -7.571 30.264 1.00 96.25 320 ALA A CA 1
ATOM 2416 C C . ALA A 1 320 ? -15.010 -7.069 31.410 1.00 96.25 320 ALA A C 1
ATOM 2418 O O . ALA A 1 320 ? -15.899 -7.801 31.846 1.00 96.25 320 ALA A O 1
ATOM 2419 N N . GLU A 1 321 ? -14.824 -5.822 31.867 1.00 95.75 321 GLU A N 1
ATOM 2420 C CA . GLU A 1 321 ? -15.706 -5.170 32.850 1.00 95.75 321 GLU A CA 1
ATOM 2421 C C . GLU A 1 321 ? -17.128 -4.946 32.304 1.00 95.75 321 GLU A C 1
ATOM 2423 O O . GLU A 1 321 ? -18.099 -5.026 33.059 1.00 95.75 321 GLU A O 1
ATOM 2428 N N . HIS A 1 322 ? -17.269 -4.685 31.001 1.00 96.38 322 HIS A N 1
ATOM 2429 C CA . HIS A 1 322 ? -18.546 -4.300 30.392 1.00 96.38 322 HIS A CA 1
ATOM 2430 C C . HIS A 1 322 ? -19.188 -5.396 29.537 1.00 96.38 322 HIS A C 1
ATOM 2432 O O . HIS A 1 322 ? -20.411 -5.481 29.498 1.00 96.38 322 HIS A O 1
ATOM 2438 N N . HIS A 1 323 ? -18.395 -6.258 28.909 1.00 96.81 323 HIS A N 1
ATOM 2439 C CA . HIS A 1 323 ? -18.800 -7.335 28.006 1.00 96.81 323 HIS A CA 1
ATOM 2440 C C . HIS A 1 323 ? -18.172 -8.687 28.404 1.00 96.81 323 HIS A C 1
ATOM 2442 O O . HIS A 1 323 ? -17.429 -9.278 27.614 1.00 96.81 323 HIS A O 1
ATOM 2448 N N . PRO A 1 324 ? -18.457 -9.217 29.612 1.00 95.94 324 PRO A N 1
ATOM 2449 C CA . PRO A 1 324 ? -17.922 -10.507 30.062 1.00 95.94 324 PRO A CA 1
ATOM 2450 C C . PRO A 1 324 ? -18.393 -11.697 29.207 1.00 95.94 324 PRO A C 1
ATOM 2452 O O . PRO A 1 324 ? -17.801 -12.772 29.263 1.00 95.94 324 PRO A O 1
ATOM 2455 N N . GLU A 1 325 ? -19.464 -11.525 28.427 1.00 94.50 325 GLU A N 1
ATOM 2456 C CA . GLU A 1 325 ? -19.978 -12.518 27.484 1.00 94.50 325 GLU A CA 1
ATOM 2457 C C . GLU A 1 325 ? -19.141 -12.654 26.202 1.00 94.50 325 GLU A C 1
ATOM 2459 O O . GLU A 1 325 ? -19.249 -13.661 25.498 1.00 94.50 325 GLU A O 1
ATOM 2464 N N . ALA A 1 326 ? -18.345 -11.636 25.865 1.00 95.81 326 ALA A N 1
ATOM 2465 C CA . ALA A 1 326 ? -17.618 -11.571 24.607 1.00 95.81 326 ALA A CA 1
ATOM 2466 C C . ALA A 1 326 ? -16.218 -12.181 24.730 1.00 95.81 326 ALA A C 1
ATOM 2468 O O . ALA A 1 326 ? -15.556 -12.087 25.764 1.00 95.81 326 ALA A O 1
ATOM 2469 N N . ARG A 1 327 ? -15.725 -12.771 23.638 1.00 96.38 327 ARG A N 1
ATOM 2470 C CA . ARG A 1 327 ? -14.318 -13.190 23.546 1.00 96.38 327 ARG A CA 1
ATOM 2471 C C . ARG A 1 327 ? -13.472 -12.022 23.064 1.00 96.38 327 ARG A C 1
ATOM 2473 O O . ARG A 1 327 ? -13.853 -11.346 22.111 1.00 96.38 327 ARG A O 1
ATOM 2480 N N . PHE A 1 328 ? -12.319 -11.822 23.691 1.00 97.69 328 PHE A N 1
ATOM 2481 C CA . PHE A 1 328 ? -11.334 -10.837 23.258 1.00 97.69 328 PHE A CA 1
ATOM 2482 C C . PHE A 1 328 ? -10.232 -11.520 22.446 1.00 97.69 328 PHE A C 1
ATOM 2484 O O . PHE A 1 328 ? -9.556 -12.411 22.960 1.00 97.69 328 PHE A O 1
ATOM 2491 N N . ILE A 1 329 ? -10.047 -11.099 21.195 1.00 98.12 329 ILE A N 1
ATOM 2492 C CA . ILE A 1 329 ? -9.056 -11.663 20.276 1.00 98.12 329 ILE A CA 1
ATOM 2493 C C . ILE A 1 329 ? -8.029 -10.604 19.881 1.00 98.12 329 ILE A C 1
ATOM 2495 O O . ILE A 1 329 ? -8.367 -9.569 19.309 1.00 98.12 329 ILE A O 1
ATOM 2499 N N . LEU A 1 330 ? -6.754 -10.902 20.109 1.00 98.31 330 LEU A N 1
ATOM 2500 C CA . LEU A 1 330 ? -5.644 -10.101 19.611 1.00 98.31 330 LEU A CA 1
ATOM 2501 C C . LEU A 1 330 ? -5.111 -10.694 18.305 1.00 98.31 330 LEU A C 1
ATOM 2503 O O . LEU A 1 330 ? -4.702 -11.851 18.268 1.00 98.31 330 LEU A O 1
ATOM 2507 N N . CYS A 1 331 ? -5.029 -9.887 17.252 1.00 98.25 331 CYS A N 1
ATOM 2508 C CA . CYS A 1 331 ? -4.170 -10.185 16.115 1.00 98.25 331 CYS A CA 1
ATOM 2509 C C . CYS A 1 331 ? -2.829 -9.466 16.278 1.00 98.25 331 CYS A C 1
ATOM 2511 O O . CYS A 1 331 ? -2.751 -8.238 16.255 1.00 98.25 331 CYS A O 1
ATOM 2513 N N . LEU A 1 332 ? -1.764 -10.240 16.443 1.00 97.00 332 LEU A N 1
ATOM 2514 C CA . LEU A 1 332 ? -0.438 -9.735 16.738 1.00 97.00 332 LEU A CA 1
ATOM 2515 C C . LEU A 1 332 ? 0.395 -9.624 15.449 1.00 97.00 332 LEU A C 1
ATOM 2517 O O . LEU A 1 332 ? 0.619 -10.611 14.743 1.00 97.00 332 LEU A O 1
ATOM 2521 N N . ALA A 1 333 ? 0.862 -8.412 15.147 1.00 96.56 333 ALA A N 1
ATOM 2522 C CA . ALA A 1 333 ? 1.692 -8.063 13.992 1.00 96.56 333 ALA A CA 1
ATOM 2523 C C . ALA A 1 333 ? 3.172 -8.447 14.198 1.00 96.56 333 ALA A C 1
ATOM 2525 O O . ALA A 1 333 ? 4.079 -7.648 13.971 1.00 96.56 333 ALA A O 1
ATOM 2526 N N . GLU A 1 334 ? 3.399 -9.688 14.620 1.00 95.06 334 GLU A N 1
ATOM 2527 C CA . GLU A 1 334 ? 4.708 -10.259 14.936 1.00 95.06 334 GLU A CA 1
ATOM 2528 C C . GLU A 1 334 ? 4.971 -11.505 14.081 1.00 95.06 334 GLU A C 1
ATOM 2530 O O . GLU A 1 334 ? 4.048 -12.117 13.533 1.00 95.06 334 GLU A O 1
ATOM 2535 N N . ARG A 1 335 ? 6.247 -11.888 13.955 1.00 92.56 335 ARG A N 1
ATOM 2536 C CA . ARG A 1 335 ? 6.637 -13.145 13.288 1.00 92.56 335 ARG A CA 1
ATOM 2537 C C . ARG A 1 335 ? 6.408 -14.358 14.189 1.00 92.56 335 ARG A C 1
ATOM 2539 O O . ARG A 1 335 ? 6.035 -15.419 13.700 1.00 92.56 335 ARG A O 1
ATOM 2546 N N . GLU A 1 336 ? 6.614 -14.180 15.489 1.00 92.06 336 GLU A N 1
ATOM 2547 C CA . GLU A 1 336 ? 6.522 -15.212 16.519 1.00 92.06 336 GLU A CA 1
ATOM 2548 C C . GLU A 1 336 ? 5.838 -14.641 17.766 1.00 92.06 336 GLU A C 1
ATOM 2550 O O . GLU A 1 336 ? 5.755 -13.425 17.944 1.00 92.06 336 GLU A O 1
ATOM 2555 N N . LEU A 1 337 ? 5.320 -15.515 18.631 1.00 91.44 337 LEU A N 1
ATOM 2556 C CA . LEU A 1 337 ? 4.687 -15.091 19.879 1.00 91.44 337 LEU A CA 1
ATOM 2557 C C . LEU A 1 337 ? 5.751 -14.630 20.890 1.00 91.44 337 LEU A C 1
ATOM 2559 O O . LEU A 1 337 ? 6.684 -15.390 21.160 1.00 91.44 337 LEU A O 1
ATOM 2563 N N . PRO A 1 338 ? 5.600 -13.441 21.506 1.00 90.44 338 PRO A N 1
ATOM 2564 C CA . PRO A 1 338 ? 6.454 -13.034 22.611 1.00 90.44 338 PRO A CA 1
ATOM 2565 C C . PRO A 1 338 ? 6.380 -14.042 23.772 1.00 90.44 338 PRO A C 1
ATOM 2567 O O . PRO A 1 338 ? 5.286 -14.491 24.130 1.00 90.44 338 PRO A O 1
ATOM 2570 N N . PRO A 1 339 ? 7.516 -14.397 24.396 1.00 86.62 339 PRO A N 1
ATOM 2571 C CA . PRO A 1 339 ? 7.557 -15.412 25.453 1.00 86.62 339 PRO A CA 1
ATOM 2572 C C . PRO A 1 339 ? 6.831 -14.979 26.737 1.00 86.62 339 PRO A C 1
ATOM 2574 O O . PRO A 1 339 ? 6.436 -15.817 27.542 1.00 86.62 339 PRO A O 1
ATOM 2577 N N . ASN A 1 340 ? 6.654 -13.673 26.921 1.00 86.88 340 ASN A N 1
ATOM 2578 C CA . ASN A 1 340 ? 6.061 -13.005 28.078 1.00 86.88 340 ASN A CA 1
ATOM 2579 C C . ASN A 1 340 ? 4.580 -12.629 27.871 1.00 86.88 340 ASN A C 1
ATOM 2581 O O . ASN A 1 340 ? 4.044 -11.785 28.591 1.00 86.88 340 ASN A O 1
ATOM 2585 N N . LEU A 1 341 ? 3.895 -13.225 26.887 1.00 88.62 341 LEU A N 1
ATOM 2586 C CA . LEU A 1 341 ? 2.466 -12.977 26.693 1.00 88.62 341 LEU A CA 1
ATOM 2587 C C . LEU A 1 341 ? 1.645 -13.393 27.930 1.00 88.62 341 LEU A C 1
ATOM 2589 O O . LEU A 1 341 ? 1.835 -14.494 28.456 1.00 88.62 341 LEU A O 1
ATOM 2593 N N . PRO A 1 342 ? 0.677 -12.566 28.370 1.00 87.25 342 PRO A N 1
ATOM 2594 C CA . PRO A 1 342 ? -0.206 -12.927 29.471 1.00 87.25 342 PRO A CA 1
ATOM 2595 C C . PRO A 1 342 ? -0.990 -14.214 29.197 1.00 87.25 342 PRO A C 1
ATOM 2597 O O . PRO A 1 342 ? -1.574 -14.397 28.125 1.00 87.25 342 PRO A O 1
ATOM 2600 N N . ALA A 1 343 ? -1.054 -15.090 30.200 1.00 84.31 343 ALA A N 1
ATOM 2601 C CA . ALA A 1 343 ? -1.804 -16.336 30.108 1.00 84.31 343 ALA A CA 1
ATOM 2602 C C . ALA A 1 343 ? -3.297 -16.082 29.827 1.00 84.31 343 ALA A C 1
ATOM 2604 O O . ALA A 1 343 ? -3.902 -15.158 30.371 1.00 84.31 343 ALA A O 1
ATOM 2605 N N . GLY A 1 344 ? -3.900 -16.935 28.995 1.00 84.50 344 GLY A N 1
ATOM 2606 C CA . GLY A 1 344 ? -5.327 -16.869 28.662 1.00 84.50 344 GLY A CA 1
ATOM 2607 C C . GLY A 1 344 ? -5.703 -15.831 27.601 1.00 84.50 344 GLY A C 1
ATOM 2608 O O . GLY A 1 344 ? -6.876 -15.752 27.247 1.00 84.50 344 GLY A O 1
ATOM 2609 N N . LEU A 1 345 ? -4.745 -15.068 27.065 1.00 91.00 345 LEU A N 1
ATOM 2610 C CA . LEU A 1 345 ? -4.986 -14.191 25.923 1.00 91.00 345 LEU A CA 1
ATOM 2611 C C . LEU A 1 345 ? -5.124 -15.018 24.636 1.00 91.00 345 LEU A C 1
ATOM 2613 O O . LEU A 1 345 ? -4.241 -15.805 24.298 1.00 91.00 345 LEU A O 1
ATOM 2617 N N . GLU A 1 346 ? -6.223 -14.832 23.908 1.00 94.25 346 GLU A N 1
ATOM 2618 C CA . GLU A 1 346 ? -6.410 -15.452 22.598 1.00 94.25 346 GLU A CA 1
ATOM 2619 C C . GLU A 1 346 ? -5.680 -14.631 21.530 1.00 94.25 346 GLU A C 1
ATOM 2621 O O . GLU A 1 346 ? -6.033 -13.477 21.279 1.00 94.25 346 GLU A O 1
ATOM 2626 N N . VAL A 1 347 ? -4.650 -15.220 20.914 1.00 95.75 347 VAL A N 1
ATOM 2627 C CA . VAL A 1 347 ? -3.764 -14.530 19.967 1.00 95.75 347 VAL A CA 1
ATOM 2628 C C . VAL A 1 347 ? -3.743 -15.244 18.619 1.00 95.75 347 VAL A C 1
ATOM 2630 O O . VAL A 1 347 ? -3.578 -16.459 18.555 1.00 95.75 347 VAL A O 1
ATOM 2633 N N . ILE A 1 348 ? -3.859 -14.466 17.545 1.00 95.50 348 ILE A N 1
ATOM 2634 C CA . ILE A 1 348 ? -3.597 -14.874 16.163 1.00 95.50 348 ILE A CA 1
ATOM 2635 C C . ILE A 1 348 ? -2.378 -14.086 15.680 1.00 95.50 348 ILE A C 1
ATOM 2637 O O . ILE A 1 348 ? -2.371 -12.862 15.757 1.00 95.50 348 ILE A O 1
ATOM 2641 N N . LEU A 1 349 ? -1.347 -14.745 15.160 1.00 95.75 349 LEU A N 1
ATOM 2642 C CA . LEU A 1 349 ? -0.259 -14.052 14.465 1.00 95.75 349 LEU A CA 1
ATOM 2643 C C . LEU A 1 349 ? -0.733 -13.585 13.087 1.00 95.75 349 LEU A C 1
ATOM 2645 O O . LEU A 1 349 ? -1.445 -14.312 12.395 1.00 95.75 349 LEU A O 1
ATOM 2649 N N . ALA A 1 350 ? -0.274 -12.418 12.633 1.00 95.44 350 ALA A N 1
ATOM 2650 C CA . ALA A 1 350 ? -0.644 -11.870 11.325 1.00 95.44 350 ALA A CA 1
ATOM 2651 C C . ALA A 1 350 ? -0.415 -12.862 10.163 1.00 95.44 350 ALA A C 1
ATOM 2653 O O . ALA A 1 350 ? -1.231 -12.945 9.246 1.00 95.44 350 ALA A O 1
ATOM 2654 N N . GLY A 1 351 ? 0.643 -13.681 10.236 1.00 90.75 351 GLY A N 1
ATOM 2655 C CA . GLY A 1 351 ? 0.941 -14.720 9.238 1.00 90.75 351 GLY A CA 1
ATOM 2656 C C . GLY A 1 351 ? -0.097 -15.850 9.154 1.00 90.75 351 GLY A C 1
ATOM 2657 O O . GLY A 1 351 ? -0.137 -16.570 8.160 1.00 90.75 351 GLY A O 1
ATOM 2658 N N . GLN A 1 352 ? -0.967 -15.996 10.157 1.00 90.50 352 GLN A N 1
ATOM 2659 C CA . GLN A 1 352 ? -2.032 -17.005 10.206 1.00 90.50 352 GLN A CA 1
ATOM 2660 C C . GLN A 1 352 ? -3.351 -16.518 9.582 1.00 90.50 352 GLN A C 1
ATOM 2662 O O . GLN A 1 352 ? -4.315 -17.279 9.506 1.00 90.50 352 GLN A O 1
ATOM 2667 N N . LEU A 1 353 ? -3.414 -15.266 9.116 1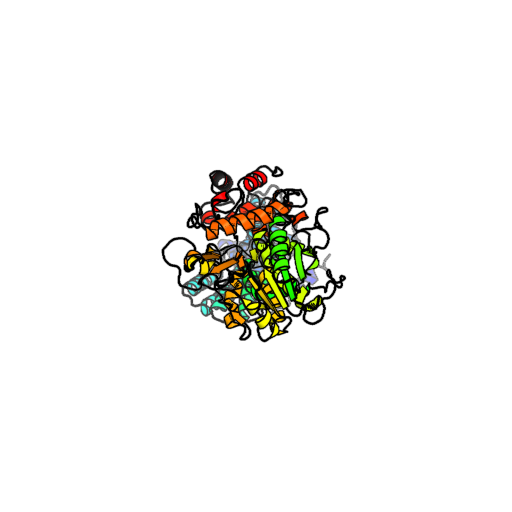.00 89.00 353 LEU A N 1
ATOM 2668 C CA . LEU A 1 353 ? -4.621 -14.688 8.517 1.00 89.00 353 LEU A CA 1
ATOM 2669 C C . LEU A 1 353 ? -4.905 -15.181 7.087 1.00 89.00 353 LEU A C 1
ATOM 2671 O O . LEU A 1 353 ? -5.976 -14.908 6.550 1.00 89.00 353 LEU A O 1
ATOM 2675 N N . GLY A 1 354 ? -3.973 -15.912 6.466 1.00 79.50 354 GLY A N 1
ATOM 2676 C CA . GLY A 1 354 ? -4.138 -16.426 5.101 1.00 79.50 354 GLY A CA 1
ATOM 2677 C C . GLY A 1 354 ? -4.049 -15.342 4.021 1.00 79.50 354 GLY A C 1
ATOM 2678 O O . GLY A 1 354 ? -4.704 -15.452 2.987 1.00 79.50 354 GLY A O 1
ATOM 2679 N N . ILE A 1 355 ? -3.266 -14.289 4.267 1.00 81.69 355 ILE A N 1
ATOM 2680 C CA . ILE A 1 355 ? -3.042 -13.203 3.306 1.00 81.69 355 ILE A CA 1
ATOM 2681 C C . ILE A 1 355 ? -2.156 -13.716 2.155 1.00 81.69 355 ILE A C 1
ATOM 2683 O O . ILE A 1 355 ? -1.094 -14.291 2.424 1.00 81.69 355 ILE A O 1
ATOM 2687 N N . PRO A 1 356 ? -2.544 -13.508 0.884 1.00 73.75 356 PRO A N 1
ATOM 2688 C CA . PRO A 1 356 ? -1.707 -13.867 -0.256 1.00 73.75 356 PRO A CA 1
ATOM 2689 C C . PRO A 1 356 ? -0.391 -13.094 -0.263 1.00 73.75 356 PRO A C 1
ATOM 2691 O O . PRO A 1 356 ? -0.388 -11.898 0.017 1.00 73.75 356 PRO A O 1
ATOM 2694 N N . ASP A 1 357 ? 0.710 -13.762 -0.628 1.00 75.88 357 ASP A N 1
ATOM 2695 C CA . ASP A 1 357 ? 2.044 -13.142 -0.632 1.00 75.88 357 ASP A CA 1
ATOM 2696 C C . ASP A 1 357 ? 2.324 -12.420 0.702 1.00 75.88 357 ASP A C 1
ATOM 2698 O O . ASP A 1 357 ? 2.643 -11.237 0.741 1.00 75.88 357 ASP A O 1
ATOM 2702 N N . PHE A 1 358 ? 2.136 -13.114 1.833 1.00 84.88 358 PHE A N 1
ATOM 2703 C CA . PHE A 1 358 ? 2.219 -12.474 3.151 1.00 84.88 358 PHE A CA 1
ATOM 2704 C C . PHE A 1 358 ? 3.533 -11.701 3.362 1.00 84.88 358 PHE A C 1
ATOM 2706 O O . PHE A 1 358 ? 3.509 -10.612 3.933 1.00 84.88 358 PHE A O 1
ATOM 2713 N N . GLN A 1 359 ? 4.671 -12.219 2.879 1.00 87.75 359 GLN A N 1
ATOM 2714 C CA . GLN A 1 359 ? 5.953 -11.516 3.000 1.00 87.75 359 GLN A CA 1
ATOM 2715 C C . GLN A 1 359 ? 5.973 -10.233 2.161 1.00 87.75 359 GLN A C 1
ATOM 2717 O O . GLN A 1 359 ? 6.319 -9.177 2.690 1.00 87.75 359 GLN A O 1
ATOM 2722 N N . GLY A 1 360 ? 5.555 -10.281 0.891 1.00 85.75 360 GLY A N 1
ATOM 2723 C CA . GLY A 1 360 ? 5.443 -9.089 0.054 1.00 85.75 360 GLY A CA 1
ATOM 2724 C C . GLY A 1 360 ? 4.429 -8.084 0.593 1.00 85.75 360 GLY A C 1
ATOM 2725 O O . GLY A 1 360 ? 4.708 -6.886 0.612 1.00 85.75 360 GLY A O 1
ATOM 2726 N N . PHE A 1 361 ? 3.290 -8.554 1.095 1.00 87.19 361 PHE A N 1
ATOM 2727 C CA . PHE A 1 361 ? 2.267 -7.742 1.747 1.00 87.19 361 PHE A CA 1
ATOM 2728 C C . PHE A 1 361 ? 2.814 -7.029 2.995 1.00 87.19 361 PHE A C 1
ATOM 2730 O O . PHE A 1 361 ? 2.730 -5.807 3.088 1.00 87.19 361 PHE A O 1
ATOM 2737 N N . ALA A 1 362 ? 3.458 -7.753 3.916 1.00 93.62 362 ALA A N 1
ATOM 2738 C CA . ALA A 1 362 ? 4.056 -7.168 5.119 1.00 93.62 362 ALA A CA 1
ATOM 2739 C C . ALA A 1 362 ? 5.223 -6.213 4.799 1.00 93.62 362 ALA A C 1
ATOM 2741 O O . ALA A 1 362 ? 5.437 -5.216 5.492 1.00 93.62 362 ALA A O 1
ATOM 2742 N N . PHE A 1 363 ? 5.978 -6.482 3.729 1.00 93.75 363 PHE A N 1
ATOM 2743 C CA . PHE A 1 363 ? 7.080 -5.623 3.296 1.00 93.75 363 PHE A CA 1
ATOM 2744 C C . PHE A 1 363 ? 6.599 -4.268 2.755 1.00 93.75 363 PHE A C 1
ATOM 2746 O O . PHE A 1 363 ? 7.254 -3.248 2.978 1.00 93.75 363 PHE A O 1
ATOM 2753 N N . ARG A 1 364 ? 5.439 -4.213 2.087 1.00 88.19 364 ARG A N 1
ATOM 2754 C CA . ARG A 1 364 ? 4.893 -2.969 1.502 1.00 88.19 364 ARG A CA 1
ATOM 2755 C C . ARG A 1 364 ? 4.551 -1.909 2.547 1.00 88.19 364 ARG A C 1
ATOM 2757 O O . ARG A 1 364 ? 4.573 -0.725 2.224 1.00 88.19 364 ARG A O 1
ATOM 2764 N N . TYR A 1 365 ? 4.269 -2.317 3.781 1.00 93.00 365 TYR A N 1
ATOM 2765 C CA . TYR A 1 365 ? 3.608 -1.455 4.750 1.00 93.00 365 TYR A CA 1
ATOM 2766 C C . TYR A 1 365 ? 4.459 -1.137 5.978 1.00 93.00 365 TYR A C 1
ATOM 2768 O O . TYR A 1 365 ? 5.057 -2.011 6.611 1.00 93.00 365 TYR A O 1
ATOM 2776 N N . SER A 1 366 ? 4.483 0.145 6.347 1.00 93.44 366 SER A N 1
ATOM 2777 C CA . SER A 1 366 ? 4.908 0.572 7.683 1.00 93.44 366 SER A CA 1
ATOM 2778 C C . SER A 1 366 ? 4.034 -0.074 8.766 1.00 93.44 366 SER A C 1
ATOM 2780 O O . SER A 1 366 ? 2.976 -0.618 8.475 1.00 93.44 366 SER A O 1
ATOM 2782 N N . ILE A 1 367 ? 4.440 0.005 10.035 1.00 94.94 367 ILE A N 1
ATOM 2783 C CA . ILE A 1 367 ? 3.663 -0.560 11.153 1.00 94.94 367 ILE A CA 1
ATOM 2784 C C . ILE A 1 367 ? 2.202 -0.076 11.178 1.00 94.94 367 ILE A C 1
ATOM 2786 O O . ILE A 1 367 ? 1.299 -0.884 11.369 1.00 94.94 367 ILE A O 1
ATOM 2790 N N . LEU A 1 368 ? 1.961 1.219 10.935 1.00 94.44 368 LEU A N 1
ATOM 2791 C CA . LEU A 1 368 ? 0.615 1.797 10.888 1.00 94.44 368 LEU A CA 1
ATOM 2792 C C . LEU A 1 368 ? -0.194 1.208 9.727 1.00 94.44 368 LEU A C 1
ATOM 2794 O O . LEU A 1 368 ? -1.293 0.697 9.923 1.00 94.44 368 LEU A O 1
ATOM 2798 N N . GLU A 1 369 ? 0.368 1.271 8.524 1.00 96.69 369 GLU A N 1
ATOM 2799 C CA . GLU A 1 369 ? -0.253 0.767 7.297 1.00 96.69 369 GLU A CA 1
ATOM 2800 C C . GLU A 1 369 ? -0.515 -0.743 7.379 1.00 96.69 369 GLU A C 1
ATOM 2802 O O . GLU A 1 369 ? -1.561 -1.216 6.952 1.00 96.69 369 GLU A O 1
ATOM 2807 N N . PHE A 1 370 ? 0.396 -1.504 7.987 1.00 97.62 370 PHE A N 1
ATOM 2808 C CA . PHE A 1 370 ? 0.287 -2.952 8.094 1.00 97.62 370 PHE A CA 1
ATOM 2809 C C . PHE A 1 370 ? -0.811 -3.334 9.074 1.00 97.62 370 PHE A C 1
ATOM 2811 O O . PHE A 1 370 ? -1.729 -4.044 8.685 1.00 97.62 370 PHE A O 1
ATOM 2818 N N . CYS A 1 371 ? -0.774 -2.820 10.310 1.00 97.56 371 CYS A N 1
ATOM 2819 C CA . CYS A 1 371 ? -1.800 -3.113 11.313 1.00 97.56 371 CYS A CA 1
ATOM 2820 C C . CYS A 1 371 ? -3.206 -2.766 10.806 1.00 97.56 371 CYS A C 1
ATOM 2822 O O . CYS A 1 371 ? -4.140 -3.545 10.980 1.00 97.56 371 CYS A O 1
ATOM 2824 N N . THR A 1 372 ? -3.352 -1.631 10.125 1.00 97.38 372 THR A N 1
ATOM 2825 C CA . THR A 1 372 ? -4.630 -1.231 9.524 1.00 97.38 372 THR A CA 1
ATOM 2826 C C . THR A 1 372 ? -5.029 -2.121 8.339 1.00 97.38 372 THR A C 1
ATOM 2828 O O . THR A 1 372 ? -6.201 -2.467 8.209 1.00 97.38 372 THR A O 1
ATOM 2831 N N . ALA A 1 373 ? -4.069 -2.609 7.545 1.00 97.44 373 ALA A N 1
ATOM 2832 C CA . ALA A 1 373 ? -4.327 -3.535 6.441 1.00 97.44 373 ALA A CA 1
ATOM 2833 C C . ALA A 1 373 ? -4.823 -4.927 6.881 1.00 97.44 373 ALA A C 1
ATOM 2835 O O . ALA A 1 373 ? -5.459 -5.630 6.094 1.00 97.44 373 ALA A O 1
ATOM 2836 N N . LEU A 1 374 ? -4.561 -5.339 8.128 1.00 98.31 374 LEU A N 1
ATOM 2837 C CA . LEU A 1 374 ? -4.961 -6.655 8.646 1.00 98.31 374 LEU A CA 1
ATOM 2838 C C . LEU A 1 374 ? -6.448 -6.747 9.021 1.00 98.31 374 LEU A C 1
ATOM 2840 O O . LEU A 1 374 ? -6.985 -7.857 9.082 1.00 98.31 374 LEU A O 1
ATOM 2844 N N . LYS A 1 375 ? -7.121 -5.615 9.272 1.00 98.56 375 LYS A N 1
ATOM 2845 C CA . LYS A 1 375 ? -8.502 -5.570 9.788 1.00 98.56 375 LYS A CA 1
ATOM 2846 C C . LYS A 1 375 ? -9.499 -6.430 8.993 1.00 98.56 375 LYS A C 1
ATOM 2848 O O . LYS A 1 375 ? -10.144 -7.278 9.621 1.00 98.56 375 LYS A O 1
ATOM 2853 N N . PRO A 1 376 ? -9.627 -6.300 7.653 1.00 98.19 376 PRO A N 1
ATOM 2854 C CA . PRO A 1 376 ? -10.582 -7.113 6.901 1.00 98.19 376 PRO A CA 1
ATOM 2855 C C . PRO A 1 376 ? -10.283 -8.609 6.998 1.00 98.19 376 PRO A C 1
ATOM 2857 O O . PRO A 1 376 ? -11.205 -9.405 7.156 1.00 98.19 376 PRO A O 1
ATOM 2860 N N . TYR A 1 377 ? -9.007 -9.000 6.964 1.00 96.38 377 TYR A N 1
ATOM 2861 C CA . TYR A 1 377 ? -8.592 -10.401 7.041 1.00 96.38 377 TYR A CA 1
ATOM 2862 C C . TYR A 1 377 ? -8.914 -11.023 8.402 1.00 96.38 377 TYR A C 1
ATOM 2864 O O . TYR A 1 377 ? -9.431 -12.141 8.463 1.00 96.38 377 TYR A O 1
ATOM 2872 N N . LEU A 1 378 ? -8.675 -10.287 9.492 1.00 98.19 378 LEU A N 1
ATOM 2873 C CA . LEU A 1 378 ? -9.037 -10.724 10.839 1.00 98.19 378 LEU A CA 1
ATOM 2874 C C . LEU A 1 378 ? -10.550 -10.914 10.973 1.00 98.19 378 LEU A C 1
ATOM 2876 O O . LEU A 1 378 ? -11.003 -11.988 11.368 1.00 98.19 378 LEU A O 1
ATOM 2880 N N . LEU A 1 379 ? -11.339 -9.905 10.598 1.00 98.56 379 LEU A N 1
ATOM 2881 C CA . LEU A 1 379 ? -12.800 -9.981 10.670 1.00 98.56 379 LEU A CA 1
ATOM 2882 C C . LEU A 1 379 ? -13.336 -11.129 9.803 1.00 98.56 379 LEU A C 1
ATOM 2884 O O . LEU A 1 379 ? -14.181 -11.908 10.248 1.00 98.56 379 LEU A O 1
ATOM 2888 N N . ARG A 1 380 ? -12.790 -11.299 8.594 1.00 95.44 380 ARG A N 1
ATOM 2889 C CA . ARG A 1 380 ? -13.174 -12.362 7.659 1.00 95.44 380 ARG A CA 1
ATOM 2890 C C . ARG A 1 380 ? -12.874 -13.759 8.199 1.00 95.44 380 ARG A C 1
ATOM 2892 O O . ARG A 1 380 ? -13.680 -14.671 7.986 1.00 95.44 380 ARG A O 1
ATOM 2899 N N . LEU A 1 381 ? -11.747 -13.931 8.894 1.00 94.00 381 LEU A N 1
ATOM 2900 C CA . LEU A 1 381 ? -11.371 -15.174 9.570 1.00 94.00 381 LEU A CA 1
ATOM 2901 C C . LEU A 1 381 ? -12.324 -15.477 10.734 1.00 94.00 381 LEU A C 1
ATOM 2903 O O . LEU A 1 381 ? -12.865 -16.584 10.810 1.00 94.00 381 LEU A O 1
ATOM 2907 N N . LEU A 1 382 ? -12.569 -14.495 11.607 1.00 96.56 382 LEU A N 1
ATOM 2908 C CA . LEU A 1 382 ? -13.419 -14.663 12.789 1.00 96.56 382 LEU A CA 1
ATOM 2909 C C . LEU A 1 382 ? -14.856 -15.041 12.410 1.00 96.56 382 LEU A C 1
ATOM 2911 O O . LEU A 1 382 ? -15.402 -16.019 12.925 1.00 96.56 382 LEU A O 1
ATOM 2915 N N . LEU A 1 383 ? -15.443 -14.303 11.470 1.00 96.19 383 LEU A N 1
ATOM 2916 C CA . LEU A 1 383 ? -16.833 -14.478 11.052 1.00 96.19 383 LEU A CA 1
ATOM 2917 C C . LEU A 1 383 ? -17.016 -15.683 10.124 1.00 96.19 383 LEU A C 1
ATOM 2919 O O . LEU A 1 383 ? -18.012 -16.394 10.212 1.00 96.19 383 LEU A O 1
ATOM 2923 N N . GLY A 1 384 ? -16.056 -15.926 9.229 1.00 90.62 384 GLY A N 1
ATOM 2924 C CA . GLY A 1 384 ? -16.198 -16.934 8.180 1.00 90.62 384 GLY A CA 1
ATOM 2925 C C . GLY A 1 384 ? -15.659 -18.320 8.522 1.00 90.62 384 GLY A C 1
ATOM 2926 O O . GLY A 1 384 ? -16.118 -19.296 7.935 1.00 90.62 384 GLY A O 1
ATOM 2927 N N . ARG A 1 385 ? -14.673 -18.430 9.423 1.00 88.06 385 ARG A N 1
ATOM 2928 C CA . ARG A 1 385 ? -14.030 -19.715 9.765 1.00 88.06 385 ARG A CA 1
ATOM 2929 C C . ARG A 1 385 ? -14.112 -20.047 11.252 1.00 88.06 385 ARG A C 1
ATOM 2931 O O . ARG A 1 385 ? -14.287 -21.213 11.586 1.00 88.06 385 ARG A O 1
ATOM 2938 N N . CYS A 1 386 ? -14.014 -19.056 12.139 1.00 90.75 386 CYS A N 1
ATOM 2939 C CA . CYS A 1 386 ? -14.061 -19.296 13.586 1.00 90.75 386 CYS A CA 1
ATOM 2940 C C . CYS A 1 386 ? -15.489 -19.365 14.157 1.00 90.75 386 CYS A C 1
ATOM 2942 O O . CYS A 1 386 ? -15.639 -19.717 15.323 1.00 90.75 386 CYS A O 1
ATOM 2944 N N . GLY A 1 387 ? -16.526 -19.066 13.366 1.00 91.69 387 GLY A N 1
ATOM 2945 C CA . GLY A 1 387 ? -17.932 -19.266 13.741 1.00 91.69 387 GLY A CA 1
ATOM 2946 C C . GLY A 1 387 ? -18.550 -18.166 14.609 1.00 91.69 387 GLY A C 1
ATOM 2947 O O . GLY A 1 387 ? -19.593 -18.395 15.219 1.00 91.69 387 GLY A O 1
ATOM 2948 N N . PHE A 1 388 ? -17.930 -16.984 14.695 1.00 96.44 388 PHE A N 1
ATOM 2949 C CA . PHE A 1 388 ? -18.525 -15.846 15.400 1.00 96.44 388 PHE A CA 1
ATOM 2950 C C . PHE A 1 388 ? -19.721 -15.285 14.629 1.00 96.44 388 PHE A C 1
ATOM 2952 O O . PHE A 1 388 ? -19.664 -15.137 13.410 1.00 96.44 388 PHE A O 1
ATOM 2959 N N . ALA A 1 389 ? -20.792 -14.928 15.341 1.00 96.75 389 ALA A N 1
ATOM 2960 C CA . ALA A 1 389 ? -21.968 -14.321 14.721 1.00 96.75 389 ALA A CA 1
ATOM 2961 C C . ALA A 1 389 ? -21.722 -12.848 14.364 1.00 96.75 389 ALA A C 1
ATOM 2963 O O . ALA A 1 389 ? -22.219 -12.368 13.341 1.00 96.75 389 ALA A O 1
ATOM 2964 N N . SER A 1 390 ? -20.928 -12.164 15.189 1.00 97.88 390 SER A N 1
ATOM 2965 C CA . SER A 1 390 ? -20.522 -10.771 15.028 1.00 97.88 390 SER A CA 1
ATOM 2966 C C . SER A 1 390 ? -19.139 -10.531 15.629 1.00 97.88 390 SER A C 1
ATOM 2968 O O . SER A 1 390 ? -18.763 -11.161 16.621 1.00 97.88 390 SER A O 1
ATOM 2970 N N . ALA A 1 391 ? -18.404 -9.588 15.051 1.00 98.44 391 ALA A N 1
ATOM 2971 C CA . ALA A 1 391 ? -17.104 -9.145 15.525 1.00 98.44 391 ALA A CA 1
ATOM 2972 C C . ALA A 1 391 ? -17.042 -7.613 15.512 1.00 98.44 391 ALA A C 1
ATOM 2974 O O . ALA A 1 391 ? -17.505 -6.983 14.561 1.00 98.44 391 ALA A O 1
ATOM 2975 N N . VAL A 1 392 ? -16.476 -7.021 16.560 1.00 98.69 392 VAL A N 1
ATOM 2976 C CA . VAL A 1 392 ? -16.229 -5.580 16.663 1.00 98.69 392 VAL A CA 1
ATOM 2977 C C . VAL A 1 392 ? -14.731 -5.364 16.795 1.00 98.69 392 VAL A C 1
ATOM 2979 O O . VAL A 1 392 ? -14.117 -5.787 17.776 1.00 98.69 392 VAL A O 1
ATOM 2982 N N . TYR A 1 393 ? -14.144 -4.724 15.792 1.00 98.81 393 TYR A N 1
ATOM 2983 C CA . TYR A 1 393 ? -12.770 -4.262 15.856 1.00 98.81 393 TYR A CA 1
ATOM 2984 C C . TYR A 1 393 ? -12.694 -2.936 16.613 1.00 98.81 393 TYR A C 1
ATOM 2986 O O . TYR A 1 393 ? -13.490 -2.032 16.350 1.00 98.81 393 TYR A O 1
ATOM 2994 N N . LEU A 1 394 ? -11.705 -2.839 17.500 1.00 98.69 394 LEU A N 1
ATOM 2995 C CA . LEU A 1 394 ? -11.348 -1.642 18.254 1.00 98.69 394 LEU A CA 1
ATOM 2996 C C . LEU A 1 394 ? -9.831 -1.426 18.172 1.00 98.69 394 LEU A C 1
ATOM 2998 O O . LEU A 1 394 ? -9.063 -2.378 18.354 1.00 98.69 394 LEU A O 1
ATOM 3002 N N . ASP A 1 395 ? -9.387 -0.195 17.923 1.00 98.25 395 ASP A N 1
ATOM 3003 C CA . ASP A 1 395 ? -7.966 0.154 17.987 1.00 98.25 395 ASP A CA 1
ATOM 3004 C C . ASP A 1 395 ? -7.409 -0.107 19.395 1.00 98.25 395 ASP A C 1
ATOM 3006 O O . ASP A 1 395 ? -8.122 0.051 20.391 1.00 98.25 395 ASP A O 1
ATOM 3010 N N . PRO A 1 396 ? -6.132 -0.516 19.507 1.00 97.50 396 PRO A N 1
ATOM 3011 C CA . PRO A 1 396 ? -5.569 -0.969 20.776 1.00 97.50 396 PRO A CA 1
ATOM 3012 C C . PRO A 1 396 ? -5.522 0.133 21.836 1.00 97.50 396 PRO A C 1
ATOM 3014 O O . PRO A 1 396 ? -5.494 -0.180 23.018 1.00 97.50 396 PRO A O 1
ATOM 3017 N N . ASP A 1 397 ? -5.515 1.406 21.437 1.00 97.06 397 ASP A N 1
ATOM 3018 C CA . ASP A 1 397 ? -5.484 2.584 22.306 1.00 97.06 397 ASP A CA 1
ATOM 3019 C C . ASP A 1 397 ? -6.877 3.160 22.617 1.00 97.06 397 ASP A C 1
ATOM 3021 O O . ASP A 1 397 ? -7.042 4.361 22.851 1.00 97.06 397 ASP A O 1
ATOM 3025 N N . MET A 1 398 ? -7.891 2.299 22.651 1.00 97.88 398 MET A N 1
ATOM 3026 C CA . MET A 1 398 ? -9.234 2.636 23.110 1.00 97.88 398 MET A CA 1
ATOM 3027 C C . MET A 1 398 ? -9.496 2.156 24.542 1.00 97.88 398 MET A C 1
ATOM 3029 O O . MET A 1 398 ? -8.897 1.197 25.028 1.00 97.88 398 MET A O 1
ATOM 3033 N N . LEU A 1 399 ? -10.435 2.819 25.216 1.00 97.88 399 LEU A N 1
ATOM 3034 C CA . LEU A 1 399 ? -10.914 2.448 26.545 1.00 97.88 399 LEU A CA 1
ATOM 3035 C C . LEU A 1 399 ? -12.434 2.291 26.531 1.00 97.88 399 LEU A C 1
ATOM 3037 O O . LEU A 1 399 ? -13.149 3.251 26.225 1.00 97.88 399 LEU A O 1
ATOM 3041 N N . ALA A 1 400 ? -12.918 1.103 26.900 1.00 97.94 400 ALA A N 1
ATOM 3042 C CA . ALA A 1 400 ? -14.337 0.864 27.132 1.00 97.94 400 ALA A CA 1
ATOM 3043 C C . ALA A 1 400 ? -14.737 1.367 28.530 1.00 97.94 400 ALA A C 1
ATOM 3045 O O . ALA A 1 400 ? -14.024 1.157 29.509 1.00 97.94 400 ALA A O 1
ATOM 3046 N N . LEU A 1 401 ? -15.861 2.072 28.615 1.00 97.62 401 LEU A N 1
ATOM 3047 C CA . LEU A 1 401 ? -16.338 2.745 29.835 1.00 97.62 401 LEU A CA 1
ATOM 3048 C C . LEU A 1 401 ? -17.809 2.430 30.149 1.00 97.62 401 LEU A C 1
ATOM 3050 O O . LEU A 1 401 ? -18.287 2.712 31.250 1.00 97.62 401 LEU A O 1
ATOM 3054 N N . ALA A 1 402 ? -18.522 1.840 29.189 1.00 96.94 402 ALA A N 1
ATOM 3055 C CA . ALA A 1 402 ? -19.862 1.299 29.350 1.00 96.94 402 ALA A CA 1
ATOM 3056 C C . ALA A 1 402 ? -20.128 0.221 28.284 1.00 96.94 402 ALA A C 1
ATOM 3058 O O . ALA A 1 402 ? -19.311 -0.005 27.388 1.00 96.94 402 ALA A O 1
ATOM 3059 N N . ARG A 1 403 ? -21.288 -0.438 28.377 1.00 96.12 403 ARG A N 1
ATOM 3060 C CA . ARG A 1 403 ? -21.754 -1.397 27.366 1.00 96.12 403 ARG A CA 1
ATOM 3061 C C . ARG A 1 403 ? -22.085 -0.698 26.048 1.00 96.12 403 ARG A C 1
ATOM 3063 O O . ARG A 1 403 ? -22.626 0.403 26.058 1.00 96.12 403 ARG A O 1
ATOM 3070 N N . MET A 1 404 ? -21.800 -1.376 24.940 1.00 96.44 404 MET A N 1
ATOM 3071 C CA . MET A 1 404 ? -22.113 -0.958 23.567 1.00 96.44 404 MET A CA 1
ATOM 3072 C C . MET A 1 404 ? -23.273 -1.792 22.995 1.00 96.44 404 MET A C 1
ATOM 3074 O O . MET A 1 404 ? -23.152 -2.396 21.927 1.00 96.44 404 MET A O 1
ATOM 3078 N N . ASP A 1 405 ? -24.382 -1.889 23.731 1.00 94.31 405 ASP A N 1
ATOM 3079 C CA . ASP A 1 405 ? -25.501 -2.769 23.367 1.00 94.31 405 ASP A CA 1
ATOM 3080 C C . ASP A 1 405 ? -26.180 -2.332 22.058 1.00 94.31 405 ASP A C 1
ATOM 3082 O O . ASP A 1 405 ? -26.570 -3.170 21.249 1.00 94.31 405 ASP A O 1
ATOM 3086 N N . GLU A 1 406 ? -26.207 -1.031 21.758 1.00 93.62 406 GLU A N 1
ATOM 3087 C CA . GLU A 1 406 ? -26.754 -0.511 20.501 1.00 93.62 406 GLU A CA 1
ATOM 3088 C C . GLU A 1 406 ? -25.995 -1.046 19.278 1.00 93.62 406 GLU A C 1
ATOM 3090 O O . GLU A 1 406 ? -26.590 -1.301 18.230 1.00 93.62 406 GLU A O 1
ATOM 3095 N N . VAL A 1 407 ? -24.681 -1.254 19.403 1.00 96.06 407 VAL A N 1
ATOM 3096 C CA . VAL A 1 407 ? -23.838 -1.804 18.333 1.00 96.06 407 VAL A CA 1
ATOM 3097 C C . VAL A 1 407 ? -24.119 -3.292 18.153 1.00 96.06 407 VAL A C 1
ATOM 3099 O O . VAL A 1 407 ? -24.334 -3.758 17.030 1.00 96.06 407 VAL A O 1
ATOM 3102 N N . THR A 1 408 ? -24.106 -4.051 19.249 1.00 94.25 408 THR A N 1
ATOM 3103 C CA . THR A 1 408 ? -24.242 -5.512 19.205 1.00 94.25 408 THR A CA 1
ATOM 3104 C C . THR A 1 408 ? -25.644 -5.923 18.754 1.00 94.25 408 THR A C 1
ATOM 3106 O O . THR A 1 408 ? -25.775 -6.826 17.925 1.00 94.25 408 THR A O 1
ATOM 3109 N N . GLU A 1 409 ? -26.684 -5.202 19.183 1.00 95.25 409 GLU A N 1
ATOM 3110 C CA . GLU A 1 409 ? -28.061 -5.399 18.725 1.00 95.25 409 GLU A CA 1
ATOM 3111 C C . GLU A 1 409 ? -28.207 -5.181 17.216 1.00 95.25 409 GLU A C 1
ATOM 3113 O O . GLU A 1 409 ? -28.882 -5.965 16.543 1.00 95.25 409 GLU A O 1
ATOM 3118 N N . ARG A 1 410 ? -27.558 -4.151 16.656 1.00 97.12 410 ARG A N 1
ATOM 3119 C CA . ARG A 1 410 ? -27.585 -3.875 15.209 1.00 97.12 410 ARG A CA 1
ATOM 3120 C C . ARG A 1 410 ? -26.925 -4.989 14.416 1.00 97.12 410 ARG A C 1
ATOM 3122 O O . ARG A 1 410 ? -27.525 -5.486 13.464 1.00 97.12 410 ARG A O 1
ATOM 3129 N N . LEU A 1 411 ? -25.734 -5.423 14.828 1.00 97.19 411 LEU A N 1
ATOM 3130 C CA . LEU A 1 411 ? -25.009 -6.516 14.169 1.00 97.19 411 LEU A CA 1
ATOM 3131 C C . LEU A 1 411 ? -25.791 -7.832 14.204 1.00 97.19 411 LEU A C 1
ATOM 3133 O O . LEU A 1 411 ? -25.810 -8.574 13.219 1.00 97.19 411 LEU A O 1
ATOM 3137 N N . TRP A 1 412 ? -26.465 -8.108 15.320 1.00 93.06 412 TRP A N 1
ATOM 3138 C CA . TRP A 1 412 ? -27.315 -9.284 15.451 1.00 93.06 412 TRP A CA 1
ATOM 3139 C C . TRP A 1 412 ? -28.564 -9.180 14.563 1.00 93.06 412 TRP A C 1
ATOM 3141 O O . TRP A 1 412 ? -28.883 -10.109 13.816 1.00 93.06 412 TRP A O 1
ATOM 3151 N N . ARG A 1 413 ? -29.254 -8.034 14.584 1.00 93.56 413 ARG A N 1
ATOM 3152 C CA . ARG A 1 413 ? -30.579 -7.875 13.974 1.00 93.56 413 ARG A CA 1
ATOM 3153 C C . ARG A 1 413 ? -30.556 -7.652 12.466 1.00 93.56 413 ARG A C 1
ATOM 3155 O O . ARG A 1 413 ? -31.249 -8.378 11.749 1.00 93.56 413 ARG A O 1
ATOM 3162 N N . ASP A 1 414 ? -29.817 -6.658 11.976 1.00 95.00 414 ASP A N 1
ATOM 3163 C CA . ASP A 1 414 ? -29.976 -6.159 10.599 1.00 95.00 414 ASP A CA 1
ATOM 3164 C C . ASP A 1 414 ? -28.702 -5.640 9.913 1.00 95.00 414 ASP A C 1
ATOM 3166 O O . ASP A 1 414 ? -28.629 -5.711 8.687 1.00 95.00 414 ASP A O 1
ATOM 3170 N N . ALA A 1 415 ? -27.690 -5.180 10.648 1.00 98.00 415 ALA A N 1
ATOM 3171 C CA . ALA A 1 415 ? -26.504 -4.567 10.059 1.00 98.00 415 ALA A CA 1
ATOM 3172 C C . ALA A 1 415 ? -25.509 -5.602 9.503 1.00 98.00 415 ALA A C 1
ATOM 3174 O O . ALA A 1 415 ? -25.115 -6.562 10.176 1.00 98.00 415 ALA A O 1
ATOM 3175 N N . ALA A 1 416 ? -25.047 -5.373 8.273 1.00 97.81 416 ALA A N 1
ATOM 3176 C CA . ALA A 1 416 ? -23.851 -6.014 7.734 1.00 97.81 416 ALA A CA 1
ATOM 3177 C C . ALA A 1 416 ? -22.599 -5.401 8.374 1.00 97.81 416 ALA A C 1
ATOM 3179 O O . ALA A 1 416 ? -21.758 -6.130 8.900 1.00 97.81 416 ALA A O 1
ATOM 3180 N N . LEU A 1 417 ? -22.531 -4.065 8.385 1.00 98.50 417 LEU A N 1
ATOM 3181 C CA . LEU A 1 417 ? -21.455 -3.280 8.984 1.00 98.50 417 LEU A CA 1
ATOM 3182 C C . LEU A 1 417 ? -22.022 -2.189 9.901 1.00 98.50 417 LEU A C 1
ATOM 3184 O O . LEU A 1 417 ? -23.061 -1.598 9.597 1.00 98.50 417 LEU A O 1
ATOM 3188 N N . VAL A 1 418 ? -21.312 -1.892 10.989 1.00 98.62 418 VAL A N 1
ATOM 3189 C CA . VAL A 1 418 ? -21.553 -0.732 11.856 1.00 98.62 418 VAL A CA 1
ATOM 3190 C C . VAL A 1 418 ? -20.314 0.157 11.844 1.00 98.62 418 VAL A C 1
ATOM 3192 O O . VAL A 1 418 ? -19.235 -0.293 12.226 1.00 98.62 418 VAL A O 1
ATOM 3195 N N . LEU A 1 419 ? -20.477 1.413 11.428 1.00 98.19 419 LEU A N 1
ATOM 3196 C CA . LEU A 1 419 ? -19.407 2.415 11.370 1.00 98.19 419 LEU A CA 1
ATOM 3197 C C . LEU A 1 419 ? -19.746 3.639 12.221 1.00 98.19 419 LEU A C 1
ATOM 3199 O O . LEU A 1 419 ? -20.918 3.978 12.390 1.00 98.19 419 LEU A O 1
ATOM 3203 N N . THR A 1 420 ? -18.718 4.344 12.691 1.00 96.56 420 THR A N 1
ATOM 3204 C CA . THR A 1 420 ? -18.839 5.613 13.422 1.00 96.56 420 THR A CA 1
ATOM 3205 C C . THR A 1 420 ? -18.181 6.742 12.623 1.00 96.56 420 THR A C 1
ATOM 3207 O O . THR A 1 420 ? -17.089 6.565 12.079 1.00 96.56 420 THR A O 1
ATOM 3210 N N . PRO A 1 421 ? -18.817 7.919 12.487 1.00 95.19 421 PRO A N 1
ATOM 3211 C CA . PRO A 1 421 ? -18.178 9.064 11.847 1.00 95.19 421 PRO A CA 1
ATOM 3212 C C . PRO A 1 421 ? -17.146 9.704 12.789 1.00 95.19 421 PRO A C 1
ATOM 3214 O O . PRO A 1 421 ? -17.309 9.653 14.010 1.00 95.19 421 PRO A O 1
ATOM 3217 N N . HIS A 1 422 ? -16.117 10.356 12.239 1.00 93.12 422 HIS A N 1
ATOM 3218 C CA . HIS A 1 422 ? -15.229 11.213 13.040 1.00 93.12 422 HIS A CA 1
ATOM 3219 C C . HIS A 1 422 ? -15.995 12.386 13.650 1.00 93.12 422 HIS A C 1
ATOM 3221 O O . HIS A 1 422 ? -15.966 12.595 14.861 1.00 93.12 422 HIS A O 1
ATOM 3227 N N . LEU A 1 423 ? -16.684 13.140 12.793 1.00 90.44 423 LEU A N 1
ATOM 3228 C CA . LEU A 1 423 ? -17.409 14.351 13.160 1.00 90.44 423 LEU A CA 1
ATOM 3229 C C . LEU A 1 423 ? -18.913 14.109 13.078 1.00 90.44 423 LEU A C 1
ATOM 3231 O O . LEU A 1 423 ? -19.401 13.423 12.175 1.00 90.44 423 LEU A O 1
ATOM 3235 N N . ARG A 1 424 ? -19.666 14.703 14.005 1.00 86.75 424 ARG A N 1
ATOM 3236 C CA . ARG A 1 424 ? -21.140 14.661 13.998 1.00 86.75 424 ARG A CA 1
ATOM 3237 C C . ARG A 1 424 ? -21.745 16.014 13.647 1.00 86.75 424 ARG A C 1
ATOM 3239 O O . ARG A 1 424 ? -22.933 16.092 13.327 1.00 86.75 424 ARG A O 1
ATOM 3246 N N . ARG A 1 425 ? -20.931 17.065 13.688 1.00 85.00 425 ARG A N 1
ATOM 3247 C CA . ARG A 1 425 ? -21.254 18.434 13.289 1.00 85.00 425 ARG A CA 1
ATOM 3248 C C . ARG A 1 425 ? -20.101 18.995 12.442 1.00 85.00 425 ARG A C 1
ATOM 3250 O O . ARG A 1 425 ? -18.998 18.464 12.518 1.00 85.00 425 ARG A O 1
ATOM 3257 N N . PRO A 1 426 ? -20.333 20.038 11.626 1.00 83.62 426 PRO A N 1
ATOM 3258 C CA . PRO A 1 426 ? -19.250 20.710 10.908 1.00 83.62 426 PRO A CA 1
ATOM 3259 C C . PRO A 1 426 ? -18.164 21.202 11.870 1.00 83.62 426 PRO A C 1
ATOM 3261 O O . PRO A 1 426 ? -18.491 21.722 12.943 1.00 83.62 426 PRO A O 1
ATOM 3264 N N . ALA A 1 427 ? -16.895 21.071 11.484 1.00 78.31 427 ALA A N 1
ATOM 3265 C CA . ALA A 1 427 ? -15.786 21.538 12.307 1.00 78.31 427 ALA A CA 1
ATOM 3266 C C . ALA A 1 427 ? -15.861 23.065 12.506 1.00 78.31 427 ALA A C 1
ATOM 3268 O O . ALA A 1 427 ? -16.054 23.832 11.561 1.00 78.31 427 ALA A O 1
ATOM 3269 N N . VAL A 1 428 ? -15.697 23.530 13.748 1.00 66.88 428 VAL A N 1
ATOM 3270 C CA . VAL A 1 428 ? -15.752 24.962 14.078 1.00 66.88 428 VAL A CA 1
ATOM 3271 C C . VAL A 1 428 ? -14.335 25.522 14.209 1.00 66.88 428 VAL A C 1
ATOM 3273 O O . VAL A 1 428 ? -13.596 25.166 15.124 1.00 66.88 428 VAL A O 1
ATOM 3276 N N . GLY A 1 429 ? -13.971 26.452 13.323 1.00 65.31 429 GLY A N 1
ATOM 3277 C CA . GLY A 1 429 ? -12.690 27.167 13.352 1.00 65.31 429 GLY A CA 1
ATOM 3278 C C . GLY A 1 429 ? -11.635 26.617 12.385 1.00 65.31 429 GLY A C 1
ATOM 3279 O O . GLY A 1 429 ? -11.924 25.822 11.498 1.00 65.31 429 GLY A O 1
ATOM 3280 N N . HIS A 1 430 ? -10.394 27.091 12.530 1.00 63.41 430 HIS A N 1
ATOM 3281 C CA . HIS A 1 430 ? -9.275 26.753 11.634 1.00 63.41 430 HIS A CA 1
ATOM 3282 C C . HIS A 1 430 ? -8.254 25.780 12.250 1.00 63.41 430 HIS A C 1
ATOM 3284 O O . HIS A 1 430 ? -7.249 25.466 11.617 1.00 63.41 430 HIS A O 1
ATOM 3290 N N . MET A 1 431 ? -8.482 25.321 13.483 1.00 65.56 431 MET A N 1
ATOM 3291 C CA . MET A 1 431 ? -7.577 24.402 14.176 1.00 65.56 431 MET A CA 1
ATOM 3292 C C . MET A 1 431 ? -7.912 22.957 13.814 1.00 65.56 431 MET A C 1
ATOM 3294 O O . MET A 1 431 ? -9.078 22.578 13.798 1.00 65.56 431 MET A O 1
ATOM 3298 N N . ALA A 1 432 ? -6.889 22.152 13.526 1.00 66.31 432 ALA A N 1
ATOM 3299 C CA . ALA A 1 432 ? -7.076 20.751 13.180 1.00 66.31 432 ALA A CA 1
ATOM 3300 C C . ALA A 1 432 ? -7.652 19.933 14.363 1.00 66.31 432 ALA A C 1
ATOM 3302 O O . ALA A 1 432 ? -7.224 20.136 15.509 1.00 66.31 432 ALA A O 1
ATOM 3303 N N . PRO A 1 433 ? -8.558 18.977 14.083 1.00 77.19 433 PRO A N 1
ATOM 3304 C CA . PRO A 1 433 ? -9.018 18.591 12.745 1.00 77.19 433 PRO A CA 1
ATOM 3305 C C . PRO A 1 433 ? -10.117 19.511 12.181 1.00 77.19 433 PRO A C 1
ATOM 3307 O O . PRO A 1 433 ? -11.100 19.822 12.840 1.00 77.19 433 PRO A O 1
ATOM 3310 N N . THR A 1 434 ? -9.939 19.920 10.924 1.00 85.12 434 THR A N 1
ATOM 3311 C CA . THR A 1 434 ? -10.924 20.633 10.093 1.00 85.12 434 THR A CA 1
ATOM 3312 C C . THR A 1 434 ? -11.715 19.653 9.221 1.00 85.12 434 THR A C 1
ATOM 3314 O O . THR A 1 434 ? -11.243 18.535 8.981 1.00 85.12 434 THR A O 1
ATOM 3317 N N . ASP A 1 435 ? -12.845 20.082 8.644 1.00 87.69 435 ASP A N 1
ATOM 3318 C CA . ASP A 1 435 ? -13.618 19.266 7.689 1.00 87.69 435 ASP A CA 1
ATOM 3319 C C . ASP A 1 435 ? -12.735 18.721 6.552 1.00 87.69 435 ASP A C 1
ATOM 3321 O O . ASP A 1 435 ? -12.816 17.547 6.200 1.00 87.69 435 ASP A O 1
ATOM 3325 N N . LEU A 1 436 ? -11.826 19.546 6.013 1.00 87.25 436 LEU A N 1
ATOM 3326 C CA . LEU A 1 436 ? -10.907 19.134 4.947 1.00 87.25 436 LEU A CA 1
ATOM 3327 C C . LEU A 1 436 ? -9.914 18.066 5.419 1.00 87.25 436 LEU A C 1
ATOM 3329 O O . LEU A 1 436 ? -9.642 17.120 4.681 1.00 87.25 436 LEU A O 1
ATOM 3333 N N . SER A 1 437 ? -9.380 18.198 6.637 1.00 86.31 437 SER A N 1
ATOM 3334 C CA . SER A 1 437 ? -8.465 17.194 7.191 1.00 86.31 437 SER A CA 1
ATOM 3335 C C . SER A 1 437 ? -9.158 15.843 7.396 1.00 86.31 437 SER A C 1
ATOM 3337 O O . SER A 1 437 ? -8.585 14.813 7.048 1.00 86.31 437 SER A O 1
ATOM 3339 N N . ILE A 1 438 ? -10.417 15.848 7.850 1.00 89.62 438 ILE A N 1
ATOM 3340 C CA . ILE A 1 438 ? -11.230 14.636 7.995 1.00 89.62 438 ILE A CA 1
ATOM 3341 C C . ILE A 1 438 ? -11.580 14.047 6.630 1.00 89.62 438 ILE A C 1
ATOM 3343 O O . ILE A 1 438 ? -11.395 12.856 6.423 1.00 89.62 438 ILE A O 1
ATOM 3347 N N . MET A 1 439 ? -11.993 14.855 5.650 1.00 89.62 439 MET A N 1
ATOM 3348 C CA . MET A 1 439 ? -12.275 14.350 4.300 1.00 89.62 439 MET A CA 1
ATOM 3349 C C . MET A 1 439 ? -11.049 13.712 3.631 1.00 89.62 439 MET A C 1
ATOM 3351 O O . MET A 1 439 ? -11.199 12.739 2.892 1.00 89.62 439 MET A O 1
ATOM 3355 N N . ARG A 1 440 ? -9.840 14.232 3.880 1.00 88.88 440 ARG A N 1
ATOM 3356 C CA . ARG A 1 440 ? -8.586 13.637 3.388 1.00 88.88 440 ARG A CA 1
ATOM 3357 C C . ARG A 1 440 ? -8.246 12.322 4.092 1.00 88.88 440 ARG A C 1
ATOM 3359 O O . ARG A 1 440 ? -7.767 11.402 3.438 1.00 88.88 440 ARG A O 1
ATOM 3366 N N . ALA A 1 441 ? -8.512 12.229 5.395 1.00 87.62 441 ALA A N 1
ATOM 3367 C CA . ALA A 1 441 ? -8.230 11.039 6.196 1.00 87.62 441 ALA A CA 1
ATOM 3368 C C . ALA A 1 441 ? -9.304 9.933 6.084 1.00 87.62 441 ALA A C 1
ATOM 3370 O O . ALA A 1 441 ? -9.012 8.760 6.299 1.00 87.62 441 ALA A O 1
ATOM 3371 N N . GLY A 1 442 ? -10.548 10.291 5.770 1.00 92.88 442 GLY A N 1
ATOM 3372 C CA . GLY A 1 442 ? -11.719 9.410 5.790 1.00 92.88 442 GLY A CA 1
ATOM 3373 C C . GLY A 1 442 ? -12.784 9.905 6.772 1.00 92.88 442 GLY A C 1
ATOM 3374 O O . GLY A 1 442 ? -12.496 10.280 7.909 1.00 92.88 442 GLY A O 1
ATOM 3375 N N . THR A 1 443 ? -14.037 9.928 6.322 1.00 93.62 443 THR A N 1
ATOM 3376 C CA . THR A 1 443 ? -15.164 10.487 7.087 1.00 93.62 443 THR A CA 1
ATOM 3377 C C . THR A 1 443 ? -15.590 9.597 8.255 1.00 93.62 443 THR A C 1
ATOM 3379 O O . THR A 1 443 ? -16.021 10.103 9.295 1.00 93.62 443 THR A O 1
ATOM 3382 N N . PHE A 1 444 ? -15.398 8.284 8.127 1.00 96.12 444 PHE A N 1
ATOM 3383 C CA . PHE A 1 444 ? -15.573 7.305 9.200 1.00 96.12 444 PHE A CA 1
ATOM 3384 C C . PHE A 1 444 ? -14.280 7.116 9.989 1.00 96.12 444 PHE A C 1
ATOM 3386 O O . PHE A 1 444 ? -13.210 7.166 9.395 1.00 96.12 444 PHE A O 1
ATOM 3393 N N . ASN A 1 445 ? -14.370 6.898 11.303 1.00 95.00 445 ASN A N 1
ATOM 3394 C CA . ASN A 1 445 ? -13.235 6.473 12.117 1.00 95.00 445 ASN A CA 1
ATOM 3395 C C . ASN A 1 445 ? -13.159 4.952 12.120 1.00 95.00 445 ASN A C 1
ATOM 3397 O O . ASN A 1 445 ? -14.051 4.287 12.635 1.00 95.00 445 ASN A O 1
ATOM 3401 N N . LEU A 1 446 ? -12.078 4.414 11.565 1.00 95.94 446 LEU A N 1
ATOM 3402 C CA . LEU A 1 446 ? -11.849 2.976 11.493 1.00 95.94 446 LEU A CA 1
ATOM 3403 C C . LEU A 1 446 ? -10.931 2.441 12.583 1.00 95.94 446 LEU A C 1
ATOM 3405 O O . LEU A 1 446 ? -10.426 1.323 12.471 1.00 95.94 446 LEU A O 1
ATOM 3409 N N . GLY A 1 447 ? -10.772 3.210 13.660 1.00 96.56 447 GLY A N 1
ATOM 3410 C CA . GLY A 1 447 ? -10.462 2.626 14.954 1.00 96.56 447 GLY A CA 1
ATOM 3411 C C . GLY A 1 447 ? -11.637 1.818 15.506 1.00 96.56 447 GLY A C 1
ATOM 3412 O O . GLY A 1 447 ? -11.441 1.005 16.397 1.00 96.56 447 GLY A O 1
ATOM 3413 N N . PHE A 1 448 ? -12.840 1.980 14.946 1.00 98.12 448 PHE A N 1
ATOM 3414 C CA . PHE A 1 448 ? -14.024 1.197 15.267 1.00 98.12 448 PHE A CA 1
ATOM 3415 C C . PHE A 1 448 ? -14.659 0.630 13.988 1.00 98.12 448 PHE A C 1
ATOM 3417 O O . PHE A 1 448 ? -14.955 1.368 13.049 1.00 98.12 448 PHE A O 1
ATOM 3424 N N . ILE A 1 449 ? -14.939 -0.674 13.957 1.00 98.50 449 ILE A N 1
ATOM 3425 C CA . ILE A 1 449 ? -15.828 -1.268 12.946 1.00 98.50 449 ILE A CA 1
ATOM 3426 C C . ILE A 1 449 ? -16.507 -2.519 13.499 1.00 98.50 449 ILE A C 1
ATOM 3428 O O . ILE A 1 449 ? -15.852 -3.453 13.958 1.00 98.50 449 ILE A O 1
ATOM 3432 N N . GLY A 1 450 ? -17.835 -2.553 13.428 1.00 98.62 450 GLY A N 1
ATOM 3433 C CA . GLY A 1 450 ? -18.624 -3.756 13.671 1.00 98.62 450 GLY A CA 1
ATOM 3434 C C . GLY A 1 450 ? -18.928 -4.481 12.364 1.00 98.62 450 GLY A C 1
ATOM 3435 O O . GLY A 1 450 ? -19.303 -3.839 11.387 1.00 98.62 450 GLY A O 1
ATOM 3436 N N . ALA A 1 451 ? -18.829 -5.808 12.347 1.00 98.62 451 ALA A N 1
ATOM 3437 C CA . ALA A 1 451 ? -19.219 -6.641 11.212 1.00 98.62 451 ALA A CA 1
ATOM 3438 C C . ALA A 1 451 ? -19.979 -7.894 11.675 1.00 98.62 451 ALA A C 1
ATOM 3440 O O . ALA A 1 451 ? -19.664 -8.486 12.711 1.00 98.62 451 ALA A O 1
ATOM 3441 N N . SER A 1 452 ? -20.994 -8.301 10.912 1.00 98.25 452 SER A N 1
ATOM 3442 C CA . SER A 1 452 ? -21.758 -9.529 11.167 1.00 98.25 452 SER A CA 1
ATOM 3443 C C . SER A 1 452 ? -21.331 -10.667 10.239 1.00 98.25 452 SER A C 1
ATOM 3445 O O . SER A 1 452 ? -20.685 -10.463 9.219 1.00 98.25 452 SER A O 1
ATOM 3447 N N . SER A 1 453 ? -21.717 -11.898 10.567 1.00 96.12 453 SER A N 1
ATOM 3448 C CA . SER A 1 453 ? -21.443 -13.102 9.756 1.00 96.12 453 SER A CA 1
ATOM 3449 C C . SER A 1 453 ? -22.320 -13.227 8.501 1.00 96.12 453 SER A C 1
ATOM 3451 O O . SER A 1 453 ? -22.324 -14.261 7.832 1.00 96.12 453 SER A O 1
ATOM 3453 N N . ARG A 1 454 ? -23.080 -12.178 8.163 1.00 94.75 454 ARG A N 1
ATOM 3454 C CA . ARG A 1 454 ? -23.969 -12.159 6.997 1.00 94.75 454 ARG A CA 1
ATOM 3455 C C . ARG A 1 454 ? -23.155 -12.286 5.704 1.00 94.75 454 ARG A C 1
ATOM 3457 O O . ARG A 1 454 ? -22.097 -11.667 5.605 1.00 94.75 454 ARG A O 1
ATOM 3464 N N . PRO A 1 455 ? -23.667 -12.984 4.673 1.00 93.31 455 PRO A N 1
ATOM 3465 C CA . PRO A 1 455 ? -22.966 -13.116 3.394 1.00 93.31 455 PRO A CA 1
ATOM 3466 C C . PRO A 1 455 ? -22.552 -11.775 2.775 1.00 93.31 455 PRO A C 1
ATOM 3468 O O . PRO A 1 455 ? -21.459 -11.661 2.232 1.00 93.31 455 PRO A O 1
ATOM 3471 N N . GLU A 1 456 ? -23.396 -10.750 2.910 1.00 94.88 456 GLU A N 1
ATOM 3472 C CA . GLU A 1 456 ? -23.109 -9.392 2.438 1.00 94.88 456 GLU A CA 1
ATOM 3473 C C . GLU A 1 456 ? -21.910 -8.760 3.158 1.00 94.88 456 GLU A C 1
ATOM 3475 O O . GLU A 1 456 ? -21.018 -8.224 2.506 1.00 94.88 456 GLU A O 1
ATOM 3480 N N . ALA A 1 457 ? -21.835 -8.883 4.486 1.00 97.25 457 ALA A N 1
ATOM 3481 C CA . ALA A 1 457 ? -20.692 -8.401 5.256 1.00 97.25 457 ALA A CA 1
ATOM 3482 C C . ALA A 1 457 ? -19.405 -9.130 4.848 1.00 97.25 457 ALA A C 1
ATOM 3484 O O . ALA A 1 457 ? -18.382 -8.490 4.629 1.00 97.25 457 ALA A O 1
ATOM 3485 N N . LEU A 1 458 ? -19.458 -10.455 4.671 1.00 94.06 458 LEU A N 1
ATOM 3486 C CA . LEU A 1 458 ? -18.300 -11.237 4.226 1.00 94.06 458 LEU A CA 1
ATOM 3487 C C . LEU A 1 458 ? -17.810 -10.802 2.836 1.00 94.06 458 LEU A C 1
ATOM 3489 O O . LEU A 1 458 ? -16.604 -10.683 2.644 1.00 94.06 458 LEU A O 1
ATOM 3493 N N . ALA A 1 459 ? -18.724 -10.514 1.904 1.00 89.75 459 ALA A N 1
ATOM 3494 C CA . ALA A 1 459 ? -18.379 -10.017 0.572 1.00 89.75 459 ALA A CA 1
ATOM 3495 C C . ALA A 1 459 ? -17.731 -8.621 0.616 1.00 89.75 459 ALA A C 1
ATOM 3497 O O . ALA A 1 459 ? -16.753 -8.379 -0.088 1.00 89.75 459 ALA A O 1
ATOM 3498 N N . LEU A 1 460 ? -18.230 -7.720 1.470 1.00 95.69 460 LEU A N 1
ATOM 3499 C CA . LEU A 1 460 ? -17.626 -6.398 1.680 1.00 95.69 460 LEU A CA 1
ATOM 3500 C C . LEU A 1 460 ? -16.240 -6.498 2.332 1.00 95.69 460 LEU A C 1
ATOM 3502 O O . LEU A 1 460 ? -15.334 -5.760 1.951 1.00 95.69 460 LEU A O 1
ATOM 3506 N N . LEU A 1 461 ? -16.051 -7.424 3.277 1.00 95.44 461 LEU A N 1
ATOM 3507 C CA . LEU A 1 461 ? -14.745 -7.698 3.882 1.00 95.44 461 LEU A CA 1
ATOM 3508 C C . LEU A 1 461 ? -13.754 -8.279 2.864 1.00 95.44 461 LEU A C 1
ATOM 3510 O O . LEU A 1 461 ? -12.589 -7.896 2.891 1.00 95.44 461 LEU A O 1
ATOM 3514 N N . ASP A 1 462 ? -14.200 -9.165 1.965 1.00 84.50 462 ASP A N 1
ATOM 3515 C CA . ASP A 1 462 ? -13.376 -9.677 0.861 1.00 84.50 462 ASP A CA 1
ATOM 3516 C C . ASP A 1 462 ? -12.988 -8.534 -0.105 1.00 84.50 462 ASP A C 1
ATOM 3518 O O . ASP A 1 462 ? -11.805 -8.352 -0.379 1.00 84.50 462 ASP A O 1
ATOM 3522 N N . TRP A 1 463 ? -13.936 -7.682 -0.522 1.00 93.62 463 TRP A N 1
ATOM 3523 C CA . TRP A 1 463 ? -13.641 -6.488 -1.336 1.00 93.62 463 TRP A CA 1
ATOM 3524 C C . TRP A 1 463 ? -12.624 -5.561 -0.659 1.00 93.62 463 TRP A C 1
ATOM 3526 O O . TRP A 1 463 ? -11.687 -5.073 -1.296 1.00 93.62 463 TRP A O 1
ATOM 3536 N N . TRP A 1 464 ? -12.793 -5.322 0.640 1.00 95.44 464 TRP A N 1
ATOM 3537 C CA . TRP A 1 464 ? -11.901 -4.461 1.403 1.00 95.44 464 TRP A CA 1
ATOM 3538 C C . TRP A 1 464 ? -10.498 -5.072 1.494 1.00 95.44 464 TRP A C 1
ATOM 3540 O O . TRP A 1 464 ? -9.528 -4.400 1.149 1.00 95.44 464 TRP A O 1
ATOM 3550 N N . ALA A 1 465 ? -10.388 -6.355 1.858 1.00 84.75 465 ALA A N 1
ATOM 3551 C CA . ALA A 1 465 ? -9.130 -7.107 1.885 1.00 84.75 465 ALA A CA 1
ATOM 3552 C C . ALA A 1 465 ? -8.355 -6.992 0.564 1.00 84.75 465 ALA A C 1
ATOM 3554 O O . ALA A 1 465 ? -7.149 -6.728 0.573 1.00 84.75 465 ALA A O 1
ATOM 3555 N N . ASP A 1 466 ? -9.064 -7.142 -0.552 1.00 80.81 466 ASP A N 1
ATOM 3556 C CA . ASP A 1 466 ? -8.531 -7.093 -1.910 1.00 80.81 466 ASP A CA 1
ATOM 3557 C C . ASP A 1 466 ? -7.917 -5.724 -2.238 1.00 80.81 466 ASP A C 1
ATOM 3559 O O . ASP A 1 466 ? -6.812 -5.644 -2.780 1.00 80.81 466 ASP A O 1
ATOM 3563 N N . HIS A 1 467 ? -8.572 -4.634 -1.830 1.00 85.00 467 HIS A N 1
ATOM 3564 C CA . HIS A 1 467 ? -8.053 -3.277 -2.023 1.00 85.00 467 HIS A CA 1
ATOM 3565 C C . HIS A 1 467 ? -6.817 -3.011 -1.161 1.00 85.00 467 HIS A C 1
ATOM 3567 O O . HIS A 1 467 ? -5.866 -2.363 -1.615 1.00 85.00 467 HIS A O 1
ATOM 3573 N N . LEU A 1 468 ? -6.798 -3.540 0.065 1.00 89.94 468 LEU A N 1
ATOM 3574 C CA . LEU A 1 468 ? -5.687 -3.347 0.994 1.00 89.94 468 LEU A CA 1
ATOM 3575 C C . LEU A 1 468 ? -4.450 -4.186 0.659 1.00 89.94 468 LEU A C 1
ATOM 3577 O O . LEU A 1 468 ? -3.434 -4.002 1.315 1.00 89.94 468 LEU A O 1
ATOM 3581 N N . LEU A 1 469 ? -4.481 -5.050 -0.364 1.00 82.19 469 LEU A N 1
ATOM 3582 C CA . LEU A 1 469 ? -3.272 -5.723 -0.863 1.00 82.19 469 LEU A CA 1
ATOM 3583 C C . LEU A 1 469 ? -2.224 -4.733 -1.386 1.00 82.19 469 LEU A C 1
ATOM 3585 O O . LEU A 1 469 ? -1.021 -5.008 -1.331 1.00 82.19 469 LEU A O 1
ATOM 3589 N N . LEU A 1 470 ? -2.681 -3.615 -1.954 1.00 80.88 470 LEU A N 1
ATOM 3590 C CA . LEU A 1 470 ? -1.822 -2.615 -2.588 1.00 80.88 470 LEU A CA 1
ATOM 3591 C C . LEU A 1 470 ? -2.058 -1.200 -2.060 1.00 80.88 470 LEU A C 1
ATOM 3593 O O . LEU A 1 470 ? -1.133 -0.393 -2.087 1.00 80.88 470 LEU A O 1
ATOM 3597 N N . ASN A 1 471 ? -3.236 -0.905 -1.504 1.00 85.06 471 ASN A N 1
ATOM 3598 C CA . ASN A 1 471 ? -3.664 0.480 -1.311 1.00 85.06 471 ASN A CA 1
ATOM 3599 C C . ASN A 1 471 ? -3.837 0.920 0.154 1.00 85.06 471 ASN A C 1
ATOM 3601 O O . ASN A 1 471 ? -4.415 1.975 0.401 1.00 85.06 471 ASN A O 1
ATOM 3605 N N . CYS A 1 472 ? -3.322 0.176 1.141 1.00 92.56 472 CYS A N 1
ATOM 3606 C CA . CYS A 1 472 ? -3.327 0.626 2.539 1.00 92.56 472 CYS A CA 1
ATOM 3607 C C . CYS A 1 472 ? -2.162 1.593 2.835 1.00 92.56 472 CYS A C 1
ATOM 3609 O O . CYS A 1 472 ? -1.189 1.229 3.486 1.00 92.56 472 CYS A O 1
ATOM 3611 N N . LEU A 1 473 ? -2.211 2.816 2.301 1.00 90.19 473 LEU A N 1
ATOM 3612 C CA . LEU A 1 473 ? -1.083 3.759 2.329 1.00 90.19 473 LEU A CA 1
ATOM 3613 C C . LEU A 1 473 ? -1.418 5.028 3.113 1.00 90.19 473 LEU A C 1
ATOM 3615 O O . LEU A 1 473 ? -2.497 5.591 2.957 1.00 90.19 473 LEU A O 1
ATOM 3619 N N . ALA A 1 474 ? -0.479 5.527 3.915 1.00 90.00 474 ALA A N 1
ATOM 3620 C CA . ALA A 1 474 ? -0.634 6.785 4.645 1.00 90.00 474 ALA A CA 1
ATOM 3621 C C . ALA A 1 474 ? -0.158 7.983 3.796 1.00 90.00 474 ALA A C 1
ATOM 3623 O O . ALA A 1 474 ? 0.956 8.472 3.967 1.00 90.00 474 ALA A O 1
ATOM 3624 N N . MET A 1 475 ? -0.998 8.449 2.866 1.00 84.50 475 MET A N 1
ATOM 3625 C CA . MET A 1 475 ? -0.725 9.573 1.951 1.00 84.50 475 MET A CA 1
ATOM 3626 C C . MET A 1 475 ? -1.879 10.593 1.961 1.00 84.50 475 MET A C 1
ATOM 3628 O O . MET A 1 475 ? -2.561 10.790 0.952 1.00 84.50 475 MET A O 1
ATOM 3632 N N . PRO A 1 476 ? -2.135 11.259 3.101 1.00 79.38 476 PRO A N 1
ATOM 3633 C CA . PRO A 1 476 ? -3.310 12.118 3.253 1.00 79.38 476 PRO A CA 1
ATOM 3634 C C . PRO A 1 476 ? -3.338 13.302 2.270 1.00 79.38 476 PRO A C 1
ATOM 3636 O O . PRO A 1 476 ? -4.419 13.769 1.915 1.00 79.38 476 PRO A O 1
ATOM 3639 N N . GLU A 1 477 ? -2.183 13.769 1.784 1.00 74.88 477 GLU A N 1
ATOM 3640 C CA . GLU A 1 477 ? -2.112 14.818 0.751 1.00 74.88 477 GLU A CA 1
ATOM 3641 C C . GLU A 1 477 ? -2.598 14.341 -0.626 1.00 74.88 477 GLU A C 1
ATOM 3643 O O . GLU A 1 477 ? -3.123 15.137 -1.402 1.00 74.88 477 GLU A O 1
ATOM 3648 N N . GLU A 1 478 ? -2.502 13.039 -0.903 1.00 76.50 478 GLU A N 1
ATOM 3649 C CA . GLU A 1 478 ? -3.037 12.395 -2.110 1.00 76.50 478 GLU A CA 1
ATOM 3650 C C . GLU A 1 478 ? -4.491 11.925 -1.920 1.00 76.50 478 GLU A C 1
ATOM 3652 O O . GLU A 1 478 ? -5.083 11.321 -2.810 1.00 76.50 478 GLU A O 1
ATOM 3657 N N . GLY A 1 479 ? -5.091 12.207 -0.757 1.00 80.25 479 GLY A N 1
ATOM 3658 C CA . GLY A 1 479 ? -6.461 11.813 -0.433 1.00 80.25 479 GLY A CA 1
ATOM 3659 C C . GLY A 1 479 ? -6.630 10.325 -0.120 1.00 80.25 479 GLY A C 1
ATOM 3660 O O . GLY A 1 479 ? -7.765 9.850 -0.119 1.00 80.25 479 GLY A O 1
ATOM 3661 N N . LEU A 1 480 ? -5.537 9.606 0.156 1.00 86.56 480 LEU A N 1
ATOM 3662 C CA . LEU A 1 480 ? -5.539 8.207 0.577 1.00 86.56 480 LEU A CA 1
ATOM 3663 C C . LEU A 1 480 ? -4.901 8.092 1.960 1.00 86.56 480 LEU A C 1
ATOM 3665 O O . LEU A 1 480 ? -3.702 8.301 2.122 1.00 86.56 480 LEU A O 1
ATOM 3669 N N . PHE A 1 481 ? -5.695 7.754 2.969 1.00 91.38 481 PHE A N 1
ATOM 3670 C CA . PHE A 1 481 ? -5.197 7.530 4.320 1.00 91.38 481 PHE A CA 1
ATOM 3671 C C . PHE A 1 481 ? -5.641 6.157 4.804 1.00 91.38 481 PHE A C 1
ATOM 3673 O O . PHE A 1 481 ? -6.780 5.971 5.236 1.00 91.38 481 PHE A O 1
ATOM 3680 N N . VAL A 1 482 ? -4.699 5.219 4.687 1.00 95.31 482 VAL A N 1
ATOM 3681 C CA . VAL A 1 482 ? -4.800 3.818 5.101 1.00 95.31 482 VAL A CA 1
ATOM 3682 C C . VAL A 1 482 ? -6.116 3.171 4.645 1.00 95.31 482 VAL A C 1
ATOM 3684 O O . VAL A 1 482 ? -6.682 3.511 3.606 1.00 95.31 482 VAL A O 1
ATOM 3687 N N . ASP A 1 483 ? -6.579 2.189 5.398 1.00 96.25 483 ASP A N 1
ATOM 3688 C CA . ASP A 1 483 ? -7.783 1.413 5.158 1.00 96.25 483 ASP A CA 1
ATOM 3689 C C . ASP A 1 483 ? -9.078 2.227 5.272 1.00 96.25 483 ASP A C 1
ATOM 3691 O O . ASP A 1 483 ? -10.055 1.971 4.567 1.00 96.25 483 ASP A O 1
ATOM 3695 N N . GLN A 1 484 ? -9.072 3.226 6.145 1.00 94.50 484 GLN A N 1
ATOM 3696 C CA . GLN A 1 484 ? -10.229 4.030 6.495 1.00 94.50 484 GLN A CA 1
ATOM 3697 C C . GLN A 1 484 ? -10.846 4.768 5.312 1.00 94.50 484 GLN A C 1
ATOM 3699 O O . GLN A 1 484 ? -12.071 4.854 5.217 1.00 94.50 484 GLN A O 1
ATOM 3704 N N . LYS A 1 485 ? -10.026 5.276 4.385 1.00 94.38 485 LYS A N 1
ATOM 3705 C CA . LYS A 1 485 ? -10.532 6.060 3.254 1.00 94.38 485 LYS A CA 1
ATOM 3706 C C . LYS A 1 485 ? -11.508 5.274 2.373 1.00 94.38 485 LYS A C 1
ATOM 3708 O O . LYS A 1 485 ? -12.454 5.849 1.840 1.00 94.38 485 LYS A O 1
ATOM 3713 N N . PHE A 1 486 ? -11.325 3.958 2.268 1.00 95.00 486 PHE A N 1
ATOM 3714 C CA . PHE A 1 486 ? -12.213 3.074 1.509 1.00 95.00 486 PHE A CA 1
ATOM 3715 C C . PHE A 1 486 ? -13.627 3.010 2.086 1.00 95.00 486 PHE A C 1
ATOM 3717 O O . PHE A 1 486 ? -14.579 2.733 1.356 1.00 95.00 486 PHE A O 1
ATOM 3724 N N . MET A 1 487 ? -13.792 3.295 3.379 1.00 96.38 487 MET A N 1
ATOM 3725 C CA . MET A 1 487 ? -15.091 3.204 4.039 1.00 96.38 487 MET A CA 1
ATOM 3726 C C . MET A 1 487 ? -16.037 4.344 3.663 1.00 96.38 487 MET A C 1
ATOM 3728 O O . MET A 1 487 ? -17.250 4.192 3.794 1.00 96.38 487 MET A O 1
ATOM 3732 N N . ASP A 1 488 ? -15.515 5.434 3.094 1.00 95.94 488 ASP A N 1
ATOM 3733 C CA . ASP A 1 488 ? -16.328 6.508 2.511 1.00 95.94 488 ASP A CA 1
ATOM 3734 C C . ASP A 1 488 ? -17.243 5.995 1.377 1.00 95.94 488 ASP A C 1
ATOM 3736 O O . ASP A 1 488 ? -18.255 6.622 1.069 1.00 95.94 488 ASP A O 1
ATOM 3740 N N . LEU A 1 489 ? -16.918 4.842 0.776 1.00 95.88 489 LEU A N 1
ATOM 3741 C CA . LEU A 1 489 ? -17.705 4.210 -0.287 1.00 95.88 489 LEU A CA 1
ATOM 3742 C C . LEU A 1 489 ? -18.853 3.335 0.240 1.00 95.88 489 LEU A C 1
ATOM 3744 O O . LEU A 1 489 ? -19.796 3.066 -0.506 1.00 95.88 489 LEU A O 1
ATOM 3748 N N . MET A 1 490 ? -18.820 2.913 1.512 1.00 96.69 490 MET A N 1
ATOM 3749 C CA . MET A 1 490 ? -19.795 1.959 2.067 1.00 96.69 490 MET A CA 1
ATOM 3750 C C . MET A 1 490 ? -21.259 2.398 1.911 1.00 96.69 490 MET A C 1
ATOM 3752 O O . MET A 1 490 ? -22.071 1.552 1.527 1.00 96.69 490 MET A O 1
ATOM 3756 N N . PRO A 1 491 ? -21.631 3.683 2.114 1.00 96.62 491 PRO A N 1
ATOM 3757 C CA . PRO A 1 491 ? -23.008 4.133 1.894 1.00 96.62 491 PRO A CA 1
ATOM 3758 C C . PRO A 1 491 ? -23.512 3.931 0.457 1.00 96.62 491 PRO A C 1
ATOM 3760 O O . PRO A 1 491 ? -24.719 3.861 0.241 1.00 96.62 491 PRO A O 1
ATOM 3763 N N . GLY A 1 492 ? -22.607 3.858 -0.524 1.00 96.56 492 GLY A N 1
ATOM 3764 C CA . GLY A 1 492 ? -22.939 3.583 -1.922 1.00 96.56 492 GLY A CA 1
ATOM 3765 C C . GLY A 1 492 ? -22.986 2.093 -2.274 1.00 96.56 492 GLY A C 1
ATOM 3766 O O . GLY A 1 492 ? -23.526 1.747 -3.322 1.00 96.56 492 GLY A O 1
ATOM 3767 N N . PHE A 1 493 ? -22.430 1.213 -1.436 1.00 94.25 493 PHE A N 1
ATOM 3768 C CA . PHE A 1 493 ? -22.295 -0.218 -1.734 1.00 94.25 493 PHE A CA 1
ATOM 3769 C C . PHE A 1 493 ? -23.382 -1.087 -1.111 1.00 94.25 493 PHE A C 1
ATOM 3771 O O . PHE A 1 493 ? -23.724 -2.123 -1.676 1.00 94.25 493 PHE A O 1
ATOM 3778 N N . THR A 1 494 ? -23.921 -0.699 0.045 1.00 95.19 494 THR A N 1
ATOM 3779 C CA . THR A 1 494 ? -24.857 -1.544 0.793 1.00 95.19 494 THR A CA 1
ATOM 3780 C C . THR A 1 494 ? -25.927 -0.728 1.515 1.00 95.19 494 THR A C 1
ATOM 3782 O O . THR A 1 494 ? -25.655 0.315 2.107 1.00 95.19 494 THR A O 1
ATOM 3785 N N . GLY A 1 495 ? -27.162 -1.241 1.506 1.00 95.56 495 GLY A N 1
ATOM 3786 C CA . GLY A 1 495 ? -28.253 -0.735 2.345 1.00 95.56 495 GLY A CA 1
ATOM 3787 C C . GLY A 1 495 ? -28.227 -1.275 3.782 1.00 95.56 495 GLY A C 1
ATOM 3788 O O . GLY A 1 495 ? -28.977 -0.792 4.625 1.00 95.56 495 GLY A O 1
ATOM 3789 N N . ALA A 1 496 ? -27.374 -2.262 4.068 1.00 96.69 496 ALA A N 1
ATOM 3790 C CA . ALA A 1 496 ? -27.202 -2.887 5.378 1.00 96.69 496 ALA A CA 1
ATOM 3791 C C . ALA A 1 496 ? -26.062 -2.252 6.200 1.00 96.69 496 ALA A C 1
ATOM 3793 O O . ALA A 1 496 ? -25.615 -2.824 7.197 1.00 96.69 496 ALA A O 1
ATOM 3794 N N . LEU A 1 497 ? -25.582 -1.070 5.802 1.00 98.00 497 LEU A N 1
ATOM 3795 C CA . LEU A 1 497 ? -24.691 -0.247 6.615 1.00 98.00 497 LEU A CA 1
ATOM 3796 C C . LEU A 1 497 ? -25.494 0.506 7.683 1.00 98.00 497 LEU A C 1
ATOM 3798 O O . LEU A 1 497 ? -26.363 1.319 7.363 1.00 98.00 497 LEU A O 1
ATOM 3802 N N . HIS A 1 498 ? -25.139 0.318 8.953 1.00 98.12 498 HIS A N 1
ATOM 3803 C CA . HIS A 1 498 ? -25.598 1.180 10.042 1.00 98.12 498 HIS A CA 1
ATOM 3804 C C . HIS A 1 498 ? -24.497 2.173 10.420 1.00 98.12 498 HIS A C 1
ATOM 3806 O O . HIS A 1 498 ? -23.378 1.789 10.751 1.00 98.12 498 HIS A O 1
ATOM 3812 N N . VAL A 1 499 ? -24.816 3.467 10.384 1.00 97.69 499 VAL A N 1
ATOM 3813 C CA . VAL A 1 499 ? -23.914 4.517 10.875 1.00 97.69 499 VAL A CA 1
ATOM 3814 C C . VAL A 1 499 ? -24.344 4.896 12.285 1.00 97.69 499 VAL A C 1
ATOM 3816 O O . VAL A 1 499 ? -25.340 5.610 12.458 1.00 97.69 499 VAL A O 1
ATOM 3819 N N . GLU A 1 500 ? -23.591 4.423 13.276 1.00 96.25 500 GLU A N 1
ATOM 3820 C CA . GLU A 1 500 ? -23.844 4.698 14.685 1.00 96.25 500 GLU A CA 1
ATOM 3821 C C . GLU A 1 500 ? -23.387 6.118 15.039 1.00 96.25 500 GLU A C 1
ATOM 3823 O O . GLU A 1 500 ? -22.288 6.553 14.696 1.00 96.25 500 GLU A O 1
ATOM 3828 N N . ARG A 1 501 ? -24.276 6.871 15.689 1.00 94.62 501 ARG A N 1
ATOM 3829 C CA . ARG A 1 501 ? -24.093 8.289 16.029 1.00 94.62 501 ARG A CA 1
ATOM 3830 C C . ARG A 1 501 ? -24.304 8.552 17.515 1.00 94.62 501 ARG A C 1
ATOM 3832 O O . ARG A 1 501 ? -24.553 9.703 17.877 1.00 94.62 501 ARG A O 1
ATOM 3839 N N . HIS A 1 502 ? -24.252 7.536 18.365 1.00 94.19 502 HIS A N 1
ATOM 3840 C CA . HIS A 1 502 ? -24.269 7.707 19.809 1.00 94.19 502 HIS A CA 1
ATOM 3841 C C . HIS A 1 502 ? -23.087 8.608 20.260 1.00 94.19 502 HIS A C 1
ATOM 3843 O O . HIS A 1 502 ? -21.948 8.321 19.902 1.00 94.19 502 HIS A O 1
ATOM 3849 N N . PRO A 1 503 ? -23.311 9.709 21.015 1.00 92.88 503 PRO A N 1
ATOM 3850 C CA . PRO A 1 503 ? -22.263 10.647 21.465 1.00 92.88 503 PRO A CA 1
ATOM 3851 C C . PRO A 1 503 ? -21.182 10.002 22.332 1.00 92.88 503 PRO A C 1
ATOM 3853 O O . PRO A 1 503 ? -20.043 10.451 22.338 1.00 92.88 503 PRO A O 1
ATOM 3856 N N . GLY A 1 504 ? -21.548 8.964 23.082 1.00 94.81 504 GLY A N 1
ATOM 3857 C CA . GLY A 1 504 ? -20.615 8.206 23.906 1.00 94.81 504 GLY A CA 1
ATOM 3858 C C . GLY A 1 504 ? -19.775 7.193 23.131 1.00 94.81 504 GLY A C 1
ATOM 3859 O O . GLY A 1 504 ? -18.957 6.521 23.748 1.00 94.81 504 GLY A O 1
ATOM 3860 N N . LEU A 1 505 ? -19.986 7.042 21.821 1.00 92.50 505 LEU A N 1
ATOM 3861 C CA . LEU A 1 505 ? -19.224 6.133 20.974 1.00 92.50 505 LEU A CA 1
ATOM 3862 C C . LEU A 1 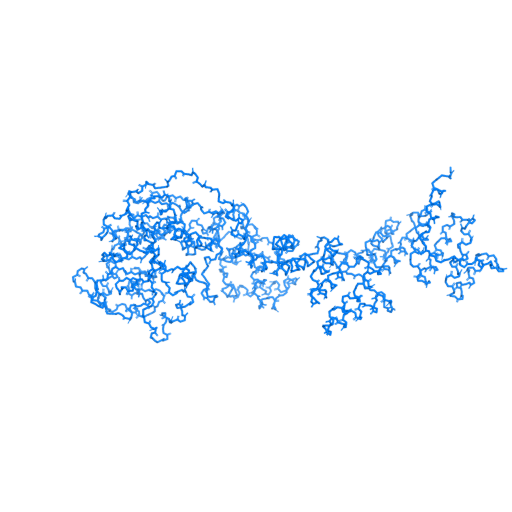505 ? -18.275 6.955 20.091 1.00 92.50 505 LEU A C 1
ATOM 3864 O O . LEU A 1 505 ? -18.691 7.945 19.493 1.00 92.50 505 LEU A O 1
ATOM 3868 N N . ASN A 1 506 ? -17.010 6.536 19.987 1.00 91.56 506 ASN A N 1
ATOM 3869 C CA . ASN A 1 506 ? -15.984 7.203 19.174 1.00 91.56 506 ASN A CA 1
ATOM 3870 C C . ASN A 1 506 ? -15.637 8.646 19.621 1.00 91.56 506 ASN A C 1
ATOM 3872 O O . ASN A 1 506 ? -15.419 9.533 18.788 1.00 91.56 506 ASN A O 1
ATOM 3876 N N . LEU A 1 507 ? -15.592 8.899 20.935 1.00 95.56 507 LEU A N 1
ATOM 3877 C CA . LEU A 1 507 ? -15.145 10.189 21.470 1.00 95.56 507 LEU A CA 1
ATOM 3878 C C . LEU A 1 507 ? -13.611 10.250 21.512 1.00 95.56 507 LEU A C 1
ATOM 3880 O O . LEU A 1 507 ? -12.968 9.366 22.081 1.00 95.56 507 LEU A O 1
ATOM 3884 N N . ALA A 1 508 ? -13.021 11.300 20.942 1.00 95.38 508 ALA A N 1
ATOM 3885 C CA . ALA A 1 508 ? -11.575 11.525 20.961 1.00 95.38 508 ALA A CA 1
ATOM 3886 C C . ALA A 1 508 ? -11.234 13.001 20.720 1.00 95.38 508 ALA A C 1
ATOM 3888 O O . ALA A 1 508 ? -12.111 13.853 20.614 1.00 95.38 508 ALA A O 1
ATOM 3889 N N . TYR A 1 509 ? -9.948 13.320 20.553 1.00 92.75 509 TYR A N 1
ATOM 3890 C CA . TYR A 1 509 ? -9.501 14.700 20.335 1.00 92.75 509 TYR A CA 1
ATOM 3891 C C . TYR A 1 509 ? -10.143 15.397 19.116 1.00 92.75 509 TYR A C 1
ATOM 3893 O O . TYR A 1 509 ? -10.140 16.625 19.070 1.00 92.75 509 TYR A O 1
ATOM 3901 N N . TRP A 1 510 ? -10.659 14.656 18.126 1.00 91.44 510 TRP A N 1
ATOM 3902 C CA . TRP A 1 510 ? -11.250 15.238 16.914 1.00 91.44 510 TRP A CA 1
ATOM 3903 C C . TRP A 1 510 ? -12.663 15.785 17.092 1.00 91.44 510 TRP A C 1
ATOM 3905 O O . TRP A 1 510 ? -13.018 16.716 16.381 1.00 91.44 510 TRP A O 1
ATOM 3915 N N . ASN A 1 511 ? -13.444 15.233 18.020 1.00 92.12 511 ASN A N 1
ATOM 3916 C CA . ASN A 1 511 ? -14.832 15.636 18.264 1.00 92.12 511 ASN A CA 1
ATOM 3917 C C . ASN A 1 511 ? -15.103 16.016 19.727 1.00 92.12 511 ASN A C 1
ATOM 3919 O O . ASN A 1 511 ? -16.205 16.447 20.047 1.00 92.12 511 ASN A O 1
ATOM 3923 N N . LEU A 1 512 ? -14.116 15.922 20.628 1.00 92.19 512 LEU A N 1
ATOM 3924 C CA . LEU A 1 512 ? -14.308 16.232 22.048 1.00 92.19 512 LEU A CA 1
ATOM 3925 C C . LEU A 1 512 ? -14.792 17.670 22.290 1.00 92.19 512 LEU A C 1
ATOM 3927 O O . LEU A 1 512 ? -15.577 17.900 23.202 1.00 92.19 512 LEU A O 1
ATOM 3931 N N . SER A 1 513 ? -14.374 18.636 21.466 1.00 88.44 513 SER A N 1
ATOM 3932 C CA . SER A 1 513 ? -14.839 20.028 21.559 1.00 88.44 513 SER A CA 1
ATOM 3933 C C . SER A 1 513 ? -16.309 20.219 21.164 1.00 88.44 513 SER A C 1
ATOM 3935 O O . SER A 1 513 ? -16.884 21.262 21.470 1.00 88.44 513 SER A O 1
ATOM 3937 N N . GLU A 1 514 ? -16.931 19.236 20.502 1.00 86.94 514 GLU A N 1
ATOM 3938 C CA . GLU A 1 514 ? -18.354 19.253 20.139 1.00 86.94 514 GLU A CA 1
ATOM 3939 C C . GLU A 1 514 ? -19.270 18.880 21.314 1.00 86.94 514 GLU A C 1
ATOM 3941 O O . GLU A 1 514 ? -20.495 19.027 21.204 1.00 86.94 514 GLU A O 1
ATOM 3946 N N . HIS A 1 515 ? -18.688 18.386 22.410 1.00 90.56 515 HIS A N 1
ATOM 3947 C CA . HIS A 1 515 ? -19.390 17.669 23.464 1.00 90.56 515 HIS A CA 1
ATOM 3948 C C . HIS A 1 515 ? -19.108 18.220 24.863 1.00 90.56 515 HIS A C 1
ATOM 3950 O O . HIS A 1 515 ? -18.039 18.755 25.153 1.00 90.56 515 HIS A O 1
ATOM 3956 N N . SER A 1 516 ? -20.077 18.040 25.762 1.00 93.31 516 SER A N 1
ATOM 3957 C CA . SER A 1 516 ? -19.876 18.237 27.197 1.00 93.31 516 SER A CA 1
ATOM 3958 C C . SER A 1 516 ? -19.523 16.903 27.847 1.00 93.31 516 SER A C 1
ATOM 3960 O O . SER A 1 516 ? -20.364 16.007 27.908 1.00 93.31 516 SER A O 1
ATOM 3962 N N . LEU A 1 517 ? -18.279 16.780 28.320 1.00 96.94 517 LEU A N 1
ATOM 3963 C CA . LEU A 1 517 ? -17.809 15.638 29.100 1.00 96.94 517 LEU A CA 1
ATOM 3964 C C . LEU A 1 517 ? -18.008 15.923 30.592 1.00 96.94 517 LEU A C 1
ATOM 3966 O O . LEU A 1 517 ? -17.488 16.906 31.114 1.00 96.94 517 LEU A O 1
ATOM 3970 N N . THR A 1 518 ? -18.731 15.054 31.289 1.00 97.25 518 THR A N 1
ATOM 3971 C CA . THR A 1 518 ? -18.905 15.131 32.744 1.00 97.25 518 THR A CA 1
ATOM 3972 C C . THR A 1 518 ? -18.545 13.809 33.404 1.00 97.25 518 THR A C 1
ATOM 3974 O O . THR A 1 518 ? -18.565 12.744 32.782 1.00 97.25 518 THR A O 1
ATOM 3977 N N . ARG A 1 519 ? -18.202 13.874 34.692 1.00 96.44 519 ARG A N 1
ATOM 3978 C CA . ARG A 1 519 ? -17.898 12.706 35.520 1.00 96.44 519 ARG A CA 1
ATOM 3979 C C . ARG A 1 519 ? -18.812 12.679 36.742 1.00 96.44 519 ARG A C 1
ATOM 3981 O O . ARG A 1 519 ? -18.960 13.682 37.435 1.00 96.44 519 ARG A O 1
ATOM 3988 N N . HIS A 1 520 ? -19.375 11.510 37.030 1.00 93.31 520 HIS A N 1
ATOM 3989 C CA . HIS A 1 520 ? -20.214 11.235 38.193 1.00 93.31 520 HIS A CA 1
ATOM 3990 C C . HIS A 1 520 ? -19.687 9.985 38.911 1.00 93.31 520 HIS A C 1
ATOM 3992 O O . HIS A 1 520 ? -20.010 8.858 38.539 1.00 93.31 520 HIS A O 1
ATOM 3998 N N . GLY A 1 521 ? -18.843 10.172 39.931 1.00 90.56 521 GLY A N 1
ATOM 3999 C CA . GLY A 1 521 ? -18.147 9.055 40.580 1.00 90.56 521 GLY A CA 1
ATOM 4000 C C . GLY A 1 521 ? -17.203 8.353 39.600 1.00 90.56 521 GLY A C 1
ATOM 4001 O O . GLY A 1 521 ? -16.303 8.990 39.059 1.00 90.56 521 GLY A O 1
ATOM 4002 N N . ASP A 1 522 ? -17.424 7.066 39.339 1.00 87.44 522 ASP A N 1
ATOM 4003 C CA . ASP A 1 522 ? -16.627 6.274 38.386 1.00 87.44 522 ASP A CA 1
ATOM 4004 C C . ASP A 1 522 ? -17.262 6.162 36.992 1.00 87.44 522 ASP A C 1
ATOM 4006 O O . ASP A 1 522 ? -16.813 5.367 36.170 1.00 87.44 522 ASP A O 1
ATOM 4010 N N . PHE A 1 523 ? -18.290 6.969 36.718 1.00 93.94 523 PHE A N 1
ATOM 4011 C CA . PHE A 1 523 ? -18.998 6.996 35.442 1.00 93.94 523 PHE A CA 1
ATOM 4012 C C . PHE A 1 523 ? -18.742 8.307 34.702 1.00 93.94 523 PHE A C 1
ATOM 4014 O O . PHE A 1 523 ? -18.710 9.380 35.310 1.00 93.94 523 PHE A O 1
ATOM 4021 N N . TRP A 1 524 ? -18.613 8.224 33.380 1.00 97.62 524 TRP A N 1
ATOM 4022 C CA . TRP A 1 524 ? -18.486 9.381 32.497 1.00 97.62 524 TRP A CA 1
ATOM 4023 C C . TRP A 1 524 ? -19.724 9.518 31.623 1.00 97.62 524 TRP A C 1
ATOM 4025 O O . TRP A 1 524 ? -20.308 8.522 31.188 1.00 97.62 524 TRP A O 1
ATOM 4035 N N . GLN A 1 525 ? -20.110 10.761 31.355 1.00 97.50 525 GLN A N 1
ATOM 4036 C CA . GLN A 1 525 ? -21.189 11.089 30.438 1.00 97.50 525 GLN A CA 1
ATOM 4037 C C . GLN A 1 525 ? -20.739 12.099 29.386 1.00 97.50 525 GLN A C 1
ATOM 4039 O O . GLN A 1 525 ? -19.891 12.951 29.644 1.00 97.50 525 GLN A O 1
ATOM 4044 N N . VAL A 1 526 ? -21.338 11.993 28.203 1.00 96.44 526 VAL A N 1
ATOM 4045 C CA . VAL A 1 526 ? -21.150 12.869 27.048 1.00 96.44 526 VAL A CA 1
ATOM 4046 C C . VAL A 1 526 ? -22.524 13.339 26.608 1.00 96.44 526 VAL A C 1
ATOM 4048 O O . VAL A 1 526 ? -23.369 12.520 26.244 1.00 96.44 526 VAL A O 1
ATOM 4051 N N . ASP A 1 527 ? -22.776 14.643 26.681 1.00 94.81 527 ASP A N 1
ATOM 4052 C CA . ASP A 1 527 ? -24.087 15.235 26.374 1.00 94.81 527 ASP A CA 1
ATOM 4053 C C . ASP A 1 527 ? -25.252 14.546 27.128 1.00 94.81 527 ASP A C 1
ATOM 4055 O O . ASP A 1 527 ? -26.347 14.353 26.595 1.00 94.81 527 ASP A O 1
ATOM 4059 N N . GLY A 1 528 ? -25.005 14.136 28.379 1.00 94.69 528 GLY A N 1
ATOM 4060 C CA . GLY A 1 528 ? -25.979 13.459 29.247 1.00 94.69 528 GLY A CA 1
ATOM 4061 C C . GLY A 1 528 ? -26.187 11.962 28.976 1.00 94.69 528 GLY A C 1
ATOM 4062 O O . GLY 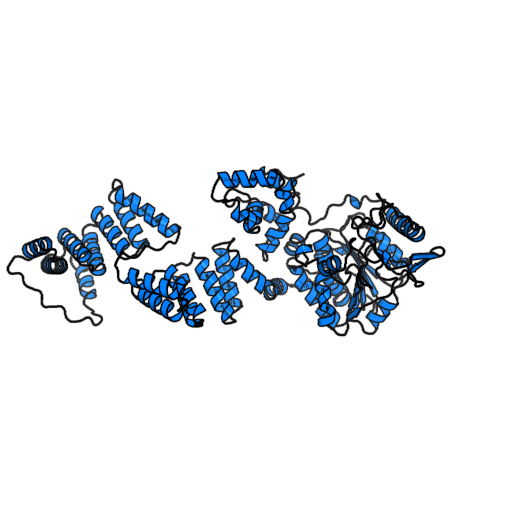A 1 528 ? -27.000 11.337 29.654 1.00 94.69 528 GLY A O 1
ATOM 4063 N N . GLN A 1 529 ? -25.466 11.369 28.021 1.00 95.44 529 GLN A N 1
ATOM 4064 C CA . GLN A 1 529 ? -25.482 9.926 27.733 1.00 95.44 529 GLN A CA 1
ATOM 4065 C C . GLN A 1 529 ? -24.200 9.264 28.242 1.00 95.44 529 GLN A C 1
ATOM 4067 O O . GLN A 1 529 ? -23.194 9.941 28.412 1.00 95.44 529 GLN A O 1
ATOM 4072 N N . ALA A 1 530 ? -24.205 7.955 28.503 1.00 96.69 530 ALA A N 1
ATOM 4073 C CA . ALA A 1 530 ? -23.010 7.262 28.993 1.00 96.69 530 ALA A CA 1
ATOM 4074 C C . ALA A 1 530 ? -21.861 7.334 27.971 1.00 96.69 530 ALA A C 1
ATOM 4076 O O . ALA A 1 530 ? -22.069 7.075 26.787 1.00 96.69 530 ALA A O 1
ATOM 4077 N N . LEU A 1 531 ? -20.644 7.653 28.420 1.00 97.81 531 LEU A N 1
ATOM 4078 C CA . LEU A 1 531 ? -19.442 7.472 27.606 1.00 97.81 531 LEU A CA 1
ATOM 4079 C C . LEU A 1 531 ? -19.171 5.967 27.497 1.00 97.81 531 LEU A C 1
ATOM 4081 O O . LEU A 1 531 ? -18.868 5.328 28.499 1.00 97.81 531 LEU A O 1
ATOM 4085 N N . GLN A 1 532 ? -19.305 5.403 26.299 1.00 97.38 532 GLN A N 1
ATOM 4086 C CA . GLN A 1 532 ? -19.101 3.976 26.041 1.00 97.38 532 GLN A CA 1
ATOM 4087 C C . GLN A 1 532 ? -17.656 3.682 25.647 1.00 97.38 532 GLN A C 1
ATOM 4089 O O . GLN A 1 532 ? -17.077 2.712 26.129 1.00 97.38 532 GLN A O 1
ATOM 4094 N N . LEU A 1 533 ? -17.071 4.524 24.795 1.00 97.81 533 LEU A N 1
ATOM 4095 C CA . LEU A 1 533 ? -15.763 4.289 24.200 1.00 97.81 533 LEU A CA 1
ATOM 4096 C C . LEU A 1 533 ? -15.020 5.610 23.989 1.00 97.81 533 LEU A C 1
ATOM 4098 O O . LEU A 1 533 ? -15.519 6.505 23.301 1.00 97.81 533 LEU A O 1
ATOM 4102 N N . PHE A 1 534 ? -13.812 5.703 24.542 1.00 98.19 534 PHE A N 1
ATOM 4103 C CA . PHE A 1 534 ? -12.903 6.824 24.312 1.00 98.19 534 PHE A CA 1
ATOM 4104 C C . PHE A 1 534 ? -11.647 6.355 23.576 1.00 98.19 534 PHE A C 1
ATOM 4106 O O . PHE A 1 534 ? -11.047 5.352 23.964 1.00 98.19 534 PHE A O 1
ATOM 4113 N N . HIS A 1 535 ? -11.223 7.085 22.543 1.00 97.88 535 HIS A N 1
ATOM 4114 C CA . HIS A 1 535 ? -10.024 6.763 21.763 1.00 97.88 535 HIS A CA 1
ATOM 4115 C C . HIS A 1 535 ? -8.861 7.688 22.138 1.00 97.88 535 HIS A C 1
ATOM 4117 O O . HIS A 1 535 ? -8.883 8.892 21.880 1.00 97.88 535 HIS A O 1
ATOM 4123 N N . PHE A 1 536 ? -7.802 7.119 22.715 1.00 97.38 536 PHE A N 1
ATOM 4124 C CA . PHE A 1 536 ? -6.587 7.824 23.129 1.00 97.38 536 PHE A CA 1
ATOM 4125 C C . PHE A 1 536 ? -5.550 7.962 22.000 1.00 97.38 536 PHE A C 1
ATOM 4127 O O . PHE A 1 536 ? -4.343 7.879 22.240 1.00 97.38 536 PHE A O 1
ATOM 4134 N N . SER A 1 537 ? -6.009 8.229 20.771 1.00 94.62 537 SER A N 1
ATOM 4135 C CA . SER A 1 537 ? -5.152 8.339 19.585 1.00 94.62 537 SER A CA 1
ATOM 4136 C C . SER A 1 537 ? -4.046 9.381 19.771 1.00 94.62 537 SER A C 1
ATOM 4138 O O . SER A 1 537 ? -4.281 10.597 19.768 1.00 94.62 537 SER A O 1
ATOM 4140 N N . GLY A 1 538 ? -2.808 8.900 19.895 1.00 93.25 538 GLY A N 1
ATOM 4141 C CA . GLY A 1 538 ? -1.613 9.727 20.067 1.00 93.25 538 GLY A CA 1
ATOM 4142 C C . GLY A 1 538 ? -1.390 10.274 21.483 1.00 93.25 538 GLY A C 1
ATOM 4143 O O . GLY A 1 538 ? -0.601 11.214 21.628 1.00 93.25 538 GLY A O 1
ATOM 4144 N N . TYR A 1 539 ? -2.070 9.728 22.495 1.00 95.38 539 TYR A N 1
ATOM 4145 C CA . TYR A 1 539 ? -1.792 9.992 23.909 1.00 95.38 539 TYR A CA 1
ATOM 4146 C C . TYR A 1 539 ? -0.465 9.351 24.334 1.00 95.38 539 TYR A C 1
ATOM 4148 O O . TYR A 1 539 ? -0.140 8.235 23.929 1.00 95.38 539 TYR A O 1
ATOM 4156 N N . ASP A 1 540 ? 0.294 10.043 25.183 1.00 92.31 540 ASP A N 1
ATOM 4157 C CA . ASP A 1 540 ? 1.509 9.504 25.792 1.00 92.31 540 ASP A CA 1
ATOM 4158 C C . ASP A 1 540 ? 1.464 9.726 27.309 1.00 92.31 540 ASP A C 1
ATOM 4160 O O . ASP A 1 540 ? 1.527 10.876 27.747 1.00 92.31 540 ASP A O 1
ATOM 4164 N N . PRO A 1 541 ? 1.406 8.664 28.133 1.00 89.88 541 PRO A N 1
ATOM 4165 C CA . PRO A 1 541 ? 1.383 8.804 29.586 1.00 89.88 541 PRO A CA 1
ATOM 4166 C C . PRO A 1 541 ? 2.683 9.389 30.167 1.00 89.88 541 PRO A C 1
ATOM 4168 O O . PRO A 1 541 ? 2.688 9.782 31.329 1.00 89.88 541 PRO A O 1
ATOM 4171 N N . GLN A 1 542 ? 3.776 9.488 29.393 1.00 89.88 542 GLN A N 1
ATOM 4172 C CA . GLN A 1 542 ? 4.977 10.237 29.802 1.00 89.88 542 GLN A CA 1
ATOM 4173 C C . GLN A 1 542 ? 4.812 11.757 29.652 1.00 89.88 542 GLN A C 1
ATOM 4175 O O . GLN A 1 542 ? 5.569 12.521 30.249 1.00 89.88 542 GLN A O 1
ATOM 4180 N N . VAL A 1 543 ? 3.809 12.207 28.893 1.00 93.75 543 VAL A N 1
ATOM 4181 C CA . VAL A 1 543 ? 3.426 13.616 28.742 1.00 93.75 543 VAL A CA 1
ATOM 4182 C C . VAL A 1 543 ? 1.942 13.759 29.117 1.00 93.75 543 VAL A C 1
ATOM 4184 O O . VAL A 1 543 ? 1.118 14.102 28.266 1.00 93.75 543 VAL A O 1
ATOM 4187 N N . PRO A 1 544 ? 1.573 13.483 30.385 1.00 92.75 544 PRO A N 1
ATOM 4188 C CA . PRO A 1 544 ? 0.182 13.261 30.791 1.00 92.75 544 PRO A CA 1
ATOM 4189 C C . PRO A 1 544 ? -0.711 14.498 30.639 1.00 92.75 544 PRO A C 1
ATOM 4191 O O . PRO A 1 544 ? -1.922 14.363 30.498 1.00 92.75 544 PRO A O 1
ATOM 4194 N N . ASP A 1 545 ? -0.127 15.699 30.612 1.00 94.69 545 ASP A N 1
ATOM 4195 C CA . ASP A 1 545 ? -0.861 16.955 30.434 1.00 94.69 545 ASP A CA 1
ATOM 4196 C C . ASP A 1 545 ? -1.269 17.225 28.974 1.00 94.69 545 ASP A C 1
ATOM 4198 O O . ASP A 1 545 ? -1.897 18.246 28.701 1.00 94.69 545 ASP A O 1
ATOM 4202 N N . ARG A 1 546 ? -0.931 16.348 28.019 1.00 94.81 546 ARG A N 1
ATOM 4203 C CA . ARG A 1 546 ? -1.305 16.476 26.603 1.00 94.81 546 ARG A CA 1
ATOM 4204 C C . ARG A 1 546 ? -2.173 15.294 26.178 1.00 94.81 546 ARG A C 1
ATOM 4206 O O . ARG A 1 546 ? -1.684 14.171 26.112 1.00 94.81 546 ARG A O 1
ATOM 4213 N N . LEU A 1 547 ? -3.425 15.560 25.786 1.00 95.31 547 LEU A N 1
ATOM 4214 C CA . LEU A 1 547 ? -4.357 14.506 25.349 1.00 95.31 547 LEU A CA 1
ATOM 4215 C C . LEU A 1 547 ? -3.882 13.760 24.093 1.00 95.31 547 LEU A C 1
ATOM 4217 O O . LEU A 1 547 ? -4.031 12.548 24.001 1.00 95.31 547 LEU A O 1
ATOM 4221 N N . SER A 1 548 ? -3.338 14.476 23.107 1.00 94.69 548 SER A N 1
ATOM 4222 C CA . SER A 1 548 ? -2.878 13.873 21.857 1.00 94.69 548 SER A CA 1
ATOM 4223 C C . SER A 1 548 ? -1.736 14.672 21.247 1.00 94.69 548 SER A C 1
ATOM 4225 O O . SER A 1 548 ? -1.741 15.900 21.269 1.00 94.69 548 SER A O 1
ATOM 4227 N N . ARG A 1 549 ? -0.766 13.988 20.635 1.00 92.88 549 ARG A N 1
ATOM 4228 C CA . ARG A 1 549 ? 0.265 14.629 19.801 1.00 92.88 549 ARG A CA 1
ATOM 4229 C C . ARG A 1 549 ? -0.287 15.262 18.516 1.00 92.88 549 ARG A C 1
ATOM 4231 O O . ARG A 1 549 ? 0.425 16.031 17.880 1.00 92.88 549 ARG A O 1
ATOM 4238 N N . HIS A 1 550 ? -1.518 14.927 18.124 1.00 88.69 550 HIS A N 1
ATOM 4239 C CA . HIS A 1 550 ? -2.136 15.379 16.875 1.00 88.69 550 HIS A CA 1
ATOM 4240 C C . HIS A 1 550 ? -2.833 16.744 16.994 1.00 88.69 550 HIS A C 1
ATOM 4242 O O . HIS A 1 550 ? -3.226 17.315 15.980 1.00 88.69 550 HIS A O 1
ATOM 4248 N N . THR A 1 551 ? -2.981 17.290 18.208 1.00 86.38 551 THR A N 1
ATOM 4249 C CA . THR A 1 551 ? -3.579 18.613 18.424 1.00 86.38 551 THR A CA 1
ATOM 4250 C C . THR A 1 551 ? -3.037 19.299 19.679 1.00 86.38 551 THR A C 1
ATOM 4252 O O . THR A 1 551 ? -2.706 18.653 20.669 1.00 86.38 551 THR A O 1
ATOM 4255 N N . GLY A 1 552 ? -2.970 20.632 19.651 1.00 87.38 552 GLY A N 1
ATOM 4256 C CA . GLY A 1 552 ? -2.636 21.458 20.817 1.00 87.38 552 GLY A CA 1
ATOM 4257 C C . GLY A 1 552 ? -3.848 21.896 21.647 1.00 87.38 552 GLY A C 1
ATOM 4258 O O . GLY A 1 552 ? -3.663 22.533 22.678 1.00 87.38 552 GLY A O 1
ATOM 4259 N N . LEU A 1 553 ? -5.079 21.583 21.217 1.00 87.69 553 LEU A N 1
ATOM 4260 C CA . LEU A 1 553 ? -6.312 22.111 21.826 1.00 87.69 553 LEU A CA 1
ATOM 4261 C C . LEU A 1 553 ? -6.494 21.720 23.298 1.00 87.69 553 LEU A C 1
ATOM 4263 O O . LEU A 1 553 ? -7.032 22.495 24.084 1.00 87.69 553 LEU A O 1
ATOM 4267 N N . PHE A 1 554 ? -6.019 20.534 23.672 1.00 91.00 554 PHE A N 1
ATOM 4268 C CA . PHE A 1 554 ? -6.176 19.963 25.011 1.00 91.00 554 PHE A CA 1
ATOM 4269 C C . PHE A 1 554 ? -4.822 19.833 25.724 1.00 91.00 554 PHE A C 1
ATOM 4271 O O . PHE A 1 554 ? -4.558 18.834 26.392 1.00 91.00 554 PHE A O 1
ATOM 4278 N N . ALA A 1 555 ? -3.938 20.816 25.522 1.00 91.69 555 ALA A N 1
ATOM 4279 C CA . ALA A 1 555 ? -2.633 20.906 26.168 1.00 91.69 555 ALA A CA 1
ATOM 4280 C C . ALA A 1 555 ? -2.434 22.313 26.787 1.00 91.69 555 ALA A C 1
ATOM 4282 O O . ALA A 1 555 ? -2.315 23.291 26.047 1.00 91.69 555 ALA A O 1
ATOM 4283 N N . PRO A 1 556 ? -2.377 22.451 28.127 1.00 94.81 556 PRO A N 1
ATOM 4284 C CA . PRO A 1 556 ? -2.548 21.387 29.114 1.00 94.81 556 PRO A CA 1
ATOM 4285 C C . PRO A 1 556 ? -4.010 20.918 29.224 1.00 94.81 556 PRO A C 1
ATOM 4287 O O . PRO A 1 556 ? -4.935 21.688 28.959 1.00 94.81 556 PRO A O 1
ATOM 4290 N N . ILE A 1 557 ? -4.224 19.683 29.678 1.00 95.31 557 ILE A N 1
ATOM 4291 C CA . ILE A 1 557 ? -5.548 19.184 30.077 1.00 95.31 557 ILE A CA 1
ATOM 4292 C C . ILE A 1 557 ? -6.007 19.944 31.329 1.00 95.31 557 ILE A C 1
ATOM 4294 O O . ILE A 1 557 ? -5.442 19.777 32.408 1.00 95.31 557 ILE A O 1
ATOM 4298 N N . ARG A 1 558 ? -7.028 20.797 31.177 1.00 94.06 558 ARG A N 1
ATOM 4299 C CA . ARG A 1 558 ? -7.598 21.613 32.269 1.00 94.06 558 ARG A CA 1
ATOM 4300 C C . ARG A 1 558 ? -8.938 21.106 32.792 1.00 94.06 558 ARG A C 1
ATOM 4302 O O . ARG A 1 558 ? -9.314 21.452 33.904 1.00 94.06 558 ARG A O 1
ATOM 4309 N N . ASP A 1 559 ? -9.660 20.348 31.976 1.00 94.94 559 ASP A N 1
ATOM 4310 C CA . ASP A 1 559 ? -10.960 19.799 32.343 1.00 94.94 559 ASP A CA 1
ATOM 4311 C C . ASP A 1 559 ? -10.790 18.641 33.339 1.00 94.94 559 ASP A C 1
ATOM 4313 O O . ASP A 1 559 ? -9.985 17.735 33.115 1.00 94.94 559 ASP A O 1
ATOM 4317 N N . GLU A 1 560 ? -11.526 18.685 34.451 1.00 95.88 560 GLU A N 1
ATOM 4318 C CA . GLU A 1 560 ? -11.399 17.708 35.538 1.00 95.88 560 GLU A CA 1
ATOM 4319 C C . GLU A 1 560 ? -11.896 16.314 35.124 1.00 95.88 560 GLU A C 1
ATOM 4321 O O . GLU A 1 560 ? -11.277 15.306 35.476 1.00 95.88 560 GLU A O 1
ATOM 4326 N N . ALA A 1 561 ? -12.980 16.239 34.344 1.00 97.12 561 ALA A N 1
ATOM 4327 C CA . ALA A 1 561 ? -13.531 14.970 33.880 1.00 97.12 561 ALA A CA 1
ATOM 4328 C C . ALA A 1 561 ? -12.580 14.290 32.885 1.00 97.12 561 ALA A C 1
ATOM 4330 O O . ALA A 1 561 ? -12.341 13.083 32.994 1.00 97.12 561 ALA A O 1
ATOM 4331 N N . LEU A 1 562 ? -11.990 15.068 31.973 1.00 96.94 562 LEU A N 1
ATOM 4332 C CA . LEU A 1 562 ? -10.965 14.614 31.038 1.00 96.94 562 LEU A CA 1
ATOM 4333 C C . LEU A 1 562 ? -9.682 14.204 31.765 1.00 96.94 562 LEU A C 1
ATOM 4335 O O . LEU A 1 562 ? -9.122 13.160 31.445 1.00 96.94 562 LEU A O 1
ATOM 4339 N N . ARG A 1 563 ? -9.233 14.977 32.763 1.00 96.88 563 ARG A N 1
ATOM 4340 C CA . ARG A 1 563 ? -8.047 14.630 33.558 1.00 96.88 563 ARG A CA 1
ATOM 4341 C C . ARG A 1 563 ? -8.233 13.302 34.285 1.00 96.88 563 ARG A C 1
ATOM 4343 O O . ARG A 1 563 ? -7.381 12.424 34.196 1.00 96.88 563 ARG A O 1
ATOM 4350 N N . ALA A 1 564 ? -9.374 13.121 34.943 1.00 96.94 564 ALA A N 1
ATOM 4351 C CA . ALA A 1 564 ? -9.695 11.861 35.601 1.00 96.94 564 ALA A CA 1
ATOM 4352 C C . ALA A 1 564 ? -9.755 10.685 34.611 1.00 96.94 564 ALA A C 1
ATOM 4354 O O . ALA A 1 564 ? -9.345 9.573 34.945 1.00 96.94 564 ALA A O 1
ATOM 4355 N N . LEU A 1 565 ? -10.249 10.925 33.393 1.00 97.00 565 LEU A N 1
ATOM 4356 C CA . LEU A 1 565 ? -10.309 9.918 32.338 1.00 97.00 565 LEU A CA 1
ATOM 4357 C C . LEU A 1 565 ? -8.908 9.508 31.860 1.00 97.00 565 LEU A C 1
ATOM 4359 O O . LEU A 1 565 ? -8.616 8.316 31.752 1.00 97.00 565 LEU A O 1
ATOM 4363 N N . THR A 1 566 ? -8.020 10.479 31.625 1.00 97.00 566 THR A N 1
ATOM 4364 C CA . THR A 1 566 ? -6.631 10.209 31.228 1.00 97.00 566 THR A CA 1
ATOM 4365 C C . THR A 1 566 ? -5.846 9.523 32.342 1.00 97.00 566 THR A C 1
ATOM 4367 O O . THR A 1 566 ? -5.101 8.583 32.071 1.00 97.00 566 THR A O 1
ATOM 4370 N N . ASP A 1 567 ? -6.068 9.920 33.598 1.00 95.75 567 ASP A N 1
ATOM 4371 C CA . ASP A 1 567 ? -5.440 9.293 34.764 1.00 95.75 567 ASP A CA 1
ATOM 4372 C C . ASP A 1 567 ? -5.905 7.832 34.924 1.00 95.75 567 ASP A C 1
ATOM 4374 O O . ASP A 1 567 ? -5.086 6.951 35.197 1.00 95.75 567 ASP A O 1
ATOM 4378 N N . ARG A 1 568 ? -7.194 7.536 34.677 1.00 95.25 568 ARG A N 1
ATOM 4379 C CA . ARG A 1 568 ? -7.720 6.157 34.657 1.00 95.25 568 ARG A CA 1
ATOM 4380 C C . ARG A 1 568 ? -7.030 5.307 33.590 1.00 95.25 568 ARG A C 1
ATOM 4382 O O . ARG A 1 568 ? -6.604 4.191 33.889 1.00 95.25 568 ARG A O 1
ATOM 4389 N N . TYR A 1 569 ? -6.910 5.819 32.367 1.00 96.12 569 TYR A N 1
ATOM 4390 C CA . TYR A 1 569 ? -6.265 5.092 31.273 1.00 96.12 569 TYR A CA 1
ATOM 4391 C C . TYR A 1 569 ? -4.775 4.842 31.546 1.00 96.12 569 TYR A C 1
ATOM 4393 O O . TYR A 1 569 ? -4.302 3.710 31.430 1.00 96.12 569 TYR A O 1
ATOM 4401 N N . ALA A 1 570 ? -4.049 5.863 32.013 1.00 95.25 570 ALA A N 1
ATOM 4402 C CA . ALA A 1 570 ? -2.647 5.736 32.399 1.00 95.25 570 ALA A CA 1
ATOM 4403 C C . ALA A 1 570 ? -2.448 4.717 33.537 1.00 95.25 570 ALA A C 1
ATOM 4405 O O . ALA A 1 570 ? -1.522 3.907 33.482 1.00 95.25 570 ALA A O 1
ATOM 4406 N N . ALA A 1 571 ? -3.337 4.703 34.537 1.00 94.12 571 ALA A N 1
ATOM 4407 C CA . ALA A 1 571 ? -3.294 3.731 35.627 1.00 94.12 571 ALA A CA 1
ATOM 4408 C C . ALA A 1 571 ? -3.529 2.290 35.143 1.00 94.12 571 ALA A C 1
ATOM 4410 O O . ALA A 1 571 ? -2.858 1.377 35.623 1.00 94.12 571 ALA A O 1
ATOM 4411 N N . LEU A 1 572 ? -4.440 2.071 34.186 1.00 93.25 572 LEU A N 1
ATOM 4412 C CA . LEU A 1 572 ? -4.650 0.755 33.570 1.00 93.25 572 LEU A CA 1
ATOM 4413 C C . LEU A 1 572 ? -3.414 0.290 32.798 1.00 93.25 572 LEU A C 1
ATOM 4415 O O . LEU A 1 572 ? -2.960 -0.832 33.010 1.00 93.25 572 LEU A O 1
ATOM 4419 N N . MET A 1 573 ? -2.815 1.157 31.977 1.00 92.19 573 MET A N 1
ATOM 4420 C CA . MET A 1 573 ? -1.567 0.832 31.280 1.00 92.19 573 MET A CA 1
ATOM 4421 C C . MET A 1 573 ? -0.427 0.510 32.259 1.00 92.19 573 MET A C 1
ATOM 4423 O O . MET A 1 573 ? 0.338 -0.426 32.030 1.00 92.19 573 MET A O 1
ATOM 4427 N N . ALA A 1 574 ? -0.327 1.245 33.371 1.00 91.88 574 ALA A N 1
ATOM 4428 C CA . ALA A 1 574 ? 0.710 1.040 34.380 1.00 91.88 574 ALA A CA 1
ATOM 4429 C C . ALA A 1 574 ? 0.613 -0.325 35.088 1.00 91.88 574 ALA A C 1
ATOM 4431 O O . ALA A 1 574 ? 1.640 -0.864 35.499 1.00 91.88 574 ALA A O 1
ATOM 4432 N N . ARG A 1 575 ? -0.583 -0.928 35.188 1.00 90.62 575 ARG A N 1
ATOM 4433 C CA . ARG A 1 575 ? -0.748 -2.298 35.726 1.00 90.62 575 ARG A CA 1
ATOM 4434 C C . ARG A 1 575 ? -0.013 -3.347 34.892 1.00 90.62 575 ARG A C 1
ATOM 4436 O O . ARG A 1 575 ? 0.394 -4.370 35.434 1.00 90.62 575 ARG A O 1
ATOM 4443 N N . HIS A 1 576 ? 0.187 -3.066 33.607 1.00 86.44 576 HIS A N 1
ATOM 4444 C CA . HIS A 1 576 ? 0.816 -3.963 32.635 1.00 86.44 576 HIS A CA 1
ATOM 4445 C C . HIS A 1 576 ? 2.266 -3.577 32.308 1.00 86.44 576 HIS A C 1
ATOM 4447 O O . HIS A 1 576 ? 2.855 -4.123 31.378 1.00 86.44 576 HIS A O 1
ATOM 4453 N N . ALA A 1 577 ? 2.862 -2.659 33.077 1.00 75.62 577 ALA A N 1
ATOM 4454 C CA . ALA A 1 577 ? 4.211 -2.131 32.852 1.00 75.62 577 ALA A CA 1
ATOM 4455 C C . ALA A 1 577 ? 5.348 -3.018 33.401 1.00 75.62 577 ALA A C 1
ATOM 4457 O O . ALA A 1 577 ? 6.488 -2.566 33.473 1.00 75.62 577 ALA A O 1
ATOM 4458 N N . GLN A 1 578 ? 5.056 -4.255 33.828 1.00 69.31 578 GLN A N 1
ATOM 4459 C CA . GLN A 1 578 ? 6.087 -5.185 34.317 1.00 69.31 578 GLN A CA 1
ATOM 4460 C C . GLN A 1 578 ? 7.065 -5.618 33.216 1.00 69.31 578 GLN A C 1
ATOM 4462 O O . GLN A 1 578 ? 8.198 -5.979 33.514 1.00 69.31 578 GLN A O 1
ATOM 4467 N N . GLU A 1 579 ? 6.635 -5.537 31.961 1.00 77.25 579 GLU A N 1
ATOM 4468 C CA . GLU A 1 579 ? 7.425 -5.843 30.775 1.00 77.25 579 GLU A CA 1
ATOM 4469 C C . GLU A 1 579 ? 7.687 -4.548 29.994 1.00 77.25 579 GLU A C 1
ATOM 4471 O O . GLU A 1 579 ? 6.787 -3.710 29.847 1.00 77.25 579 GLU A O 1
ATOM 4476 N N . ASP A 1 580 ? 8.900 -4.383 29.459 1.00 81.94 580 ASP A N 1
ATOM 4477 C CA . ASP A 1 580 ? 9.224 -3.252 28.581 1.00 81.94 580 ASP A CA 1
ATOM 4478 C C . ASP A 1 580 ? 8.697 -3.492 27.163 1.00 81.94 580 ASP A C 1
ATOM 4480 O O . ASP A 1 580 ? 9.444 -3.696 26.207 1.00 81.94 580 ASP A O 1
ATOM 4484 N N . TRP A 1 581 ? 7.373 -3.451 27.020 1.00 85.25 581 TRP A N 1
ATOM 4485 C CA . TRP A 1 581 ? 6.721 -3.573 25.721 1.00 85.25 581 TRP A CA 1
ATOM 4486 C C . TRP A 1 581 ? 7.176 -2.473 24.759 1.00 85.25 581 TRP A C 1
ATOM 4488 O O . TRP A 1 581 ? 7.401 -2.737 23.584 1.00 85.25 581 TRP A O 1
ATOM 4498 N N . ARG A 1 582 ? 7.363 -1.237 25.243 1.00 80.75 582 ARG A N 1
ATOM 4499 C CA . ARG A 1 582 ? 7.701 -0.078 24.397 1.00 80.75 582 ARG A CA 1
ATOM 4500 C C . ARG A 1 582 ? 9.030 -0.248 23.664 1.00 80.75 582 ARG A C 1
ATOM 4502 O O . ARG A 1 582 ? 9.163 0.287 22.564 1.00 80.75 582 ARG A O 1
ATOM 4509 N N . GLY A 1 583 ? 9.976 -0.980 24.253 1.00 81.06 583 GLY A N 1
ATOM 4510 C CA . GLY A 1 583 ? 11.260 -1.316 23.641 1.00 81.06 583 GLY A CA 1
ATOM 4511 C C . GLY A 1 583 ? 11.179 -2.318 22.482 1.00 81.06 583 GLY A C 1
ATOM 4512 O O . GLY A 1 583 ? 12.150 -2.457 21.738 1.00 81.06 583 GLY A O 1
ATOM 4513 N N . HIS A 1 584 ? 10.045 -3.002 22.282 1.00 84.00 584 HIS A N 1
ATOM 4514 C CA . HIS A 1 584 ? 9.897 -3.964 21.191 1.00 84.00 584 HIS A CA 1
ATOM 4515 C C . HIS A 1 584 ? 9.882 -3.254 19.827 1.00 84.00 584 HIS A C 1
ATOM 4517 O O . HIS A 1 584 ? 9.075 -2.360 19.559 1.00 84.00 584 HIS A O 1
ATOM 4523 N N . GLY A 1 585 ? 10.784 -3.667 18.938 1.00 84.75 585 GLY A N 1
ATOM 4524 C CA . GLY A 1 585 ? 10.812 -3.195 17.556 1.00 84.75 585 GLY A CA 1
ATOM 4525 C C . GLY A 1 585 ? 9.684 -3.800 16.718 1.00 84.75 585 GLY A C 1
ATOM 4526 O O . GLY A 1 585 ? 9.167 -4.867 17.021 1.00 84.75 585 GLY A O 1
ATOM 4527 N N . TYR A 1 586 ? 9.338 -3.142 15.613 1.00 90.50 586 TYR A N 1
ATOM 4528 C CA . TYR A 1 586 ? 8.405 -3.700 14.633 1.00 90.50 586 TYR A CA 1
ATOM 4529 C C . TYR A 1 586 ? 9.036 -4.904 13.910 1.00 90.50 586 TYR A C 1
ATOM 4531 O O . TYR A 1 586 ? 10.044 -4.741 13.213 1.00 90.50 586 TYR A O 1
ATOM 4539 N N . ALA A 1 587 ? 8.431 -6.093 14.017 1.00 92.12 587 ALA A N 1
ATOM 4540 C CA . ALA A 1 587 ? 8.970 -7.341 13.453 1.00 92.12 587 ALA A CA 1
ATOM 4541 C C . ALA A 1 587 ? 9.167 -7.351 11.929 1.00 92.12 587 ALA A C 1
ATOM 4543 O O . ALA A 1 587 ? 9.990 -8.107 11.402 1.00 92.12 587 ALA A O 1
ATOM 4544 N N . PHE A 1 588 ? 8.432 -6.507 11.208 1.00 95.38 588 PHE A N 1
ATOM 4545 C CA . PHE A 1 588 ? 8.572 -6.338 9.760 1.00 95.38 588 PHE A CA 1
ATOM 4546 C C . PHE A 1 588 ? 9.284 -5.026 9.409 1.00 95.38 588 PHE A C 1
ATOM 4548 O O . PHE A 1 588 ? 9.168 -4.540 8.289 1.00 95.38 588 PHE A O 1
ATOM 4555 N N . GLY A 1 589 ? 10.003 -4.423 10.362 1.00 94.06 589 GLY A N 1
ATOM 4556 C CA . GLY A 1 589 ? 10.725 -3.154 10.220 1.00 94.06 589 GLY A CA 1
ATOM 4557 C C . GLY A 1 589 ? 12.150 -3.261 9.672 1.00 94.06 589 GLY A C 1
ATOM 4558 O O . GLY A 1 589 ? 12.731 -2.231 9.332 1.00 94.06 589 GLY A O 1
ATOM 4559 N N . HIS A 1 590 ? 12.699 -4.474 9.575 1.00 93.94 590 HIS A N 1
ATOM 4560 C CA . HIS A 1 590 ? 14.106 -4.721 9.255 1.00 93.94 590 HIS A CA 1
ATOM 4561 C C . HIS A 1 590 ? 14.261 -5.775 8.155 1.00 93.94 590 HIS A C 1
ATOM 4563 O O . HIS A 1 590 ? 13.450 -6.696 8.049 1.00 93.94 590 HIS A O 1
ATOM 4569 N N . PHE A 1 591 ? 15.314 -5.638 7.352 1.00 93.62 591 PHE A N 1
ATOM 4570 C CA . PHE A 1 591 ? 15.795 -6.680 6.450 1.00 93.62 591 PHE A CA 1
ATOM 4571 C C . PHE A 1 591 ? 16.360 -7.865 7.245 1.00 93.62 591 PHE A C 1
ATOM 4573 O O . PHE A 1 591 ? 16.668 -7.745 8.431 1.00 93.62 591 PHE A O 1
ATOM 4580 N N . ALA A 1 592 ? 16.571 -9.001 6.578 1.00 91.38 592 ALA A N 1
ATOM 4581 C CA . ALA A 1 592 ? 17.195 -10.182 7.180 1.00 91.38 592 ALA A CA 1
ATOM 4582 C C . ALA A 1 592 ? 18.628 -9.918 7.689 1.00 91.38 592 ALA A C 1
ATOM 4584 O O . ALA A 1 592 ? 19.119 -10.637 8.553 1.00 91.38 592 ALA A O 1
ATOM 4585 N N . SER A 1 593 ? 19.288 -8.872 7.182 1.00 87.62 593 SER A N 1
ATOM 4586 C CA . SER A 1 593 ? 20.588 -8.389 7.664 1.00 87.62 593 SER A CA 1
ATOM 4587 C C . SER A 1 593 ? 20.529 -7.692 9.030 1.00 87.62 593 SER A C 1
ATOM 4589 O O . SER A 1 593 ? 21.574 -7.420 9.615 1.00 87.62 593 SER A O 1
ATOM 4591 N N . GLY A 1 594 ? 19.330 -7.361 9.520 1.00 88.94 594 GLY A N 1
ATOM 4592 C CA . GLY A 1 594 ? 19.113 -6.502 10.684 1.00 88.94 594 GLY A CA 1
ATOM 4593 C C . GLY A 1 594 ? 19.044 -5.010 10.347 1.00 88.94 594 GLY A C 1
ATOM 4594 O O . GLY A 1 594 ? 18.679 -4.219 11.209 1.00 88.94 594 GLY A O 1
ATOM 4595 N N . ALA A 1 595 ? 19.327 -4.604 9.105 1.00 87.44 595 ALA A N 1
ATOM 4596 C CA . ALA A 1 595 ? 19.215 -3.208 8.694 1.00 87.44 595 ALA A CA 1
ATOM 4597 C C . ALA A 1 595 ? 17.751 -2.740 8.690 1.00 87.44 595 ALA A C 1
ATOM 4599 O O . ALA A 1 595 ? 16.860 -3.442 8.208 1.00 87.44 595 ALA A O 1
ATOM 4600 N N . ARG A 1 596 ? 17.494 -1.522 9.178 1.00 91.88 596 ARG A N 1
ATOM 4601 C CA . ARG A 1 596 ? 16.168 -0.889 9.100 1.00 91.88 596 ARG A CA 1
ATOM 4602 C C . ARG A 1 596 ? 15.731 -0.719 7.644 1.00 91.88 596 ARG A C 1
ATOM 4604 O O . ARG A 1 596 ? 16.544 -0.386 6.783 1.00 91.88 596 ARG A O 1
ATOM 4611 N N . ILE A 1 597 ? 14.442 -0.917 7.370 1.00 93.62 597 ILE A N 1
ATOM 4612 C CA . ILE A 1 597 ? 13.854 -0.716 6.038 1.00 93.62 597 ILE A CA 1
ATOM 4613 C C . ILE A 1 597 ? 13.422 0.753 5.896 1.00 93.62 597 ILE A C 1
ATOM 4615 O O . ILE A 1 597 ? 12.517 1.168 6.626 1.00 93.62 597 ILE A O 1
ATOM 4619 N N . PRO A 1 598 ? 14.002 1.529 4.958 1.00 92.06 598 PRO A N 1
ATOM 4620 C CA . PRO A 1 598 ? 13.572 2.903 4.688 1.00 92.06 598 PRO A CA 1
ATOM 4621 C C . PRO A 1 598 ? 12.130 2.954 4.177 1.00 92.06 598 PRO A C 1
ATOM 4623 O O . PRO A 1 598 ? 11.722 2.086 3.396 1.00 92.06 598 PRO A O 1
ATOM 4626 N N . ALA A 1 599 ? 11.372 3.997 4.527 1.00 88.19 599 ALA A N 1
ATOM 4627 C CA . ALA A 1 599 ? 10.008 4.180 4.019 1.00 88.19 599 ALA A CA 1
ATOM 4628 C C . ALA A 1 599 ? 9.964 4.138 2.481 1.00 88.19 599 ALA A C 1
ATOM 4630 O O . ALA A 1 599 ? 9.156 3.420 1.887 1.00 88.19 599 ALA A O 1
ATOM 4631 N N . MET A 1 600 ? 10.913 4.815 1.830 1.00 88.94 600 MET A N 1
ATOM 4632 C CA . MET A 1 600 ? 11.003 4.849 0.372 1.00 88.94 600 MET A CA 1
ATOM 4633 C C . MET A 1 600 ? 11.369 3.491 -0.249 1.00 88.94 600 MET A C 1
ATOM 4635 O O . MET A 1 600 ? 11.011 3.221 -1.392 1.00 88.94 600 MET A O 1
ATOM 4639 N N . ALA A 1 601 ? 12.039 2.595 0.485 1.00 92.50 601 ALA A N 1
ATOM 4640 C CA . ALA A 1 601 ? 12.313 1.245 -0.010 1.00 92.50 601 ALA A CA 1
ATOM 4641 C C . ALA A 1 601 ? 11.019 0.428 -0.127 1.00 92.50 601 ALA A C 1
ATOM 4643 O O . ALA A 1 601 ? 10.820 -0.279 -1.116 1.00 92.50 601 ALA A O 1
ATOM 4644 N N . ARG A 1 602 ? 10.103 0.574 0.841 1.00 91.81 602 ARG A N 1
ATOM 4645 C CA . ARG A 1 602 ? 8.771 -0.048 0.776 1.00 91.81 602 ARG A CA 1
ATOM 4646 C C . ARG A 1 602 ? 7.973 0.474 -0.409 1.00 91.81 602 ARG A C 1
ATOM 4648 O O . ARG A 1 602 ? 7.357 -0.315 -1.121 1.00 91.81 602 ARG A O 1
ATOM 4655 N N . ARG A 1 603 ? 8.043 1.789 -0.650 1.00 86.12 603 ARG A N 1
ATOM 4656 C CA . ARG A 1 603 ? 7.412 2.444 -1.803 1.00 86.12 603 ARG A CA 1
ATOM 4657 C C . ARG A 1 603 ? 7.985 1.934 -3.111 1.00 86.12 603 ARG A C 1
ATOM 4659 O O . ARG A 1 603 ? 7.226 1.399 -3.903 1.00 86.12 603 ARG A O 1
ATOM 4666 N N . LEU A 1 604 ? 9.307 1.935 -3.280 1.00 85.81 604 LEU A N 1
ATOM 4667 C CA . LEU A 1 604 ? 9.961 1.348 -4.451 1.00 85.81 604 LEU A CA 1
ATOM 4668 C C . LEU A 1 604 ? 9.513 -0.103 -4.696 1.00 85.81 604 LEU A C 1
ATOM 4670 O O . LEU A 1 604 ? 9.224 -0.470 -5.836 1.00 85.81 604 LEU A O 1
ATOM 4674 N N . HIS A 1 605 ? 9.443 -0.927 -3.646 1.00 85.81 605 HIS A N 1
ATOM 4675 C CA . HIS A 1 605 ? 8.978 -2.310 -3.753 1.00 85.81 605 HIS A CA 1
ATOM 4676 C C . HIS A 1 605 ? 7.526 -2.394 -4.240 1.00 85.81 605 HIS A C 1
ATOM 4678 O O . HIS A 1 605 ? 7.242 -3.064 -5.231 1.00 85.81 605 HIS A O 1
ATOM 4684 N N . LEU A 1 606 ? 6.618 -1.673 -3.579 1.00 79.12 606 LEU A N 1
ATOM 4685 C CA . LEU A 1 606 ? 5.210 -1.570 -3.967 1.00 79.12 606 LEU A CA 1
ATOM 4686 C C . LEU A 1 606 ? 5.030 -1.023 -5.389 1.00 79.12 606 LEU A C 1
ATOM 4688 O O . LEU A 1 606 ? 4.058 -1.321 -6.065 1.00 79.12 606 LEU A O 1
ATOM 4692 N N . GLU A 1 607 ? 5.949 -0.195 -5.852 1.00 72.56 607 GLU A N 1
ATOM 4693 C CA . GLU A 1 607 ? 5.798 0.528 -7.100 1.00 72.56 607 GLU A CA 1
ATOM 4694 C C . GLU A 1 607 ? 6.342 -0.207 -8.320 1.00 72.56 607 GLU A C 1
ATOM 4696 O O . GLU A 1 607 ? 5.831 -0.012 -9.428 1.00 72.56 607 GLU A O 1
ATOM 4701 N N . ARG A 1 608 ? 7.398 -1.001 -8.134 1.00 68.81 608 ARG A N 1
ATOM 4702 C CA . ARG A 1 608 ? 8.137 -1.642 -9.231 1.00 68.81 608 ARG A CA 1
ATOM 4703 C C . ARG A 1 608 ? 8.211 -3.162 -9.130 1.00 68.81 608 ARG A C 1
ATOM 4705 O O . ARG A 1 608 ? 8.653 -3.794 -10.083 1.00 68.81 608 ARG A O 1
ATOM 4712 N N . TYR A 1 609 ? 7.797 -3.748 -8.006 1.00 66.12 609 TYR A N 1
ATOM 4713 C CA . TYR A 1 609 ? 8.047 -5.158 -7.691 1.00 66.12 609 TYR A CA 1
ATOM 4714 C C . TYR A 1 609 ? 6.814 -5.877 -7.107 1.00 66.12 609 TYR A C 1
ATOM 4716 O O . TYR A 1 609 ? 6.920 -6.866 -6.386 1.00 66.12 609 TYR A O 1
ATOM 4724 N N . THR A 1 610 ? 5.612 -5.418 -7.459 1.00 58.91 610 THR A N 1
ATOM 4725 C CA . THR A 1 610 ? 4.334 -6.096 -7.180 1.00 58.91 610 THR A CA 1
ATOM 4726 C C . THR A 1 610 ? 4.269 -7.419 -7.941 1.00 58.91 610 THR A C 1
ATOM 4728 O O . THR A 1 610 ? 4.010 -7.431 -9.143 1.00 58.91 610 THR A O 1
ATOM 4731 N N . GLY A 1 611 ? 4.550 -8.531 -7.265 1.00 56.00 611 GLY A N 1
ATOM 4732 C CA . GLY A 1 611 ? 4.684 -9.857 -7.884 1.00 56.00 611 GLY A CA 1
ATOM 4733 C C . GLY A 1 611 ? 6.079 -10.473 -7.755 1.00 56.00 611 GLY A C 1
ATOM 4734 O O . GLY A 1 611 ? 6.322 -11.540 -8.320 1.00 56.00 611 GLY A O 1
ATOM 4735 N N . TRP A 1 612 ? 6.979 -9.822 -7.010 1.00 65.94 612 TRP A N 1
ATOM 4736 C CA . TRP A 1 612 ? 8.218 -10.424 -6.524 1.00 65.94 612 TRP A CA 1
ATOM 4737 C C . TRP A 1 612 ? 7.906 -11.730 -5.778 1.00 65.94 612 TRP A C 1
ATOM 4739 O O . TRP A 1 612 ? 7.031 -11.746 -4.915 1.00 65.94 612 TRP A O 1
ATOM 4749 N N . ARG A 1 613 ? 8.563 -12.836 -6.149 1.00 64.75 613 ARG A N 1
ATOM 4750 C CA . ARG A 1 613 ? 8.207 -14.176 -5.643 1.00 64.75 613 ARG A CA 1
ATOM 4751 C C . ARG A 1 613 ? 9.029 -14.595 -4.435 1.00 64.75 613 ARG A C 1
ATOM 4753 O O . ARG A 1 613 ? 8.581 -15.421 -3.646 1.00 64.75 613 ARG A O 1
ATOM 4760 N N . GLU A 1 614 ? 10.248 -14.089 -4.332 1.00 79.00 614 GLU A N 1
ATOM 4761 C CA . GLU A 1 614 ? 11.172 -14.409 -3.255 1.00 79.00 614 GLU A CA 1
ATOM 4762 C C . GLU A 1 614 ? 10.892 -13.565 -2.002 1.00 79.00 614 GLU A C 1
ATOM 4764 O O . GLU A 1 614 ? 10.091 -12.639 -2.025 1.00 79.00 614 GLU A O 1
ATOM 4769 N N . ASP A 1 615 ? 11.555 -13.861 -0.885 1.00 85.00 615 ASP A N 1
ATOM 4770 C CA . ASP A 1 615 ? 11.386 -13.068 0.336 1.00 85.00 615 ASP A CA 1
ATOM 4771 C C . ASP A 1 615 ? 12.023 -11.665 0.175 1.00 85.00 615 ASP A C 1
ATOM 4773 O O . ASP A 1 615 ? 13.258 -11.551 0.100 1.00 85.00 615 ASP A O 1
ATOM 4777 N N . PRO A 1 616 ? 11.228 -10.574 0.144 1.00 88.94 616 PRO A N 1
ATOM 4778 C CA . PRO A 1 616 ? 11.762 -9.225 -0.005 1.00 88.94 616 PRO A CA 1
ATOM 4779 C C . PRO A 1 616 ? 12.584 -8.782 1.211 1.00 88.94 616 PRO A C 1
ATOM 4781 O O . PRO A 1 616 ? 13.517 -7.993 1.051 1.00 88.94 616 PRO A O 1
ATOM 4784 N N . PHE A 1 617 ? 12.326 -9.320 2.409 1.00 94.06 617 PHE A N 1
ATOM 4785 C CA . PHE A 1 617 ? 13.136 -9.018 3.591 1.00 94.06 617 PHE A CA 1
ATOM 4786 C C . PHE A 1 617 ? 14.570 -9.531 3.438 1.00 94.06 617 PHE A C 1
ATOM 4788 O O . PHE A 1 617 ? 15.499 -8.904 3.947 1.00 94.06 617 PHE A O 1
ATOM 4795 N N . ALA A 1 618 ? 14.765 -10.636 2.715 1.00 91.00 618 ALA A N 1
ATOM 4796 C CA . ALA A 1 618 ? 16.079 -11.221 2.475 1.00 91.00 618 ALA A CA 1
ATOM 4797 C C . ALA A 1 618 ? 16.799 -10.607 1.266 1.00 91.00 618 ALA A C 1
ATOM 4799 O O . ALA A 1 618 ? 18.015 -10.424 1.294 1.00 91.00 618 ALA A O 1
ATOM 4800 N N . MET A 1 619 ? 16.067 -10.303 0.191 1.00 86.12 619 MET A N 1
ATOM 4801 C CA . MET A 1 619 ? 16.688 -9.996 -1.104 1.00 86.12 619 MET A CA 1
ATOM 4802 C C . MET A 1 619 ? 16.670 -8.516 -1.479 1.00 86.12 619 MET A C 1
ATOM 4804 O O . MET A 1 619 ? 17.555 -8.053 -2.206 1.00 86.12 619 MET A O 1
ATOM 4808 N N . PHE A 1 620 ? 15.677 -7.758 -1.012 1.00 88.56 620 PHE A N 1
ATOM 4809 C CA . PHE A 1 620 ? 15.414 -6.432 -1.562 1.00 88.56 620 PHE A CA 1
ATOM 4810 C C . PHE A 1 620 ? 16.463 -5.391 -1.162 1.00 88.56 620 PHE A C 1
ATOM 4812 O O . PHE A 1 620 ? 16.722 -4.460 -1.926 1.00 88.56 620 PHE A O 1
ATOM 4819 N N . GLU A 1 621 ? 17.142 -5.583 -0.028 1.00 91.75 621 GLU A N 1
ATOM 4820 C CA . GLU A 1 621 ? 18.247 -4.713 0.380 1.00 91.75 621 GLU A CA 1
ATOM 4821 C C . GLU A 1 621 ? 19.350 -4.656 -0.687 1.00 91.75 621 GLU A C 1
ATOM 4823 O O . GLU A 1 621 ? 19.781 -3.576 -1.100 1.00 91.75 621 GLU A O 1
ATOM 4828 N N . ALA A 1 622 ? 19.776 -5.816 -1.188 1.00 87.12 622 ALA A N 1
ATOM 4829 C CA . ALA A 1 622 ? 20.789 -5.884 -2.233 1.00 87.12 622 ALA A CA 1
ATOM 4830 C C . ALA A 1 622 ? 20.289 -5.249 -3.537 1.00 87.12 622 ALA A C 1
ATOM 4832 O O . ALA A 1 622 ? 21.057 -4.615 -4.257 1.00 87.12 622 ALA A O 1
ATOM 4833 N N . VAL A 1 623 ? 18.997 -5.396 -3.842 1.00 86.75 623 VAL A N 1
ATOM 4834 C CA . VAL A 1 623 ? 18.375 -4.823 -5.041 1.00 86.75 623 VAL A CA 1
ATOM 4835 C C . VAL A 1 623 ? 18.398 -3.303 -4.981 1.00 86.75 623 VAL A C 1
ATOM 4837 O O . VAL A 1 623 ? 18.891 -2.681 -5.917 1.00 86.75 623 VAL A O 1
ATOM 4840 N N . MET A 1 624 ? 17.920 -2.697 -3.894 1.00 91.00 624 MET A N 1
ATOM 4841 C CA . MET A 1 624 ? 17.805 -1.240 -3.780 1.00 91.00 624 MET A CA 1
ATOM 4842 C C . MET A 1 624 ? 19.164 -0.519 -3.740 1.00 91.00 624 MET A C 1
ATOM 4844 O O . MET A 1 624 ? 19.253 0.651 -4.115 1.00 91.00 624 MET A O 1
ATOM 4848 N N . ARG A 1 625 ? 20.225 -1.223 -3.320 1.00 90.00 625 ARG A N 1
ATOM 4849 C CA . ARG A 1 625 ? 21.601 -0.710 -3.267 1.00 90.00 625 ARG A CA 1
ATOM 4850 C C . ARG A 1 625 ? 22.334 -0.771 -4.608 1.00 90.00 625 ARG A C 1
ATOM 4852 O O . ARG A 1 625 ? 23.330 -0.070 -4.769 1.00 90.00 625 ARG A O 1
ATOM 4859 N N . LYS A 1 626 ? 21.881 -1.586 -5.572 1.00 87.69 626 LYS A N 1
ATOM 4860 C CA . LYS A 1 626 ? 22.551 -1.691 -6.881 1.00 87.69 626 LYS A CA 1
ATOM 4861 C C . LYS A 1 626 ? 22.637 -0.313 -7.547 1.00 87.69 626 LYS A C 1
ATOM 4863 O O . LYS A 1 626 ? 21.645 0.412 -7.518 1.00 87.69 626 LYS A O 1
ATOM 4868 N N . PRO A 1 627 ? 23.773 0.047 -8.162 1.00 88.56 627 PRO A N 1
ATOM 4869 C CA . PRO A 1 627 ? 23.897 1.317 -8.858 1.00 88.56 627 PRO A CA 1
ATOM 4870 C C . PRO A 1 627 ? 23.028 1.339 -10.124 1.00 88.56 627 PRO A C 1
ATOM 4872 O O . PRO A 1 627 ? 22.837 0.324 -10.798 1.00 88.56 627 PRO A O 1
ATOM 4875 N N . THR A 1 628 ? 22.473 2.501 -10.440 1.00 87.06 628 THR A N 1
ATOM 4876 C CA . THR A 1 628 ? 21.730 2.826 -11.663 1.00 87.06 628 THR A CA 1
ATOM 4877 C C . THR A 1 628 ? 21.953 4.312 -11.925 1.00 87.06 628 THR A C 1
ATOM 4879 O O . THR A 1 628 ? 21.685 5.122 -11.045 1.00 87.06 628 THR A O 1
ATOM 4882 N N . GLU A 1 629 ? 22.537 4.647 -13.079 1.00 86.75 629 GLU A N 1
ATOM 4883 C CA . GLU A 1 629 ? 22.957 6.020 -13.427 1.00 86.75 629 GLU A CA 1
ATOM 4884 C C . GLU A 1 629 ? 23.789 6.697 -12.318 1.00 86.75 629 GLU A C 1
ATOM 4886 O O . GLU A 1 629 ? 23.511 7.794 -11.851 1.00 86.75 629 GLU A O 1
ATOM 4891 N N . GLY A 1 630 ? 24.807 5.987 -11.819 1.00 85.62 630 GLY A N 1
ATOM 4892 C CA . GLY A 1 630 ? 25.764 6.541 -10.853 1.00 85.62 630 GLY A CA 1
ATOM 4893 C C . GLY A 1 630 ? 25.273 6.655 -9.403 1.00 85.62 630 GLY A C 1
ATOM 4894 O O . GLY A 1 630 ? 26.076 6.987 -8.534 1.00 85.62 630 GLY A O 1
ATOM 4895 N N . VAL A 1 631 ? 24.013 6.322 -9.103 1.00 92.25 631 VAL A N 1
ATOM 4896 C CA . VAL A 1 631 ? 23.458 6.327 -7.735 1.00 92.25 631 VAL A CA 1
ATOM 4897 C C . VAL A 1 631 ? 22.794 4.991 -7.376 1.00 92.25 631 VAL A C 1
ATOM 4899 O O . VAL A 1 631 ? 22.416 4.235 -8.270 1.00 92.25 631 VAL A O 1
ATOM 4902 N N . PRO A 1 632 ? 22.622 4.647 -6.086 1.00 94.12 632 PRO A N 1
ATOM 4903 C CA . PRO A 1 632 ? 21.807 3.500 -5.685 1.00 94.12 632 PRO A CA 1
ATOM 4904 C C . PRO A 1 632 ? 20.393 3.560 -6.281 1.00 94.12 632 PRO A C 1
ATOM 4906 O O . PRO A 1 632 ? 19.789 4.632 -6.335 1.00 94.12 632 PRO A O 1
ATOM 4909 N N . ARG A 1 633 ? 19.829 2.409 -6.672 1.00 91.81 633 ARG A N 1
ATOM 4910 C CA . ARG A 1 633 ? 18.483 2.292 -7.270 1.00 91.81 633 ARG A CA 1
ATOM 4911 C C . ARG A 1 633 ? 17.396 3.008 -6.480 1.00 91.81 633 ARG A C 1
ATOM 4913 O O . ARG A 1 633 ? 16.474 3.543 -7.086 1.00 91.81 633 ARG A O 1
ATOM 4920 N N . LEU A 1 634 ? 17.492 3.026 -5.152 1.00 91.94 634 LEU A N 1
ATOM 4921 C CA . LEU A 1 634 ? 16.548 3.767 -4.318 1.00 91.94 634 LEU A CA 1
ATOM 4922 C C . LEU A 1 634 ? 16.620 5.286 -4.548 1.00 91.94 634 LEU A C 1
ATOM 4924 O O . LEU A 1 634 ? 15.583 5.930 -4.667 1.00 91.94 634 LEU A O 1
ATOM 4928 N N . LEU A 1 635 ? 17.822 5.852 -4.677 1.00 94.94 635 LEU A N 1
ATOM 4929 C CA . LEU A 1 635 ? 17.997 7.276 -4.983 1.00 94.94 635 LEU A CA 1
ATOM 4930 C C . LEU A 1 635 ? 17.590 7.594 -6.423 1.00 94.94 635 LEU A C 1
ATOM 4932 O O . LEU A 1 635 ? 16.942 8.608 -6.664 1.00 94.94 635 LEU A O 1
ATOM 4936 N N . HIS A 1 636 ? 17.904 6.701 -7.365 1.00 93.31 636 HIS A N 1
ATOM 4937 C CA . HIS A 1 636 ? 17.425 6.821 -8.741 1.00 93.31 636 HIS A CA 1
ATOM 4938 C C . HIS A 1 636 ? 15.893 6.811 -8.796 1.00 93.31 636 HIS A C 1
ATOM 4940 O O . HIS A 1 636 ? 15.292 7.569 -9.546 1.00 93.31 636 HIS A O 1
ATOM 4946 N N . HIS A 1 637 ? 15.237 5.956 -8.010 1.00 87.00 637 HIS A N 1
ATOM 4947 C CA . HIS A 1 637 ? 13.780 5.920 -7.949 1.00 87.00 637 HIS A CA 1
ATOM 4948 C C . HIS A 1 637 ? 13.194 7.246 -7.473 1.00 87.00 637 HIS A C 1
ATOM 4950 O O . HIS A 1 637 ? 12.298 7.754 -8.133 1.00 87.00 637 HIS A O 1
ATOM 4956 N N . ILE A 1 638 ? 13.737 7.813 -6.391 1.00 89.69 638 ILE A N 1
ATOM 4957 C CA . ILE A 1 638 ? 13.342 9.130 -5.874 1.00 89.69 638 ILE A CA 1
ATOM 4958 C C . ILE A 1 638 ? 13.486 10.205 -6.955 1.00 89.69 638 ILE A C 1
ATOM 4960 O O . ILE A 1 638 ? 12.582 11.017 -7.148 1.00 89.69 638 ILE A O 1
ATOM 4964 N N . TRP A 1 639 ? 14.620 10.213 -7.658 1.00 92.62 639 TRP A N 1
ATOM 4965 C CA . TRP A 1 639 ? 14.850 11.137 -8.761 1.00 92.62 639 TRP A CA 1
ATOM 4966 C C . TRP A 1 639 ? 13.805 10.953 -9.868 1.00 92.62 639 TRP A C 1
ATOM 4968 O O . TRP A 1 639 ? 13.174 11.925 -10.271 1.00 92.62 639 TRP A O 1
ATOM 4978 N N . ASP A 1 640 ? 13.563 9.715 -10.300 1.00 87.00 640 ASP A N 1
ATOM 4979 C CA . ASP A 1 640 ? 12.678 9.405 -11.423 1.00 87.00 640 ASP A CA 1
ATOM 4980 C C . ASP A 1 640 ? 11.195 9.695 -11.125 1.00 87.00 640 ASP A C 1
ATOM 4982 O O . ASP A 1 640 ? 10.467 10.203 -11.981 1.00 87.00 640 ASP A O 1
ATOM 4986 N N . THR A 1 641 ? 10.738 9.432 -9.896 1.00 76.56 641 THR A N 1
ATOM 4987 C CA . THR A 1 641 ? 9.346 9.683 -9.488 1.00 76.56 641 THR A CA 1
ATOM 4988 C C . THR A 1 641 ? 9.073 11.126 -9.082 1.00 76.56 641 THR A C 1
ATOM 4990 O O . THR A 1 641 ? 7.911 11.488 -8.905 1.00 76.56 641 THR A O 1
ATOM 4993 N N . THR A 1 642 ? 10.100 11.979 -8.999 1.00 79.62 642 THR A N 1
ATOM 4994 C CA . THR A 1 642 ? 9.949 13.390 -8.625 1.00 79.62 642 THR A CA 1
ATOM 4995 C C . THR A 1 642 ? 10.234 14.301 -9.825 1.00 79.62 642 THR A C 1
ATOM 4997 O O . THR A 1 642 ? 11.398 14.590 -10.116 1.00 79.62 642 THR A O 1
ATOM 5000 N N . PRO A 1 643 ? 9.206 14.841 -10.516 1.00 77.81 643 PRO A N 1
ATOM 5001 C CA . PRO A 1 643 ? 9.393 15.630 -11.738 1.00 77.81 643 PRO A CA 1
ATOM 5002 C C . PRO A 1 643 ? 10.370 16.804 -11.596 1.00 77.81 643 PRO A C 1
ATOM 5004 O O . PRO A 1 643 ? 11.162 17.059 -12.502 1.00 77.81 643 PRO A O 1
ATOM 5007 N N . MET A 1 644 ? 10.356 17.486 -10.445 1.00 77.94 644 MET A N 1
ATOM 5008 C CA . MET A 1 644 ? 11.279 18.590 -10.166 1.00 77.94 644 MET A CA 1
ATOM 5009 C C . MET A 1 644 ? 12.742 18.132 -10.137 1.00 77.94 644 MET A C 1
ATOM 5011 O O . MET A 1 644 ? 13.605 18.839 -10.653 1.00 77.94 644 MET A O 1
ATOM 5015 N N . LEU A 1 645 ? 13.025 16.943 -9.597 1.00 87.06 645 LEU A N 1
ATOM 5016 C CA . LEU A 1 645 ? 14.383 16.400 -9.556 1.00 87.06 645 LEU A CA 1
ATOM 5017 C C . LEU A 1 645 ? 14.870 16.015 -10.952 1.00 87.06 645 LEU A C 1
ATOM 5019 O O . LEU A 1 645 ? 15.980 16.397 -11.313 1.00 87.06 645 LEU A O 1
ATOM 5023 N N . ARG A 1 646 ? 14.024 15.384 -11.778 1.00 87.56 646 ARG A N 1
ATOM 5024 C CA . ARG A 1 646 ? 14.366 15.095 -13.185 1.00 87.56 646 ARG A CA 1
ATOM 5025 C C . ARG A 1 646 ? 14.687 16.342 -13.997 1.00 87.56 646 ARG A C 1
ATOM 5027 O O . ARG A 1 646 ? 15.548 16.305 -14.865 1.00 87.56 646 ARG A O 1
ATOM 5034 N N . SER A 1 647 ? 14.006 17.453 -13.716 1.00 78.25 647 SER A N 1
ATOM 5035 C CA . SER A 1 647 ? 14.294 18.726 -14.387 1.00 78.25 647 SER A CA 1
ATOM 5036 C C . SER A 1 647 ? 15.571 19.412 -13.885 1.00 78.25 647 SER A C 1
ATOM 5038 O O . SER A 1 647 ? 16.155 20.213 -14.610 1.00 78.25 647 SER A O 1
ATOM 5040 N N . GLY A 1 648 ? 15.987 19.129 -12.646 1.00 85.75 648 GLY A N 1
ATOM 5041 C CA . GLY A 1 648 ? 17.102 19.806 -11.977 1.00 85.75 648 GLY A CA 1
ATOM 5042 C C . GLY A 1 648 ? 18.439 19.062 -12.024 1.00 85.75 648 GLY A C 1
ATOM 5043 O O . GLY A 1 648 ? 19.477 19.701 -11.831 1.00 85.75 648 GLY A O 1
ATOM 5044 N N . TYR A 1 649 ? 18.413 17.747 -12.265 1.00 91.81 649 TYR A N 1
ATOM 5045 C CA . TYR A 1 649 ? 19.579 16.865 -12.235 1.00 91.81 649 TYR A CA 1
ATOM 5046 C C . TYR A 1 649 ? 19.518 15.851 -13.381 1.00 91.81 649 TYR A C 1
ATOM 5048 O O . TYR A 1 649 ? 18.553 15.096 -13.482 1.00 91.81 649 TYR A O 1
ATOM 5056 N N . ASP A 1 650 ? 20.558 15.803 -14.209 1.00 92.38 650 ASP A N 1
ATOM 5057 C CA . ASP A 1 650 ? 20.743 14.796 -15.255 1.00 92.38 650 ASP A CA 1
ATOM 5058 C C . ASP A 1 650 ? 21.698 13.699 -14.756 1.00 92.38 650 ASP A C 1
ATOM 5060 O O . ASP A 1 650 ? 22.916 13.874 -14.768 1.00 92.38 650 ASP A O 1
ATOM 5064 N N . LEU A 1 651 ? 21.165 12.567 -14.280 1.00 90.62 651 LEU A N 1
ATOM 5065 C CA . LEU A 1 651 ? 21.983 11.513 -13.657 1.00 90.62 651 LEU A CA 1
ATOM 5066 C C . LEU A 1 651 ? 22.911 10.774 -14.639 1.00 90.62 651 LEU A C 1
ATOM 5068 O O . LEU A 1 651 ? 23.813 10.057 -14.203 1.00 90.62 651 LEU A O 1
ATOM 5072 N N . ALA A 1 652 ? 22.787 11.006 -15.951 1.00 89.56 652 ALA A N 1
ATOM 5073 C CA . ALA A 1 652 ? 23.785 10.555 -16.918 1.00 89.56 652 ALA A CA 1
ATOM 5074 C C . ALA A 1 652 ? 25.118 11.323 -16.791 1.00 89.56 652 ALA A C 1
ATOM 5076 O O . ALA A 1 652 ? 26.155 10.847 -17.263 1.00 89.56 652 ALA A O 1
ATOM 5077 N N . LYS A 1 653 ? 25.112 12.501 -16.148 1.00 91.62 653 LYS A N 1
ATOM 5078 C CA . LYS A 1 653 ? 26.288 13.354 -15.951 1.00 91.62 653 LYS A CA 1
ATOM 5079 C C . LYS A 1 653 ? 26.866 13.198 -14.540 1.00 91.62 653 LYS A C 1
ATOM 5081 O O . LYS A 1 653 ? 26.171 13.478 -13.559 1.00 91.62 653 LYS A O 1
ATOM 5086 N N . PRO A 1 654 ? 28.155 12.832 -14.393 1.00 92.50 654 PRO A N 1
ATOM 5087 C CA . PRO A 1 654 ? 28.791 12.684 -13.082 1.00 92.50 654 PRO A CA 1
ATOM 5088 C C . PRO A 1 654 ? 28.714 13.939 -12.196 1.00 92.50 654 PRO A C 1
ATOM 5090 O O . PRO A 1 654 ? 28.562 13.825 -10.978 1.00 92.50 654 PRO A O 1
ATOM 5093 N N . GLU A 1 655 ? 28.790 15.138 -12.780 1.00 94.06 655 GLU A N 1
ATOM 5094 C CA . GLU A 1 655 ? 28.653 16.398 -12.043 1.00 94.06 655 GLU A CA 1
ATOM 5095 C C . GLU A 1 655 ? 27.262 16.576 -11.419 1.00 94.06 655 GLU A C 1
ATOM 5097 O O . GLU A 1 655 ? 27.145 17.054 -10.286 1.00 94.06 655 GLU A O 1
ATOM 5102 N N . ASP A 1 656 ? 26.212 16.143 -12.113 1.00 93.69 656 ASP A N 1
ATOM 5103 C CA . ASP A 1 656 ? 24.837 16.250 -11.635 1.00 93.69 656 ASP A CA 1
ATOM 5104 C C . ASP A 1 656 ? 24.509 15.155 -10.625 1.00 93.69 656 ASP A C 1
ATOM 5106 O O . ASP A 1 656 ? 23.806 15.436 -9.654 1.00 93.69 656 ASP A O 1
ATOM 5110 N N . VAL A 1 657 ? 25.111 13.968 -10.750 1.00 94.56 657 VAL A N 1
ATOM 5111 C CA . VAL A 1 657 ? 25.107 12.952 -9.685 1.00 94.56 657 VAL A CA 1
ATOM 5112 C C . VAL A 1 657 ? 25.699 13.528 -8.394 1.00 94.56 657 VAL A C 1
ATOM 5114 O O . VAL A 1 657 ? 25.078 13.441 -7.332 1.00 94.56 657 VAL A O 1
ATOM 5117 N N . ALA A 1 658 ? 26.868 14.174 -8.467 1.00 93.69 658 ALA A N 1
ATOM 5118 C CA . ALA A 1 658 ? 27.504 14.776 -7.295 1.00 93.69 658 ALA A CA 1
ATOM 5119 C C . ALA A 1 658 ? 26.654 15.905 -6.687 1.00 93.69 658 ALA A C 1
ATOM 5121 O O . ALA A 1 658 ? 26.495 15.969 -5.465 1.00 93.69 658 ALA A O 1
ATOM 5122 N N . ARG A 1 659 ? 26.059 16.770 -7.522 1.00 96.56 659 ARG A N 1
ATOM 5123 C CA . ARG A 1 659 ? 25.144 17.836 -7.075 1.00 96.56 659 ARG A CA 1
ATOM 5124 C C . ARG A 1 659 ? 23.868 17.282 -6.448 1.00 96.56 659 ARG A C 1
ATOM 5126 O O . ARG A 1 659 ? 23.410 17.831 -5.448 1.00 96.56 659 ARG A O 1
ATOM 5133 N N . PHE A 1 660 ? 23.304 16.217 -7.011 1.00 95.56 660 PHE A N 1
ATOM 5134 C CA . PHE A 1 660 ? 22.111 15.557 -6.489 1.00 95.56 660 PHE A CA 1
ATOM 5135 C C . PHE A 1 660 ? 22.380 14.945 -5.112 1.00 95.56 660 PHE A C 1
ATOM 5137 O O . PHE A 1 660 ? 21.650 15.215 -4.159 1.00 95.56 660 PHE A O 1
ATOM 5144 N N . VAL A 1 661 ? 23.485 14.208 -4.966 1.00 94.50 661 VAL A N 1
ATOM 5145 C CA . VAL A 1 661 ? 23.912 13.639 -3.678 1.00 94.50 661 VAL A CA 1
ATOM 5146 C C . VAL A 1 661 ? 24.208 14.735 -2.649 1.00 94.50 661 VAL A C 1
ATOM 5148 O O . VAL A 1 661 ? 23.811 14.616 -1.490 1.00 94.50 661 VAL A O 1
ATOM 5151 N N . ALA A 1 662 ? 24.862 15.828 -3.056 1.00 94.19 662 ALA A N 1
ATOM 5152 C CA . ALA A 1 662 ? 25.111 16.968 -2.176 1.00 94.19 662 ALA A CA 1
ATOM 5153 C C . ALA A 1 662 ? 23.808 17.653 -1.730 1.00 94.19 662 ALA A C 1
ATOM 5155 O O . ALA A 1 662 ? 23.679 18.012 -0.562 1.00 94.19 662 ALA A O 1
ATOM 5156 N N . TRP A 1 663 ? 22.828 17.794 -2.627 1.00 95.44 663 TRP A N 1
ATOM 5157 C CA . TRP A 1 663 ? 21.510 18.333 -2.293 1.00 95.44 663 TRP A CA 1
ATOM 5158 C C . TRP A 1 663 ? 20.749 17.431 -1.316 1.00 95.44 663 TRP A C 1
ATOM 5160 O O . TRP A 1 663 ? 20.201 17.933 -0.334 1.00 95.44 663 TRP A O 1
ATOM 5170 N N . LEU A 1 664 ? 20.776 16.108 -1.522 1.00 94.44 664 LEU A N 1
ATOM 5171 C CA . LEU A 1 664 ? 20.185 15.144 -0.588 1.00 94.44 664 LEU A CA 1
ATOM 5172 C C . LEU A 1 664 ? 20.783 15.297 0.817 1.00 94.44 664 LEU A C 1
ATOM 5174 O O . LEU A 1 664 ? 20.028 15.424 1.780 1.00 94.44 664 LEU A O 1
ATOM 5178 N N . ARG A 1 665 ? 22.118 15.382 0.920 1.00 93.81 665 ARG A N 1
ATOM 5179 C CA . ARG A 1 665 ? 22.835 15.635 2.186 1.00 93.81 665 ARG A CA 1
ATOM 5180 C C . ARG A 1 665 ? 22.554 17.012 2.786 1.00 93.81 665 ARG A C 1
ATOM 5182 O O . ARG A 1 665 ? 22.621 17.177 3.997 1.00 93.81 665 ARG A O 1
ATOM 5189 N N . GLY A 1 666 ? 22.233 18.000 1.954 1.00 90.75 666 GLY A N 1
ATOM 5190 C CA . GLY A 1 666 ? 21.890 19.364 2.358 1.00 90.75 666 GLY A CA 1
ATOM 5191 C C . GLY A 1 666 ? 20.454 19.545 2.867 1.00 90.75 666 GLY A C 1
ATOM 5192 O O . GLY A 1 666 ? 20.002 20.683 2.963 1.00 90.75 666 GLY A O 1
ATOM 5193 N N . GLY A 1 667 ? 19.730 18.458 3.156 1.00 88.25 667 GLY A N 1
ATOM 5194 C CA . GLY A 1 667 ? 18.337 18.474 3.622 1.00 88.25 667 GLY A CA 1
ATOM 5195 C C . GLY A 1 667 ? 17.309 18.056 2.566 1.00 88.25 667 GLY A C 1
ATOM 5196 O O . GLY A 1 667 ? 16.121 17.957 2.872 1.00 88.25 667 GLY A O 1
ATOM 5197 N N . GLY A 1 668 ? 17.744 17.766 1.335 1.00 89.88 668 GLY A N 1
ATOM 5198 C CA . GLY A 1 668 ? 16.870 17.272 0.274 1.00 89.88 668 GLY A CA 1
ATOM 5199 C C . GLY A 1 668 ? 16.230 15.919 0.590 1.00 89.88 668 GLY A C 1
ATOM 5200 O O . GLY A 1 668 ? 15.085 15.696 0.20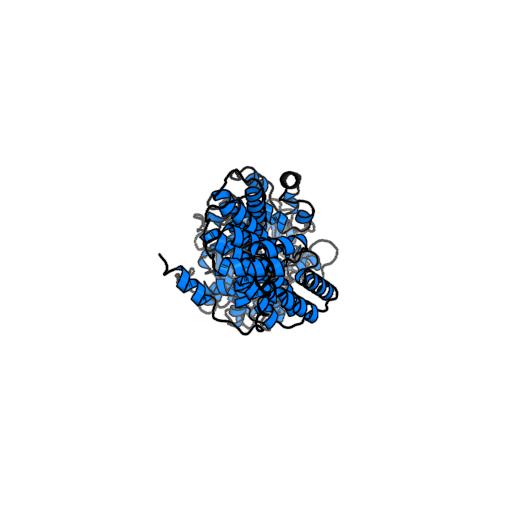9 1.00 89.88 668 GLY A O 1
ATOM 5201 N N . ALA A 1 669 ? 16.921 15.045 1.334 1.00 88.94 669 ALA A N 1
ATOM 5202 C CA . ALA A 1 669 ? 16.407 13.727 1.716 1.00 88.94 669 ALA A CA 1
ATOM 5203 C C . ALA A 1 669 ? 15.085 13.810 2.500 1.00 88.94 669 ALA A C 1
ATOM 5205 O O . ALA A 1 669 ? 14.119 13.131 2.154 1.00 88.94 669 ALA A O 1
ATOM 5206 N N . ALA A 1 670 ? 14.992 14.723 3.469 1.00 85.81 670 ALA A N 1
ATOM 5207 C CA . ALA A 1 670 ? 13.769 14.934 4.237 1.00 85.81 670 ALA A CA 1
ATOM 5208 C C . ALA A 1 670 ? 12.592 15.411 3.364 1.00 85.81 670 ALA A C 1
ATOM 5210 O O . ALA A 1 670 ? 11.458 14.987 3.579 1.00 85.81 670 ALA A O 1
ATOM 5211 N N . LEU A 1 671 ? 12.852 16.245 2.347 1.00 83.06 671 LEU A N 1
ATOM 5212 C CA . LEU A 1 671 ? 11.818 16.755 1.432 1.00 83.06 671 LEU A CA 1
ATOM 5213 C C . LEU A 1 671 ? 11.205 15.663 0.549 1.00 83.06 671 LEU A C 1
ATOM 5215 O O . LEU A 1 671 ? 10.064 15.793 0.118 1.00 83.06 671 LEU A O 1
ATOM 5219 N N . VAL A 1 672 ? 11.958 14.597 0.288 1.00 83.12 672 VAL A N 1
ATOM 5220 C CA . VAL A 1 672 ? 11.517 13.440 -0.505 1.00 83.12 672 VAL A CA 1
ATOM 5221 C C . VAL A 1 672 ? 11.140 12.243 0.367 1.00 83.12 672 VAL A C 1
ATOM 5223 O O . VAL A 1 672 ? 10.950 11.146 -0.147 1.00 83.12 672 VAL A O 1
ATOM 5226 N N . GLY A 1 673 ? 11.045 12.427 1.688 1.00 82.94 673 GLY A N 1
ATOM 5227 C CA . GLY A 1 673 ? 10.664 11.362 2.616 1.00 82.94 673 GLY A CA 1
ATOM 5228 C C . GLY A 1 673 ? 11.696 10.235 2.746 1.00 82.94 673 GLY A C 1
ATOM 5229 O O . GLY A 1 673 ? 11.322 9.111 3.075 1.00 82.94 673 GLY A O 1
ATOM 5230 N N . LEU A 1 674 ? 12.976 10.512 2.476 1.00 88.75 674 LEU A N 1
ATOM 5231 C CA . LEU A 1 674 ? 14.088 9.605 2.757 1.00 88.75 674 LEU A CA 1
ATOM 5232 C C . LEU A 1 674 ? 14.721 9.977 4.099 1.00 88.75 674 LEU A C 1
ATOM 5234 O O . LEU A 1 674 ? 15.096 11.125 4.326 1.00 88.75 674 LEU A O 1
ATOM 5238 N N . GLU A 1 675 ? 14.868 9.001 4.986 1.00 89.31 675 GLU A N 1
ATOM 5239 C CA . GLU A 1 675 ? 15.481 9.212 6.290 1.00 89.31 675 GLU A CA 1
ATOM 5240 C C . GLU A 1 675 ? 16.998 9.460 6.172 1.00 89.31 675 GLU A C 1
ATOM 5242 O O . GLU A 1 675 ? 17.689 8.762 5.429 1.00 89.31 675 GLU A O 1
ATOM 5247 N N . ASP A 1 676 ? 17.549 10.399 6.950 1.00 86.75 676 ASP A N 1
ATOM 5248 C CA . ASP A 1 676 ? 18.977 10.770 6.872 1.00 86.75 676 ASP A CA 1
ATOM 5249 C C . ASP A 1 676 ? 19.920 9.575 7.095 1.00 86.75 676 ASP A C 1
ATOM 5251 O O . ASP A 1 676 ? 20.920 9.408 6.394 1.00 86.75 676 ASP A O 1
ATOM 5255 N N . TRP A 1 677 ? 19.574 8.686 8.035 1.00 87.00 677 TRP A N 1
ATOM 5256 C CA . TRP A 1 677 ? 20.340 7.460 8.285 1.00 87.00 677 TRP A CA 1
ATOM 5257 C C . TRP A 1 677 ? 20.335 6.525 7.067 1.00 87.00 677 TRP A C 1
ATOM 5259 O O . TRP A 1 677 ? 21.332 5.852 6.799 1.00 87.00 677 TRP A O 1
ATOM 5269 N N . ALA A 1 678 ? 19.227 6.484 6.321 1.00 88.25 678 ALA A N 1
ATOM 5270 C CA . ALA A 1 678 ? 19.078 5.637 5.147 1.00 88.25 678 ALA A CA 1
ATOM 5271 C C . ALA A 1 678 ? 19.908 6.185 3.986 1.00 88.25 678 ALA A C 1
ATOM 5273 O O . ALA A 1 678 ? 20.573 5.411 3.298 1.00 88.25 678 ALA A O 1
ATOM 5274 N N . LEU A 1 679 ? 19.928 7.512 3.807 1.00 90.88 679 LEU A N 1
ATOM 5275 C CA . LEU A 1 679 ? 20.796 8.168 2.831 1.00 90.88 679 LEU A CA 1
ATOM 5276 C C . LEU A 1 679 ? 22.265 7.794 3.062 1.00 90.88 679 LEU A C 1
ATOM 5278 O O . LEU A 1 679 ? 22.929 7.322 2.140 1.00 90.88 679 LEU A O 1
ATOM 5282 N N . GLU A 1 680 ? 22.773 7.956 4.284 1.00 89.06 680 GLU A N 1
ATOM 5283 C CA . GLU A 1 680 ? 24.178 7.649 4.561 1.00 89.06 680 GLU A CA 1
ATOM 5284 C C . GLU A 1 680 ? 24.483 6.153 4.424 1.00 89.06 680 GLU A C 1
ATOM 5286 O O . GLU A 1 680 ? 25.513 5.793 3.849 1.00 89.06 680 GLU A O 1
ATOM 5291 N N . ALA A 1 681 ? 23.575 5.265 4.841 1.00 86.25 681 ALA A N 1
ATOM 5292 C CA . ALA A 1 681 ? 23.730 3.824 4.633 1.00 86.25 681 ALA A CA 1
ATOM 5293 C C . ALA A 1 681 ? 23.808 3.449 3.139 1.00 86.25 681 ALA A C 1
ATOM 5295 O O . ALA A 1 681 ? 24.585 2.568 2.759 1.00 86.25 681 ALA A O 1
ATOM 5296 N N . LEU A 1 682 ? 23.033 4.119 2.278 1.00 88.19 682 LEU A N 1
ATOM 5297 C CA . LEU A 1 682 ? 23.049 3.912 0.825 1.00 88.19 682 LEU A CA 1
ATOM 5298 C C . LEU A 1 682 ? 24.341 4.419 0.175 1.00 88.19 682 LEU A C 1
ATOM 5300 O O . LEU A 1 682 ? 24.851 3.767 -0.732 1.00 88.19 682 LEU A O 1
ATOM 5304 N N . LEU A 1 683 ? 24.861 5.563 0.627 1.00 86.81 683 LEU A N 1
ATOM 5305 C CA . LEU A 1 683 ? 26.045 6.199 0.041 1.00 86.81 683 LEU A CA 1
ATOM 5306 C C . LEU A 1 683 ? 27.363 5.571 0.507 1.00 86.81 683 LEU A C 1
ATOM 5308 O O . LEU A 1 683 ? 28.322 5.521 -0.258 1.00 86.81 683 LEU A O 1
ATOM 5312 N N . THR A 1 684 ? 27.428 5.113 1.757 1.00 82.44 684 THR A N 1
ATOM 5313 C CA . THR A 1 684 ? 28.658 4.572 2.364 1.00 82.44 684 THR A CA 1
ATOM 5314 C C . THR A 1 684 ? 28.755 3.052 2.280 1.00 82.44 684 THR A C 1
ATOM 5316 O O . THR A 1 684 ? 29.834 2.495 2.468 1.00 82.44 684 THR A O 1
ATOM 5319 N N . GLY A 1 685 ? 27.635 2.366 2.029 1.00 69.06 685 GLY A N 1
ATOM 5320 C CA . GLY A 1 685 ? 27.555 0.909 2.121 1.00 69.06 685 GLY A CA 1
ATOM 5321 C C . GLY A 1 685 ? 27.590 0.378 3.558 1.00 69.06 685 GLY A C 1
ATOM 5322 O O . GLY A 1 685 ? 27.613 -0.837 3.741 1.00 69.06 685 GLY A O 1
ATOM 5323 N N . ALA A 1 686 ? 27.579 1.250 4.571 1.00 66.56 686 ALA A N 1
ATOM 5324 C CA . ALA A 1 686 ? 27.519 0.838 5.966 1.00 66.56 686 ALA A CA 1
ATOM 5325 C C . ALA A 1 686 ? 26.152 0.218 6.302 1.00 66.56 686 ALA A C 1
ATOM 5327 O O . ALA A 1 686 ? 25.106 0.645 5.794 1.00 66.56 686 ALA A O 1
ATOM 5328 N N . SER A 1 687 ? 26.161 -0.783 7.184 1.00 52.72 687 SER A N 1
ATOM 5329 C CA . SER A 1 687 ? 24.937 -1.238 7.840 1.00 52.72 687 SER A CA 1
ATOM 5330 C C . SER A 1 687 ? 24.451 -0.127 8.776 1.00 52.72 687 SER A C 1
ATOM 5332 O O . SER A 1 687 ? 25.255 0.377 9.564 1.00 52.72 687 SER A O 1
ATOM 5334 N N . PRO A 1 688 ? 23.181 0.300 8.678 1.00 49.53 688 PRO A N 1
ATOM 5335 C CA . PRO A 1 688 ? 22.639 1.302 9.584 1.00 49.53 688 PRO A CA 1
ATOM 5336 C C . PRO A 1 688 ? 22.588 0.752 11.021 1.00 49.53 688 PRO A C 1
ATOM 5338 O O . PRO A 1 688 ? 22.481 -0.466 11.184 1.00 49.53 688 PRO A O 1
ATOM 5341 N N . PRO A 1 689 ? 22.682 1.621 12.043 1.00 48.69 689 PRO A N 1
ATOM 5342 C CA . PRO A 1 689 ? 22.492 1.227 13.435 1.00 48.69 689 PRO A CA 1
ATOM 5343 C C . PRO A 1 689 ? 21.057 0.786 13.742 1.00 48.69 689 PRO A C 1
ATOM 5345 O O . PRO A 1 689 ? 20.106 1.290 13.086 1.00 48.69 689 PRO A O 1
#

Organism: NCBI:txid1979269

Foldseek 3Di:
DDDVVVVVVVVVPDDPDDDDDDDQPPDPDQLQVQLVVCVVVLVLVNSLSSLVVVCVVVVLPLVSLQSSLVSCVSVVVLVSSLVSLVSSCVNVVLQLVSLQVNLVSCLQLQNLPSSLVSLVSSCVSPVPPVSSVVSNVVSVVCVVVVHTRDHDPPDPLNVLQVQLVVCVVVLVLVRSLVSLVVSCVSVVLNLVSLQSSLVSCVSVVNLVSSLVSLVSSCVSPVLQLVSLQSNLVSCVVVVNNVSSLVSLVSSCVSPLLPVSSLVSVVVCCLPPLLVVLVVQQDPPPDDQLDAADDAQAEEEEEEAELLLVLLQQQAVVQCCVACVRHAYEYAYLAPDDDPPDDPPHHYDYLVNLSRRPSLLQLLLDDRVQNRLLSVLSVQLSCLPPSNHQKYKAAYSQKGFFHYPVVLSVLLNPFAQKEWEFLEPDADPDDFPPHPLLCQLQARTDVSIMMGGSDPLSSVVSVVLNSCSSQQQDCDSVVSGHGSRNVCNCVVVRDPRYHHDDPQLPEAAPRHVVVWDWDDDPSWIDTNNHGNGMYGQEQDDVVQLLDSHPRGCPRRRPPDPRVSVVSVSSSVSSVVVPPDNSNPDDRNSQAAPVRFGDASLLSVCCSSSPSPPDDRCSHPSVVQQLDDDLRFGVSLVVLCSPDVVSVVQADSVDPVSVVVSLVVCQVVVCVVSRTDPQNSCCSVVVDRGD

pLDDT: mean 85.6, std 15.12, range [28.38, 98.81]